Protein AF-0000000079069017 (afdb_homodimer)

Organism: Streptomyces microflavus (NCBI:txid1919)

pLDDT: mean 82.13, std 18.37, range [34.12, 98.69]

Secondary structure (DSSP, 8-state):
----TTTTTS-TTHHHHHGGGSPP----SSTT------HHHHHHHHHHHHHH---GGG--GGG-S-HHHHHHHHHHHHHTTHHHHHHHHHHHHHHHTT----SEEEEEEEEE-B--S-TTS---SSS-----EEEEEEE-TT--EEEEEEEETTS-GGGGHHHHHHHHHTT-BGGGTB----SEEEE-GGG--HHHHHHHHHTT-EEEEPPTTTS-GGGGTTHHHHHHHHHHHHHTSTTTTTB--SSHHHHHHHHHHHHHHHHHHHHHHHH-/----TTTTTS-TTHHHHHGGGSPP----SSTT------HHHHHHHHHHHHHH---GGG--GGG-S-HHHHHHHHHHHHHTTHHHHHHHHHHHHHHHTT----SEEEEEEEEE-B--S-TTS---SSS-----EEEEEEE-TT--EEEEEEEETTS-THHHHHHHHHHHHTT-BGGGTB----SEEEE-GGG--HHHHHHHHHTT-EEEEPPTTTS-GGGGGGGHHHHHHHHHHHHTSTTTTTB--SSHHHHHHHHHHHHHHHHHHHHHHHH-

Radius of gyration: 26.53 Å; Cα contacts (8 Å, |Δi|>4): 813; chains: 2; bounding box: 62×76×64 Å

InterPro domains:
  IPR002559 Transposase IS4-like domain [PF01609] (104-262)
  IPR025161 Insertion element IS402-like domain [PF13340] (11-87)

Structure (mmCIF, N/CA/C/O backbone):
data_AF-0000000079069017-model_v1
#
loop_
_entity.id
_entity.type
_entity.pdbx_description
1 polymer 'IS5 family transposase'
#
loop_
_atom_site.group_PDB
_atom_site.id
_atom_site.type_symbol
_atom_site.label_atom_id
_atom_site.label_alt_id
_atom_site.label_comp_id
_atom_site.label_asym_id
_atom_site.label_entity_id
_atom_site.label_seq_id
_atom_site.pdbx_PDB_ins_code
_atom_site.Cartn_x
_atom_site.Cartn_y
_atom_site.Cartn_z
_atom_site.occupancy
_atom_site.B_iso_or_equiv
_atom_site.auth_seq_id
_atom_site.auth_comp_id
_atom_site.auth_asym_id
_atom_site.auth_atom_id
_atom_site.pdbx_PDB_model_num
ATOM 1 N N . MET A 1 1 ? 25.156 -21.547 3.092 1 36.66 1 MET A N 1
ATOM 2 C CA . MET A 1 1 ? 24.953 -20.875 1.811 1 36.66 1 MET A CA 1
ATOM 3 C C . MET A 1 1 ? 24.891 -19.359 1.991 1 36.66 1 MET A C 1
ATOM 5 O O . MET A 1 1 ? 24.188 -18.859 2.871 1 36.66 1 MET A O 1
ATOM 9 N N . GLY A 1 2 ? 25.812 -18.656 1.694 1 45.75 2 GLY A N 1
ATOM 10 C CA . GLY A 1 2 ? 26.078 -17.281 2.068 1 45.75 2 GLY A CA 1
ATOM 11 C C . GLY A 1 2 ? 24.922 -16.344 1.788 1 45.75 2 GLY A C 1
ATOM 12 O O . GLY A 1 2 ? 24.125 -16.594 0.881 1 45.75 2 GLY A O 1
ATOM 13 N N . GLN A 1 3 ? 24.344 -15.68 2.775 1 63.31 3 GLN A N 1
ATOM 14 C CA . GLN A 1 3 ? 23.188 -14.781 2.627 1 63.31 3 GLN A CA 1
ATOM 15 C C . GLN A 1 3 ? 23.422 -13.773 1.503 1 63.31 3 GLN A C 1
ATOM 17 O O . GLN A 1 3 ? 24.422 -13.047 1.513 1 63.31 3 GLN A O 1
ATOM 22 N N . GLY A 1 4 ? 22.953 -14.172 0.27 1 74.69 4 GLY A N 1
ATOM 23 C CA . GLY A 1 4 ? 23.078 -13.305 -0.892 1 74.69 4 GLY A CA 1
ATOM 24 C C . GLY A 1 4 ? 22.75 -11.859 -0.595 1 74.69 4 GLY A C 1
ATOM 25 O O . GLY A 1 4 ? 22.156 -11.547 0.439 1 74.69 4 GLY A O 1
ATOM 26 N N . THR A 1 5 ? 23.375 -10.992 -1.271 1 85.94 5 THR A N 1
ATOM 27 C CA . THR A 1 5 ? 23.203 -9.547 -1.158 1 85.94 5 THR A CA 1
ATOM 28 C C . THR A 1 5 ? 21.734 -9.18 -1.012 1 85.94 5 THR A C 1
ATOM 30 O O . THR A 1 5 ? 21.391 -8.266 -0.254 1 85.94 5 THR A O 1
ATOM 33 N N . TRP A 1 6 ? 20.875 -10.016 -1.616 1 93.81 6 TRP A N 1
ATOM 34 C CA . TRP A 1 6 ? 19.469 -9.625 -1.67 1 93.81 6 TRP A CA 1
ATOM 35 C C . TRP A 1 6 ? 18.609 -10.578 -0.839 1 93.81 6 TRP A C 1
ATOM 37 O O . TRP A 1 6 ? 17.391 -10.609 -0.993 1 93.81 6 TRP A O 1
ATOM 47 N N . SER A 1 7 ? 19.219 -11.312 0.101 1 94.06 7 SER A N 1
ATOM 48 C CA . SER A 1 7 ? 18.516 -12.305 0.909 1 94.06 7 SER A CA 1
ATOM 49 C C . SER A 1 7 ? 17.469 -11.641 1.808 1 94.06 7 SER A C 1
ATOM 51 O O . SER A 1 7 ? 16.562 -12.312 2.318 1 94.06 7 SER A O 1
ATOM 53 N N . TRP A 1 8 ? 17.578 -10.266 1.954 1 92.38 8 TRP A N 1
ATOM 54 C CA . TRP A 1 8 ? 16.641 -9.555 2.82 1 92.38 8 TRP A CA 1
ATOM 55 C C . TRP A 1 8 ? 15.289 -9.383 2.135 1 92.38 8 TRP A C 1
ATOM 57 O O . TRP A 1 8 ? 14.281 -9.133 2.793 1 92.38 8 TRP A O 1
ATOM 67 N N . ILE A 1 9 ? 15.242 -9.57 0.784 1 95 9 ILE A N 1
ATOM 68 C CA . ILE A 1 9 ? 13.977 -9.328 0.095 1 95 9 ILE A CA 1
ATOM 69 C C . ILE A 1 9 ? 13.664 -10.492 -0.835 1 95 9 ILE A C 1
ATOM 71 O O . ILE A 1 9 ? 12.5 -10.789 -1.098 1 95 9 ILE A O 1
ATOM 75 N N . VAL A 1 10 ? 14.688 -11.188 -1.345 1 96.56 10 VAL A N 1
ATOM 76 C CA . VAL A 1 10 ? 14.508 -12.32 -2.244 1 96.56 10 VAL A CA 1
ATOM 77 C C . VAL A 1 10 ? 14.875 -13.617 -1.523 1 96.56 10 VAL A C 1
ATOM 79 O O . VAL A 1 10 ? 16 -13.766 -1.05 1 96.56 10 VAL A O 1
ATOM 82 N N . PRO A 1 11 ? 13.906 -14.531 -1.424 1 96.38 11 PRO A N 1
ATOM 83 C CA . PRO A 1 11 ? 14.266 -15.812 -0.823 1 96.38 11 PRO A CA 1
ATOM 84 C C . PRO A 1 11 ? 15.453 -16.469 -1.52 1 96.38 11 PRO A C 1
ATOM 86 O O . PRO A 1 11 ? 15.539 -16.469 -2.75 1 96.38 11 PRO A O 1
ATOM 89 N N . ASP A 1 12 ? 16.297 -17.078 -0.716 1 95.06 12 ASP A N 1
ATOM 90 C CA . ASP A 1 12 ? 17.5 -17.703 -1.252 1 95.06 12 ASP A CA 1
ATOM 91 C C . ASP A 1 12 ? 17.156 -18.812 -2.25 1 95.06 12 ASP A C 1
ATOM 93 O O . ASP A 1 12 ? 16.281 -19.641 -1.988 1 95.06 12 ASP A O 1
ATOM 97 N N . GLY A 1 13 ? 17.797 -18.781 -3.416 1 95.69 13 GLY A N 1
ATOM 98 C CA . GLY A 1 13 ? 17.609 -19.828 -4.41 1 95.69 13 GLY A CA 1
ATOM 99 C C . GLY A 1 13 ? 16.625 -19.438 -5.5 1 95.69 13 GLY A C 1
ATOM 100 O O . GLY A 1 13 ? 16.625 -20.047 -6.578 1 95.69 13 GLY A O 1
ATOM 101 N N . LEU A 1 14 ? 15.758 -18.453 -5.23 1 97.62 14 LEU A N 1
ATOM 102 C CA . LEU A 1 14 ? 14.734 -18.094 -6.203 1 97.62 14 LEU A CA 1
ATOM 103 C C . LEU A 1 14 ? 15.359 -17.484 -7.453 1 97.62 14 LEU A C 1
ATOM 105 O O . LEU A 1 14 ? 14.914 -17.75 -8.57 1 97.62 14 LEU A O 1
ATOM 109 N N . TRP A 1 15 ? 16.375 -16.703 -7.246 1 96.94 15 TRP A N 1
ATOM 110 C CA . TRP A 1 15 ? 17.016 -16.062 -8.383 1 96.94 15 TRP A CA 1
ATOM 111 C C . TRP A 1 15 ? 17.594 -17.109 -9.336 1 96.94 15 TRP A C 1
ATOM 113 O O . TRP A 1 15 ? 17.547 -16.938 -10.562 1 96.94 15 TRP A O 1
ATOM 123 N N . GLU A 1 16 ? 18.109 -18.172 -8.859 1 96.69 16 GLU A N 1
ATOM 124 C CA . GLU A 1 16 ? 18.688 -19.234 -9.688 1 96.69 16 GLU A CA 1
ATOM 125 C C . GLU A 1 16 ? 17.641 -19.859 -10.602 1 96.69 16 GLU A C 1
ATOM 127 O O . GLU A 1 16 ? 17.969 -20.328 -11.695 1 96.69 16 GLU A O 1
ATOM 132 N N . ILE A 1 17 ? 16.422 -19.812 -10.133 1 97.38 17 ILE A N 1
ATOM 133 C CA . ILE A 1 17 ? 15.344 -20.328 -10.953 1 97.38 17 ILE A CA 1
ATOM 134 C C . ILE A 1 17 ? 14.93 -19.281 -11.984 1 97.38 17 ILE A C 1
ATOM 136 O O . ILE A 1 17 ? 14.609 -19.625 -13.133 1 97.38 17 ILE A O 1
ATOM 140 N N . ALA A 1 18 ? 14.961 -18.031 -11.648 1 98.12 18 ALA A N 1
ATOM 141 C CA . ALA A 1 18 ? 14.516 -16.938 -12.5 1 98.12 18 ALA A CA 1
ATOM 142 C C . ALA A 1 18 ? 15.555 -16.625 -13.578 1 98.12 18 ALA A C 1
ATOM 144 O O . ALA A 1 18 ? 15.195 -16.266 -14.703 1 98.12 18 ALA A O 1
ATOM 145 N N . LYS A 1 19 ? 16.781 -16.797 -13.328 1 97 19 LYS A N 1
ATOM 146 C CA . LYS A 1 19 ? 17.906 -16.344 -14.141 1 97 19 LYS A CA 1
ATOM 147 C C . LYS A 1 19 ? 17.797 -16.859 -15.57 1 97 19 LYS A C 1
ATOM 149 O O . LYS A 1 19 ? 17.875 -16.094 -16.531 1 97 19 LYS A O 1
ATOM 154 N N . PRO A 1 20 ? 17.547 -18.125 -15.758 1 96.62 20 PRO A N 1
ATOM 155 C CA . PRO A 1 20 ? 17.5 -18.641 -17.125 1 96.62 20 PRO A CA 1
ATOM 156 C C . PRO A 1 20 ? 16.266 -18.141 -17.891 1 96.62 20 PRO A C 1
ATOM 158 O O . PRO A 1 20 ? 16.203 -18.281 -19.125 1 96.62 20 PRO A O 1
ATOM 161 N N . LEU A 1 21 ? 15.312 -17.688 -17.203 1 96.88 21 LEU A N 1
ATOM 162 C CA . LEU A 1 21 ? 14.07 -17.266 -17.828 1 96.88 21 LEU A CA 1
ATOM 163 C C . LEU A 1 21 ? 14.188 -15.828 -18.359 1 96.88 21 LEU A C 1
ATOM 165 O O . LEU A 1 21 ? 13.328 -15.367 -19.109 1 96.88 21 LEU A O 1
ATOM 169 N N . ILE A 1 22 ? 15.219 -15.102 -17.953 1 95.62 22 ILE A N 1
ATOM 170 C CA . ILE A 1 22 ? 15.398 -13.703 -18.312 1 95.62 22 ILE A CA 1
ATOM 171 C C . ILE A 1 22 ? 15.867 -13.594 -19.766 1 95.62 22 ILE A C 1
ATOM 173 O O . ILE A 1 22 ? 16.828 -14.25 -20.156 1 95.62 22 ILE A O 1
ATOM 177 N N . PRO A 1 23 ? 15.102 -12.797 -20.516 1 92.38 23 PRO A N 1
ATOM 178 C CA . PRO A 1 23 ? 15.523 -12.625 -21.906 1 92.38 23 PRO A CA 1
ATOM 179 C C . PRO A 1 23 ? 16.859 -11.906 -22.016 1 92.38 23 PRO A C 1
ATOM 181 O O . PRO A 1 23 ? 17.219 -11.094 -21.156 1 92.38 23 PRO A O 1
ATOM 184 N N . PRO A 1 24 ? 17.609 -12.273 -23.016 1 83.19 24 PRO A N 1
ATOM 185 C CA . PRO A 1 24 ? 18.906 -11.617 -23.203 1 83.19 24 PRO A CA 1
ATOM 186 C C . PRO A 1 24 ? 18.781 -10.117 -23.453 1 83.19 24 PRO A C 1
ATOM 188 O O . PRO A 1 24 ? 17.781 -9.672 -24.031 1 83.19 24 PRO A O 1
ATOM 191 N N . SER A 1 25 ? 19.547 -9.336 -22.734 1 72.5 25 SER A N 1
ATOM 192 C CA . SER A 1 25 ? 19.516 -7.887 -22.875 1 72.5 25 SER A CA 1
ATOM 193 C C . SER A 1 25 ? 19.844 -7.461 -24.297 1 72.5 25 SER A C 1
ATOM 195 O O . SER A 1 25 ? 20.719 -8.047 -24.953 1 72.5 25 SER A O 1
ATOM 197 N N . LYS A 1 26 ? 18.875 -7.016 -25.062 1 59.06 26 LYS A N 1
ATOM 198 C CA . LYS A 1 26 ? 19.234 -6.535 -26.391 1 59.06 26 LYS A CA 1
ATOM 199 C C . LYS A 1 26 ? 20.312 -5.457 -26.328 1 59.06 26 LYS A C 1
ATOM 201 O O . LYS A 1 26 ? 20.156 -4.465 -25.609 1 59.06 26 LYS A O 1
ATOM 206 N N . VAL A 1 27 ? 21.531 -5.863 -26.297 1 52.72 27 VAL A N 1
ATOM 207 C CA . VAL A 1 27 ? 22.609 -4.887 -26.406 1 52.72 27 VAL A CA 1
ATOM 208 C C . VAL A 1 27 ? 22.312 -3.918 -27.547 1 52.72 27 VAL A C 1
ATOM 210 O O . VAL A 1 27 ? 21.953 -4.34 -28.656 1 52.72 27 VAL A O 1
ATOM 213 N N . ARG A 1 28 ? 21.797 -2.811 -27.25 1 52.69 28 ARG A N 1
ATOM 214 C CA . ARG A 1 28 ? 21.812 -1.868 -28.359 1 52.69 28 ARG A CA 1
ATOM 215 C C . ARG A 1 28 ? 23.172 -1.847 -29.047 1 52.69 28 ARG A C 1
ATOM 217 O O . ARG A 1 28 ? 24.203 -1.947 -28.391 1 52.69 28 ARG A O 1
ATOM 224 N N . PRO A 1 29 ? 23.281 -1.974 -30.359 1 43.56 29 PRO A N 1
ATOM 225 C CA . PRO A 1 29 ? 24.531 -1.837 -31.094 1 43.56 29 PRO A CA 1
ATOM 226 C C . PRO A 1 29 ? 25.406 -0.689 -30.578 1 43.56 29 PRO A C 1
ATOM 228 O O . PRO A 1 29 ? 26.625 -0.732 -30.703 1 43.56 29 PRO A O 1
ATOM 231 N N . GLN A 1 30 ? 25 0.681 -30.531 1 45 30 GLN A N 1
ATOM 232 C CA . GLN A 1 30 ? 25.906 1.791 -30.25 1 45 30 GLN A CA 1
ATOM 233 C C . GLN A 1 30 ? 26.453 1.704 -28.844 1 45 30 GLN A C 1
ATOM 235 O O . GLN A 1 30 ? 25.75 1.305 -27.906 1 45 30 GLN A O 1
ATOM 240 N N . GLY A 1 31 ? 27.719 1.489 -28.438 1 44.69 31 GLY A N 1
ATOM 241 C CA . GLY A 1 31 ? 28.703 1.421 -27.375 1 44.69 31 GLY A CA 1
ATOM 242 C C . GLY A 1 31 ? 28.219 2.027 -26.078 1 44.69 31 GLY A C 1
ATOM 243 O O . GLY A 1 31 ? 28.953 2.057 -25.078 1 44.69 31 GLY A O 1
ATOM 244 N N . GLY A 1 32 ? 27.562 3.055 -26.125 1 42.78 32 GLY A N 1
ATOM 245 C CA . GLY A 1 32 ? 27.359 3.936 -24.984 1 42.78 32 GLY A CA 1
ATOM 246 C C . GLY A 1 32 ? 26.469 3.33 -23.906 1 42.78 32 GLY A C 1
ATOM 247 O O . GLY A 1 32 ? 25.953 4.047 -23.047 1 42.78 32 GLY A O 1
ATOM 248 N N . GLY A 1 33 ? 25.953 2.262 -24.062 1 43.69 33 GLY A N 1
ATOM 249 C CA . GLY A 1 33 ? 24.875 1.859 -23.188 1 43.69 33 GLY A CA 1
ATOM 250 C C . GLY A 1 33 ? 25.312 1.639 -21.75 1 43.69 33 GLY A C 1
ATOM 251 O O . GLY A 1 33 ? 26.484 1.359 -21.5 1 43.69 33 GLY A O 1
ATOM 252 N N . THR A 1 34 ? 24.953 2.555 -20.828 1 46.78 34 THR A N 1
ATOM 253 C CA . THR A 1 34 ? 25.109 2.539 -19.375 1 46.78 34 THR A CA 1
ATOM 254 C C . THR A 1 34 ? 25.266 1.11 -18.859 1 46.78 34 THR A C 1
ATOM 256 O O . THR A 1 34 ? 24.672 0.18 -19.406 1 46.78 34 THR A O 1
ATOM 259 N N . GLN A 1 35 ? 26.5 0.808 -18.422 1 52.16 35 GLN A N 1
ATOM 260 C CA . GLN A 1 35 ? 26.875 -0.379 -17.656 1 52.16 35 GLN A CA 1
ATOM 261 C C . GLN A 1 35 ? 25.656 -1.037 -17.016 1 52.16 35 GLN A C 1
ATOM 263 O O . GLN A 1 35 ? 24.891 -0.38 -16.312 1 52.16 35 GLN A O 1
ATOM 268 N N . ASP A 1 36 ? 25.094 -2.238 -17.562 1 65.38 36 ASP A N 1
ATOM 269 C CA . ASP A 1 36 ? 23.875 -3.045 -17.422 1 65.38 36 ASP A CA 1
ATOM 270 C C . ASP A 1 36 ? 23.688 -3.518 -15.992 1 65.38 36 ASP A C 1
ATOM 272 O O . ASP A 1 36 ? 24.609 -4.078 -15.383 1 65.38 36 ASP A O 1
ATOM 276 N N . THR A 1 37 ? 23.078 -2.773 -15.086 1 84.5 37 THR A N 1
ATOM 277 C CA . THR A 1 37 ? 22.672 -3.262 -13.773 1 84.5 37 THR A CA 1
ATOM 278 C C . THR A 1 37 ? 22.422 -4.766 -13.805 1 84.5 37 THR A C 1
ATOM 280 O O . THR A 1 37 ? 21.766 -5.27 -14.719 1 84.5 37 THR A O 1
ATOM 283 N N . PRO A 1 38 ? 23.297 -5.465 -12.93 1 91.56 38 PRO A N 1
ATOM 284 C CA . PRO A 1 38 ? 23.047 -6.906 -12.914 1 91.56 38 PRO A CA 1
ATOM 285 C C . PRO A 1 38 ? 21.562 -7.238 -12.844 1 91.56 38 PRO A C 1
ATOM 287 O O . PRO A 1 38 ? 20.812 -6.586 -12.117 1 91.56 38 PRO A O 1
ATOM 290 N N . ASP A 1 39 ? 21.188 -8.203 -13.625 1 94.5 39 ASP A N 1
ATOM 291 C CA . ASP A 1 39 ? 19.781 -8.625 -13.664 1 94.5 39 ASP A CA 1
ATOM 292 C C . ASP A 1 39 ? 19.297 -9.031 -12.281 1 94.5 39 ASP A C 1
ATOM 294 O O . ASP A 1 39 ? 18.125 -8.836 -11.945 1 94.5 39 ASP A O 1
ATOM 298 N N . GLU A 1 40 ? 20.219 -9.586 -11.508 1 95.88 40 GLU A N 1
ATOM 299 C CA . GLU A 1 40 ? 19.828 -10 -10.164 1 95.88 40 GLU A CA 1
ATOM 300 C C . GLU A 1 40 ? 19.359 -8.812 -9.336 1 95.88 40 GLU A C 1
ATOM 302 O O . GLU A 1 40 ? 18.406 -8.922 -8.562 1 95.88 40 GLU A O 1
ATOM 307 N N . THR A 1 41 ? 20.062 -7.691 -9.461 1 96.31 41 THR A N 1
ATOM 308 C CA . THR A 1 41 ? 19.688 -6.465 -8.773 1 96.31 41 THR A CA 1
ATOM 309 C C . THR A 1 41 ? 18.312 -5.992 -9.234 1 96.31 41 THR A C 1
ATOM 311 O O . THR A 1 41 ? 17.484 -5.613 -8.406 1 96.31 41 THR A O 1
ATOM 314 N N . LEU A 1 42 ? 18.125 -6.031 -10.523 1 96.5 42 LEU A N 1
ATOM 315 C CA . LEU A 1 42 ? 16.844 -5.617 -11.086 1 96.5 42 LEU A CA 1
ATOM 316 C C . LEU A 1 42 ? 15.727 -6.523 -10.594 1 96.5 42 LEU A C 1
ATOM 318 O O . LEU A 1 42 ? 14.641 -6.043 -10.25 1 96.5 42 LEU A O 1
ATOM 322 N N . PHE A 1 43 ? 16.016 -7.824 -10.57 1 97.75 43 PHE A N 1
ATOM 323 C CA . PHE A 1 43 ? 15.047 -8.797 -10.062 1 97.75 43 PHE A CA 1
ATOM 324 C C . PHE A 1 43 ? 14.68 -8.484 -8.617 1 97.75 43 PHE A C 1
ATOM 326 O O . PHE A 1 43 ? 13.5 -8.445 -8.266 1 97.75 43 PHE A O 1
ATOM 333 N N . ALA A 1 44 ? 15.695 -8.203 -7.824 1 98 44 ALA A N 1
ATOM 334 C CA . ALA A 1 44 ? 15.477 -7.898 -6.414 1 98 44 ALA A CA 1
ATOM 335 C C . ALA A 1 44 ? 14.664 -6.621 -6.242 1 98 44 ALA A C 1
ATOM 337 O O . ALA A 1 44 ? 13.781 -6.547 -5.387 1 98 44 ALA A O 1
ATOM 338 N N . ALA A 1 45 ? 14.969 -5.621 -7.016 1 98.19 45 ALA A N 1
ATOM 339 C CA . ALA A 1 45 ? 14.242 -4.359 -6.953 1 98.19 45 ALA A CA 1
ATOM 340 C C . ALA A 1 45 ? 12.766 -4.555 -7.297 1 98.19 45 ALA A C 1
ATOM 342 O O . ALA A 1 45 ? 11.891 -3.982 -6.648 1 98.19 45 ALA A O 1
ATOM 343 N N . ILE A 1 46 ? 12.484 -5.391 -8.281 1 98.5 46 ILE A N 1
ATOM 344 C CA . ILE A 1 46 ? 11.109 -5.645 -8.703 1 98.5 46 ILE A CA 1
ATOM 345 C C . ILE A 1 46 ? 10.367 -6.41 -7.609 1 98.5 46 ILE A C 1
ATOM 347 O O . ILE A 1 46 ? 9.211 -6.117 -7.312 1 98.5 46 ILE A O 1
ATOM 351 N N . VAL A 1 47 ? 11.039 -7.391 -7.004 1 98.56 47 VAL A N 1
ATOM 352 C CA . VAL A 1 47 ? 10.453 -8.117 -5.887 1 98.56 47 VAL A CA 1
ATOM 353 C C . VAL A 1 47 ? 10.133 -7.148 -4.75 1 98.56 47 VAL A C 1
ATOM 355 O O . VAL A 1 47 ? 9.07 -7.242 -4.129 1 98.56 47 VAL A O 1
ATOM 358 N N . TYR A 1 48 ? 11.023 -6.215 -4.523 1 98.31 48 TYR A N 1
ATOM 359 C CA . TYR A 1 48 ? 10.797 -5.238 -3.463 1 98.31 48 TYR A CA 1
ATOM 360 C C . TYR A 1 48 ? 9.555 -4.402 -3.75 1 98.31 48 TYR A C 1
ATOM 362 O O . TYR A 1 48 ? 8.766 -4.121 -2.844 1 98.31 48 TYR A O 1
ATOM 370 N N . VAL A 1 49 ? 9.383 -3.969 -4.977 1 98.25 49 VAL A N 1
ATOM 371 C CA . VAL A 1 49 ? 8.211 -3.182 -5.355 1 98.25 49 VAL A CA 1
ATOM 372 C C . VAL A 1 49 ? 6.941 -3.982 -5.086 1 98.25 49 VAL A C 1
ATOM 374 O O . VAL A 1 49 ? 5.969 -3.453 -4.543 1 98.25 49 VAL A O 1
ATOM 377 N N . LEU A 1 50 ? 6.988 -5.211 -5.41 1 98.06 50 LEU A N 1
ATOM 378 C CA . LEU A 1 50 ? 5.836 -6.074 -5.172 1 98.06 50 LEU A CA 1
ATOM 379 C C . LEU A 1 50 ? 5.527 -6.168 -3.682 1 98.06 50 LEU A C 1
ATOM 381 O O . LEU A 1 50 ? 4.383 -5.965 -3.268 1 98.06 50 LEU A O 1
ATOM 385 N N . VAL A 1 51 ? 6.562 -6.469 -2.885 1 97.38 51 VAL A N 1
ATOM 386 C CA . VAL A 1 51 ? 6.395 -6.77 -1.467 1 97.38 51 VAL A CA 1
ATOM 387 C C . VAL A 1 51 ? 6.016 -5.496 -0.712 1 97.38 51 VAL A C 1
ATOM 389 O O . VAL A 1 51 ? 5.086 -5.5 0.097 1 97.38 51 VAL A O 1
ATOM 392 N N . SER A 1 52 ? 6.703 -4.43 -0.97 1 96.38 52 SER A N 1
ATOM 393 C CA . SER A 1 52 ? 6.527 -3.195 -0.21 1 96.38 52 SER A CA 1
ATOM 394 C C . SER A 1 52 ? 5.312 -2.414 -0.696 1 96.38 52 SER A C 1
ATOM 396 O O . SER A 1 52 ? 4.719 -1.645 0.063 1 96.38 52 SER A O 1
ATOM 398 N N . GLY A 1 53 ? 5.027 -2.566 -1.99 1 95.62 53 GLY A N 1
ATOM 399 C CA . GLY A 1 53 ? 3.971 -1.762 -2.584 1 95.62 53 GLY A CA 1
ATOM 400 C C . GLY A 1 53 ? 4.406 -0.344 -2.898 1 95.62 53 GLY A C 1
ATOM 401 O O . GLY A 1 53 ? 3.592 0.487 -3.305 1 95.62 53 GLY A O 1
ATOM 402 N N . CYS A 1 54 ? 5.648 0.008 -2.762 1 96.19 54 CYS A N 1
ATOM 403 C CA . CYS A 1 54 ? 6.105 1.374 -2.99 1 96.19 54 CYS A CA 1
ATOM 404 C C . CYS A 1 54 ? 5.965 1.76 -4.457 1 96.19 54 CYS A C 1
ATOM 406 O O . CYS A 1 54 ? 5.922 0.891 -5.332 1 96.19 54 CYS A O 1
ATOM 408 N N . SER A 1 55 ? 5.805 3.049 -4.723 1 95.31 55 SER A N 1
ATOM 409 C CA . SER A 1 55 ? 5.859 3.539 -6.098 1 95.31 55 SER A CA 1
ATOM 410 C C . SER A 1 55 ? 7.25 3.359 -6.695 1 95.31 55 SER A C 1
ATOM 412 O O . SER A 1 55 ? 8.234 3.215 -5.961 1 95.31 55 SER A O 1
ATOM 414 N N . TRP A 1 56 ? 7.301 3.303 -8 1 95.06 56 TRP A N 1
ATOM 415 C CA . TRP A 1 56 ? 8.609 3.223 -8.648 1 95.06 56 TRP A CA 1
ATOM 416 C C . TRP A 1 56 ? 9.492 4.391 -8.227 1 95.06 56 TRP A C 1
ATOM 418 O O . TRP A 1 56 ? 10.703 4.223 -8.047 1 95.06 56 TRP A O 1
ATOM 428 N N . ARG A 1 57 ? 8.969 5.551 -7.953 1 92.88 57 ARG A N 1
ATOM 429 C CA . ARG A 1 57 ? 9.711 6.754 -7.578 1 92.88 57 ARG A CA 1
ATOM 430 C C . ARG A 1 57 ? 10.281 6.629 -6.172 1 92.88 57 ARG A C 1
ATOM 432 O O . ARG A 1 57 ? 11.273 7.281 -5.836 1 92.88 57 ARG A O 1
ATOM 439 N N . ALA A 1 58 ? 9.703 5.781 -5.375 1 94.94 58 ALA A N 1
ATOM 440 C CA . ALA A 1 58 ? 10.117 5.641 -3.98 1 94.94 58 ALA A CA 1
ATOM 441 C C . ALA A 1 58 ? 11.062 4.449 -3.809 1 94.94 58 ALA A C 1
ATOM 443 O O . ALA A 1 58 ? 11.312 4.012 -2.684 1 94.94 58 ALA A O 1
ATOM 444 N N . LEU A 1 59 ? 11.531 3.908 -4.938 1 96.25 59 LEU A N 1
ATOM 445 C CA . LEU A 1 59 ? 12.5 2.822 -4.844 1 96.25 59 LEU A CA 1
ATOM 446 C C . LEU A 1 59 ? 13.727 3.258 -4.051 1 96.25 59 LEU A C 1
ATOM 448 O O . LEU A 1 59 ? 14.328 4.293 -4.348 1 96.25 59 LEU A O 1
ATOM 452 N N . PRO A 1 60 ? 14.102 2.494 -3.055 1 95.5 60 PRO A N 1
ATOM 453 C CA . PRO A 1 60 ? 15.234 2.887 -2.217 1 95.5 60 PRO A CA 1
ATOM 454 C C . PRO A 1 60 ? 16.562 2.904 -2.982 1 95.5 60 PRO A C 1
ATOM 456 O O . PRO A 1 60 ? 16.766 2.086 -3.883 1 95.5 60 PRO A O 1
ATOM 459 N N . PRO A 1 61 ? 17.453 3.738 -2.596 1 94.31 61 PRO A N 1
ATOM 460 C CA . PRO A 1 61 ? 18.719 3.898 -3.309 1 94.31 61 PRO A CA 1
ATOM 461 C C . PRO A 1 61 ? 19.672 2.723 -3.096 1 94.31 61 PRO A C 1
ATOM 463 O O . PRO A 1 61 ? 20.688 2.607 -3.793 1 94.31 61 PRO A O 1
ATOM 466 N N . CYS A 1 62 ? 19.406 1.895 -2.182 1 92.94 62 CYS A N 1
ATOM 467 C CA . CYS A 1 62 ? 20.328 0.791 -1.905 1 92.94 62 CYS A CA 1
ATOM 468 C C . CYS A 1 62 ? 20.406 -0.161 -3.094 1 92.94 62 CYS A C 1
ATOM 470 O O . CYS A 1 62 ? 21.359 -0.94 -3.207 1 92.94 62 CYS A O 1
ATOM 472 N N . PHE A 1 63 ? 19.453 -0.134 -3.959 1 94.44 63 PHE A N 1
ATOM 473 C CA . PHE A 1 63 ? 19.516 -0.979 -5.145 1 94.44 63 PHE A CA 1
ATOM 474 C C . PHE A 1 63 ? 20.5 -0.42 -6.16 1 94.44 63 PHE A C 1
ATOM 476 O O . PHE A 1 63 ? 20.953 -1.136 -7.062 1 94.44 63 PHE A O 1
ATOM 483 N N . GLY A 1 64 ? 20.781 0.854 -6.082 1 92.56 64 GLY A N 1
ATOM 484 C CA . GLY A 1 64 ? 21.797 1.46 -6.93 1 92.56 64 GLY A CA 1
ATOM 485 C C . GLY A 1 64 ? 21.375 1.583 -8.375 1 92.56 64 GLY A C 1
ATOM 486 O O . GLY A 1 64 ? 22.203 1.546 -9.281 1 92.56 64 GLY A O 1
ATOM 487 N N . VAL A 1 65 ? 20.156 1.515 -8.656 1 92.69 65 VAL A N 1
ATOM 488 C CA . VAL A 1 65 ? 19.625 1.587 -10.008 1 92.69 65 VAL A CA 1
ATOM 489 C C . VAL A 1 65 ? 18.469 2.594 -10.047 1 92.69 65 VAL A C 1
ATOM 491 O O . VAL A 1 65 ? 17.797 2.822 -9.039 1 92.69 65 VAL A O 1
ATOM 494 N N . SER A 1 66 ? 18.328 3.201 -11.102 1 93.69 66 SER A N 1
ATOM 495 C CA . SER A 1 66 ? 17.281 4.203 -11.234 1 93.69 66 SER A CA 1
ATOM 496 C C . SER A 1 66 ? 15.898 3.545 -11.352 1 93.69 66 SER A C 1
ATOM 498 O O . SER A 1 66 ? 15.781 2.422 -11.844 1 93.69 66 SER A O 1
ATOM 500 N N . LYS A 1 67 ? 14.906 4.324 -10.93 1 94.19 67 LYS A N 1
ATOM 501 C CA . LYS A 1 67 ? 13.531 3.863 -11.039 1 94.19 67 LYS A CA 1
ATOM 502 C C . LYS A 1 67 ? 13.156 3.559 -12.492 1 94.19 67 LYS A C 1
ATOM 504 O O . LYS A 1 67 ? 12.461 2.584 -12.766 1 94.19 67 LYS A O 1
ATOM 509 N N . SER A 1 68 ? 13.609 4.414 -13.422 1 94.75 68 SER A N 1
ATOM 510 C CA . SER A 1 68 ? 13.281 4.258 -14.836 1 94.75 68 SER A CA 1
ATOM 511 C C . SER A 1 68 ? 13.859 2.965 -15.398 1 94.75 68 SER A C 1
ATOM 513 O O . SER A 1 68 ? 13.195 2.266 -16.172 1 94.75 68 SER A O 1
ATOM 515 N N . THR A 1 69 ? 15.062 2.643 -14.984 1 93.94 69 THR A N 1
ATOM 516 C CA . THR A 1 69 ? 15.703 1.417 -15.453 1 93.94 69 THR A CA 1
ATOM 517 C C . THR A 1 69 ? 14.961 0.189 -14.938 1 93.94 69 THR A C 1
ATOM 519 O O . THR A 1 69 ? 14.688 -0.742 -15.703 1 93.94 69 THR A O 1
ATOM 522 N N . VAL A 1 70 ? 14.617 0.182 -13.672 1 96.38 70 VAL A N 1
ATOM 523 C CA . VAL A 1 70 ? 13.914 -0.954 -13.086 1 96.38 70 VAL A CA 1
ATOM 524 C C . VAL A 1 70 ? 12.539 -1.104 -13.727 1 96.38 70 VAL A C 1
ATOM 526 O O . VAL A 1 70 ? 12.133 -2.211 -14.086 1 96.38 70 VAL A O 1
ATOM 529 N N . HIS A 1 71 ? 11.883 0.005 -13.922 1 96.62 71 HIS A N 1
ATOM 530 C CA . HIS A 1 71 ? 10.555 -0.023 -14.531 1 96.62 71 HIS A CA 1
ATOM 531 C C . HIS A 1 71 ? 10.617 -0.545 -15.961 1 96.62 71 HIS A C 1
ATOM 533 O O . HIS A 1 71 ? 9.781 -1.357 -16.359 1 96.62 71 HIS A O 1
ATOM 539 N N . ARG A 1 72 ? 11.555 -0.063 -16.656 1 95 72 ARG A N 1
ATOM 540 C CA . ARG A 1 72 ? 11.727 -0.519 -18.031 1 95 72 ARG A CA 1
ATOM 541 C C . ARG A 1 72 ? 11.969 -2.023 -18.094 1 95 72 ARG A C 1
ATOM 543 O O . ARG A 1 72 ? 11.391 -2.723 -18.922 1 95 72 ARG A O 1
ATOM 550 N N . ARG A 1 73 ? 12.812 -2.455 -17.25 1 95.06 73 ARG A N 1
ATOM 551 C CA . ARG A 1 73 ? 13.102 -3.885 -17.219 1 95.06 73 ARG A CA 1
ATOM 552 C C . ARG A 1 73 ? 11.875 -4.684 -16.797 1 95.06 73 ARG A C 1
ATOM 554 O O . ARG A 1 73 ? 11.617 -5.762 -17.328 1 95.06 73 ARG A O 1
ATOM 561 N N . PHE A 1 74 ? 11.156 -4.227 -15.883 1 97.44 74 PHE A N 1
ATOM 562 C CA . PHE A 1 74 ? 9.898 -4.863 -15.492 1 97.44 74 PHE A CA 1
ATOM 563 C C . PHE A 1 74 ? 8.977 -5.02 -16.703 1 97.44 74 PHE A C 1
ATOM 565 O O . PHE A 1 74 ? 8.406 -6.09 -16.906 1 97.44 74 PHE A O 1
ATOM 572 N N . MET A 1 75 ? 8.906 -3.973 -17.438 1 96.62 75 MET A N 1
ATOM 573 C CA . MET A 1 75 ? 8.039 -3.996 -18.609 1 96.62 75 MET A CA 1
ATOM 574 C C . MET A 1 75 ? 8.523 -5.027 -19.625 1 96.62 75 MET A C 1
ATOM 576 O O . MET A 1 75 ? 7.727 -5.805 -20.156 1 96.62 75 MET A O 1
ATOM 580 N N . ILE A 1 76 ? 9.75 -5.062 -19.844 1 95.25 76 ILE A N 1
ATOM 581 C CA . ILE A 1 76 ? 10.344 -5.988 -20.812 1 95.25 76 ILE A CA 1
ATOM 582 C C . ILE A 1 76 ? 10.125 -7.426 -20.328 1 95.25 76 ILE A C 1
ATOM 584 O O . ILE A 1 76 ? 9.68 -8.281 -21.109 1 95.25 76 ILE A O 1
ATOM 588 N N . TRP A 1 77 ? 10.422 -7.645 -19.094 1 97.25 77 TRP A N 1
ATOM 589 C CA . TRP A 1 77 ? 10.297 -8.992 -18.547 1 97.25 77 TRP A CA 1
ATOM 590 C C . TRP A 1 77 ? 8.836 -9.422 -18.5 1 97.25 77 TRP A C 1
ATOM 592 O O . TRP A 1 77 ? 8.516 -10.594 -18.703 1 97.25 77 TRP A O 1
ATOM 602 N N . SER A 1 78 ? 7.945 -8.484 -18.219 1 97.19 78 SER A N 1
ATOM 603 C CA . SER A 1 78 ? 6.516 -8.773 -18.203 1 97.19 78 SER A CA 1
ATOM 604 C C . SER A 1 78 ? 6.012 -9.164 -19.578 1 97.19 78 SER A C 1
ATOM 606 O O . SER A 1 78 ? 5.273 -10.141 -19.734 1 97.19 78 SER A O 1
ATOM 608 N N . ARG A 1 79 ? 6.441 -8.477 -20.547 1 95.25 79 ARG A N 1
ATOM 609 C CA . ARG A 1 79 ? 6.051 -8.766 -21.906 1 95.25 79 ARG A CA 1
ATOM 610 C C . ARG A 1 79 ? 6.594 -10.125 -22.359 1 95.25 79 ARG A C 1
ATOM 612 O O . ARG A 1 79 ? 5.938 -10.836 -23.125 1 95.25 79 ARG A O 1
ATOM 619 N N . ALA A 1 80 ? 7.742 -10.43 -21.875 1 96 80 ALA A N 1
ATOM 620 C CA . ALA A 1 80 ? 8.375 -11.695 -22.219 1 96 80 ALA A CA 1
ATOM 621 C C . ALA A 1 80 ? 7.758 -12.852 -21.438 1 96 80 ALA A C 1
ATOM 623 O O . ALA A 1 80 ? 8.109 -14.008 -21.641 1 96 80 ALA A O 1
ATOM 624 N N . GLY A 1 81 ? 6.922 -12.602 -20.438 1 95.81 81 GLY A N 1
ATOM 625 C CA . GLY A 1 81 ? 6.223 -13.633 -19.688 1 95.81 81 GLY A CA 1
ATOM 626 C C . GLY A 1 81 ? 7.074 -14.25 -18.594 1 95.81 81 GLY A C 1
ATOM 627 O O . GLY A 1 81 ? 6.852 -15.398 -18.203 1 95.81 81 GLY A O 1
ATOM 628 N N . VAL A 1 82 ? 8.047 -13.555 -18.125 1 97.5 82 VAL A N 1
ATOM 629 C CA . VAL A 1 82 ? 9.016 -14.078 -17.172 1 97.5 82 VAL A CA 1
ATOM 630 C C . VAL A 1 82 ? 8.305 -14.5 -15.891 1 97.5 82 VAL A C 1
ATOM 632 O O . VAL A 1 82 ? 8.602 -15.562 -15.336 1 97.5 82 VAL A O 1
ATOM 635 N N . TRP A 1 83 ? 7.391 -13.758 -15.43 1 98.06 83 TRP A N 1
ATOM 636 C CA . TRP A 1 83 ? 6.785 -13.961 -14.117 1 98.06 83 TRP A CA 1
ATOM 637 C C . TRP A 1 83 ? 5.898 -15.203 -14.117 1 98.06 83 TRP A C 1
ATOM 639 O O . TRP A 1 83 ? 5.949 -16 -13.188 1 98.06 83 TRP A O 1
ATOM 649 N N . GLY A 1 84 ? 5.07 -15.336 -15.188 1 95.5 84 GLY A N 1
ATOM 650 C CA . GLY A 1 84 ? 4.289 -16.547 -15.328 1 95.5 84 GLY A CA 1
ATOM 651 C C . GLY A 1 84 ? 5.145 -17.797 -15.453 1 95.5 84 GLY A C 1
ATOM 652 O O . GLY A 1 84 ? 4.844 -18.828 -14.852 1 95.5 84 GLY A O 1
ATOM 653 N N . ARG A 1 85 ? 6.211 -17.688 -16.172 1 96.62 85 ARG A N 1
ATOM 654 C CA . ARG A 1 85 ? 7.121 -18.812 -16.359 1 96.62 85 ARG A CA 1
ATOM 655 C C . ARG A 1 85 ? 7.836 -19.156 -15.062 1 96.62 85 ARG A C 1
ATOM 657 O O . ARG A 1 85 ? 8.102 -20.328 -14.781 1 96.62 85 ARG A O 1
ATOM 664 N N . LEU A 1 86 ? 8.227 -18.125 -14.336 1 98 86 LEU A N 1
ATOM 665 C CA . LEU A 1 86 ? 8.836 -18.375 -13.031 1 98 86 LEU A CA 1
ATOM 666 C C . LEU A 1 86 ? 7.875 -19.125 -12.117 1 98 86 LEU A C 1
ATOM 668 O O . LEU A 1 86 ? 8.266 -20.094 -11.461 1 98 86 LEU A O 1
ATOM 672 N N . HIS A 1 87 ? 6.652 -18.672 -12.094 1 97.5 87 HIS A N 1
ATOM 673 C CA . HIS A 1 87 ? 5.625 -19.344 -11.312 1 97.5 87 HIS A CA 1
ATOM 674 C C . HIS A 1 87 ? 5.492 -20.812 -11.719 1 97.5 87 HIS A C 1
ATOM 676 O O . HIS A 1 87 ? 5.504 -21.703 -10.859 1 97.5 87 HIS A O 1
ATOM 682 N N . GLU A 1 88 ? 5.445 -21.031 -12.969 1 94.44 88 GLU A N 1
ATOM 683 C CA . GLU A 1 88 ? 5.34 -22.375 -13.492 1 94.44 88 GLU A CA 1
ATOM 684 C C . GLU A 1 88 ? 6.543 -23.234 -13.086 1 94.44 88 GLU A C 1
ATOM 686 O O . GLU A 1 88 ? 6.383 -24.375 -12.672 1 94.44 88 GLU A O 1
ATOM 691 N N . ALA A 1 89 ? 7.699 -22.688 -13.203 1 95.5 89 ALA A N 1
ATOM 692 C CA . ALA A 1 89 ? 8.914 -23.406 -12.844 1 95.5 89 ALA A CA 1
ATOM 693 C C . ALA A 1 89 ? 8.898 -23.797 -11.367 1 95.5 89 ALA A C 1
ATOM 695 O O . ALA A 1 89 ? 9.312 -24.906 -11.016 1 95.5 89 ALA A O 1
ATOM 696 N N . VAL A 1 90 ? 8.461 -22.906 -10.523 1 96.56 90 VAL A N 1
ATOM 697 C CA . VAL A 1 90 ? 8.398 -23.203 -9.094 1 96.56 90 VAL A CA 1
ATOM 698 C C . VAL A 1 90 ? 7.355 -24.281 -8.828 1 96.56 90 VAL A C 1
ATOM 700 O O . VAL A 1 90 ? 7.59 -25.203 -8.039 1 96.56 90 VAL A O 1
ATOM 703 N N . VAL A 1 91 ? 6.211 -24.203 -9.516 1 93.75 91 VAL A N 1
ATOM 704 C CA . VAL A 1 91 ? 5.152 -25.188 -9.367 1 93.75 91 VAL A CA 1
ATOM 705 C C . VAL A 1 91 ? 5.668 -26.562 -9.797 1 93.75 91 VAL A C 1
ATOM 707 O O . VAL A 1 91 ? 5.379 -27.578 -9.156 1 93.75 91 VAL A O 1
ATOM 710 N N . HIS A 1 92 ? 6.457 -26.594 -10.852 1 91.88 92 HIS A N 1
ATOM 711 C CA . HIS A 1 92 ? 7.039 -27.859 -11.312 1 91.88 92 HIS A CA 1
ATOM 712 C C . HIS A 1 92 ? 7.957 -28.453 -10.25 1 91.88 92 HIS A C 1
ATOM 714 O O . HIS A 1 92 ? 7.949 -29.672 -10.031 1 91.88 92 HIS A O 1
ATOM 720 N N . ARG A 1 93 ? 8.68 -27.641 -9.625 1 92.31 93 ARG A N 1
ATOM 721 C CA . ARG A 1 93 ? 9.57 -28.141 -8.578 1 92.31 93 ARG A CA 1
ATOM 722 C C . ARG A 1 93 ? 8.781 -28.656 -7.391 1 92.31 93 ARG A C 1
ATOM 724 O O . ARG A 1 93 ? 9.164 -29.656 -6.773 1 92.31 93 ARG A O 1
ATOM 731 N N . LEU A 1 94 ? 7.742 -27.984 -7.074 1 93.19 94 LEU A N 1
ATOM 732 C CA . LEU A 1 94 ? 6.863 -28.469 -6.02 1 93.19 94 LEU A CA 1
ATOM 733 C C . LEU A 1 94 ? 6.281 -29.828 -6.379 1 93.19 94 LEU A C 1
ATOM 735 O O . LEU A 1 94 ? 6.215 -30.719 -5.531 1 93.19 94 LEU A O 1
ATOM 739 N N . ASP A 1 95 ? 5.879 -29.922 -7.594 1 89.56 95 ASP A N 1
ATOM 740 C CA . ASP A 1 95 ? 5.316 -31.188 -8.07 1 89.56 95 ASP A CA 1
ATOM 741 C C . ASP A 1 95 ? 6.355 -32.312 -8.031 1 89.56 95 ASP A C 1
ATOM 743 O O . ASP A 1 95 ? 6.062 -33.406 -7.586 1 89.56 95 ASP A O 1
ATOM 747 N N . ASP A 1 96 ? 7.547 -32 -8.523 1 88.25 96 ASP A N 1
ATOM 748 C CA . ASP A 1 96 ? 8.633 -32.969 -8.516 1 88.25 96 ASP A CA 1
ATOM 749 C C . ASP A 1 96 ? 8.922 -33.469 -7.098 1 88.25 96 ASP A C 1
ATOM 751 O O . ASP A 1 96 ? 9.312 -34.625 -6.898 1 88.25 96 ASP A O 1
ATOM 755 N N . ALA A 1 97 ? 8.688 -32.594 -6.164 1 91.25 97 ALA A N 1
ATOM 756 C CA . ALA A 1 97 ? 8.938 -32.938 -4.766 1 91.25 97 ALA A CA 1
ATOM 757 C C . ALA A 1 97 ? 7.715 -33.594 -4.129 1 91.25 97 ALA A C 1
ATOM 759 O O . ALA A 1 97 ? 7.719 -33.906 -2.936 1 91.25 97 ALA A O 1
ATOM 760 N N . GLY A 1 98 ? 6.609 -33.75 -4.906 1 89.12 98 GLY A N 1
ATOM 761 C CA . GLY A 1 98 ? 5.398 -34.375 -4.398 1 89.12 98 GLY A CA 1
ATOM 762 C C . GLY A 1 98 ? 4.633 -33.5 -3.424 1 89.12 98 GLY A C 1
ATOM 763 O O . GLY A 1 98 ? 3.969 -34 -2.518 1 89.12 98 GLY A O 1
ATOM 764 N N . LEU A 1 99 ? 4.738 -32.188 -3.615 1 92.31 99 LEU A N 1
ATOM 765 C CA . LEU A 1 99 ? 4.188 -31.266 -2.615 1 92.31 99 LEU A CA 1
ATOM 766 C C . LEU A 1 99 ? 2.891 -30.641 -3.109 1 92.31 99 LEU A C 1
ATOM 768 O O . LEU A 1 99 ? 2.297 -29.812 -2.416 1 92.31 99 LEU A O 1
ATOM 772 N N . ILE A 1 100 ? 2.404 -30.984 -4.273 1 91.75 100 ILE A N 1
ATOM 773 C CA . ILE A 1 100 ? 1.157 -30.453 -4.805 1 91.75 100 ILE A CA 1
ATOM 774 C C . ILE A 1 100 ? 0.038 -31.469 -4.633 1 91.75 100 ILE A C 1
ATOM 776 O O . ILE A 1 100 ? 0.213 -32.656 -4.949 1 91.75 100 ILE A O 1
ATOM 780 N N . ASP A 1 101 ? -1.04 -31.094 -4.059 1 91.44 101 ASP A N 1
ATOM 781 C CA . ASP A 1 101 ? -2.217 -31.953 -3.885 1 91.44 101 ASP A CA 1
ATOM 782 C C . ASP A 1 101 ? -3.361 -31.484 -4.785 1 91.44 101 ASP A C 1
ATOM 784 O O . ASP A 1 101 ? -4.082 -30.547 -4.445 1 91.44 101 ASP A O 1
ATOM 788 N N . VAL A 1 102 ? -3.543 -32.188 -5.891 1 89.88 102 VAL A N 1
ATOM 789 C CA . VAL A 1 102 ? -4.574 -31.797 -6.844 1 89.88 102 VAL A CA 1
ATOM 790 C C . VAL A 1 102 ? -5.793 -32.719 -6.691 1 89.88 102 VAL A C 1
ATOM 792 O O . VAL A 1 102 ? -6.629 -32.781 -7.594 1 89.88 102 VAL A O 1
ATOM 795 N N . SER A 1 103 ? -5.875 -33.469 -5.535 1 88.81 103 SER A N 1
ATOM 796 C CA . SER A 1 103 ? -7.086 -34.25 -5.285 1 88.81 103 SER A CA 1
ATOM 797 C C . SER A 1 103 ? -8.328 -33.344 -5.312 1 88.81 103 SER A C 1
ATOM 799 O O . SER A 1 103 ? -9.398 -33.781 -5.75 1 88.81 103 SER A O 1
ATOM 801 N N . ARG A 1 104 ? -7.996 -32.188 -4.84 1 88.19 104 ARG A N 1
ATOM 802 C CA . ARG A 1 104 ? -9.008 -31.125 -4.914 1 88.19 104 ARG A CA 1
ATOM 803 C C . ARG A 1 104 ? -8.375 -29.797 -5.273 1 88.19 104 ARG A C 1
ATOM 805 O O . ARG A 1 104 ? -7.328 -29.422 -4.734 1 88.19 104 ARG A O 1
ATOM 812 N N . VAL A 1 105 ? -8.977 -29.203 -6.223 1 90.56 105 VAL A N 1
ATOM 813 C CA . VAL A 1 105 ? -8.57 -27.844 -6.551 1 90.56 105 VAL A CA 1
ATOM 814 C C . VAL A 1 105 ? -9.734 -26.891 -6.32 1 90.56 105 VAL A C 1
ATOM 816 O O . VAL A 1 105 ? -10.898 -27.281 -6.391 1 90.56 105 VAL A O 1
ATOM 819 N N . VAL A 1 106 ? -9.414 -25.719 -5.973 1 90.62 106 VAL A N 1
ATOM 820 C CA . VAL A 1 106 ? -10.438 -24.719 -5.66 1 90.62 106 VAL A CA 1
ATOM 821 C C . VAL A 1 106 ? -10.281 -23.5 -6.578 1 90.62 106 VAL A C 1
ATOM 823 O O . VAL A 1 106 ? -9.172 -23 -6.75 1 90.62 106 VAL A O 1
ATOM 826 N N . LEU A 1 107 ? -11.352 -23.141 -7.227 1 90.81 107 LEU A N 1
ATOM 827 C CA . LEU A 1 107 ? -11.375 -21.953 -8.078 1 90.81 107 LEU A CA 1
ATOM 828 C C . LEU A 1 107 ? -12.25 -20.859 -7.465 1 90.81 107 LEU A C 1
ATOM 830 O O . LEU A 1 107 ? -13.383 -21.125 -7.059 1 90.81 107 LEU A O 1
ATOM 834 N N . ASP A 1 108 ? -11.695 -19.719 -7.305 1 89.25 108 ASP A N 1
ATOM 835 C CA . ASP A 1 108 ? -12.43 -18.562 -6.805 1 89.25 108 ASP A CA 1
ATOM 836 C C . ASP A 1 108 ? -11.898 -17.266 -7.422 1 89.25 108 ASP A C 1
ATOM 838 O O . ASP A 1 108 ? -10.859 -17.281 -8.094 1 89.25 108 ASP A O 1
ATOM 842 N N . SER A 1 109 ? -12.68 -16.219 -7.301 1 89.88 109 SER A N 1
ATOM 843 C CA . SER A 1 109 ? -12.289 -14.922 -7.832 1 89.88 109 SER A CA 1
ATOM 844 C C . SER A 1 109 ? -12.484 -13.82 -6.797 1 89.88 109 SER A C 1
ATOM 846 O O . SER A 1 109 ? -13.18 -14.016 -5.797 1 89.88 109 SER A O 1
ATOM 848 N N . ALA A 1 110 ? -11.758 -12.828 -6.973 1 86.44 110 ALA A N 1
ATOM 849 C CA . ALA A 1 110 ? -11.891 -11.672 -6.098 1 86.44 110 ALA A CA 1
ATOM 850 C C . ALA A 1 110 ? -11.828 -10.367 -6.895 1 86.44 110 ALA A C 1
ATOM 852 O O . ALA A 1 110 ? -11.023 -10.242 -7.828 1 86.44 110 ALA A O 1
ATOM 853 N N . HIS A 1 111 ? -12.672 -9.422 -6.543 1 85.44 111 HIS A N 1
ATOM 854 C CA . HIS A 1 111 ? -12.609 -8.086 -7.125 1 85.44 111 HIS A CA 1
ATOM 855 C C . HIS A 1 111 ? -11.398 -7.309 -6.609 1 85.44 111 HIS A C 1
ATOM 857 O O . HIS A 1 111 ? -11.078 -7.375 -5.422 1 85.44 111 HIS A O 1
ATOM 863 N N . VAL A 1 112 ? -10.727 -6.754 -7.516 1 83.12 112 VAL A N 1
ATOM 864 C CA . VAL A 1 112 ? -9.602 -5.91 -7.145 1 83.12 112 VAL A CA 1
ATOM 865 C C . VAL A 1 112 ? -9.953 -4.441 -7.383 1 83.12 112 VAL A C 1
ATOM 867 O O . VAL A 1 112 ? -10.281 -4.051 -8.508 1 83.12 112 VAL A O 1
ATOM 870 N N . ARG A 1 113 ? -9.969 -3.707 -6.312 1 73.81 113 ARG A N 1
ATOM 871 C CA . ARG A 1 113 ? -10.359 -2.305 -6.402 1 73.81 113 ARG A CA 1
ATOM 872 C C . ARG A 1 113 ? -9.172 -1.427 -6.77 1 73.81 113 ARG A C 1
ATOM 874 O O . ARG A 1 113 ? -8.062 -1.622 -6.258 1 73.81 113 ARG A O 1
ATOM 881 N N . GLY A 1 114 ? -9.438 -0.653 -7.805 1 74.81 114 GLY A N 1
ATOM 882 C CA . GLY A 1 114 ? -8.406 0.3 -8.18 1 74.81 114 GLY A CA 1
ATOM 883 C C . GLY A 1 114 ? -8.211 1.397 -7.148 1 74.81 114 GLY A C 1
ATOM 884 O O . GLY A 1 114 ? -9.125 1.71 -6.383 1 74.81 114 GLY A O 1
ATOM 885 N N . LYS A 1 115 ? -6.973 1.663 -6.891 1 62.78 115 LYS A N 1
ATOM 886 C CA . LYS A 1 115 ? -6.754 2.846 -6.062 1 62.78 115 LYS A CA 1
ATOM 887 C C . LYS A 1 115 ? -7.496 4.055 -6.625 1 62.78 115 LYS A C 1
ATOM 889 O O . LYS A 1 115 ? -7.328 4.402 -7.797 1 62.78 115 LYS A O 1
ATOM 894 N N . LYS A 1 116 ? -8.781 4.234 -6.051 1 51.69 116 LYS A N 1
ATOM 895 C CA . LYS A 1 116 ? -9.57 5.363 -6.52 1 51.69 116 LYS A CA 1
ATOM 896 C C . LYS A 1 116 ? -8.75 6.652 -6.516 1 51.69 116 LYS A C 1
ATOM 898 O O . LYS A 1 116 ? -8 6.914 -5.574 1 51.69 116 LYS A O 1
ATOM 903 N N . GLY A 1 117 ? -8.438 7.133 -7.695 1 43.41 117 GLY A N 1
ATOM 904 C CA . GLY A 1 117 ? -8.164 8.539 -7.473 1 43.41 117 GLY A CA 1
ATOM 905 C C . GLY A 1 117 ? -9.062 9.172 -6.43 1 43.41 117 GLY A C 1
ATOM 906 O O . GLY A 1 117 ? -9.938 8.5 -5.867 1 43.41 117 GLY A O 1
ATOM 907 N N . GLY A 1 118 ? -9.266 10.438 -6.121 1 39.44 118 GLY A N 1
ATOM 908 C CA . GLY A 1 118 ? -10.125 11.125 -5.168 1 39.44 118 GLY A CA 1
ATOM 909 C C . GLY A 1 118 ? -11.539 10.586 -5.148 1 39.44 118 GLY A C 1
ATOM 910 O O . GLY A 1 118 ? -12.242 10.633 -6.16 1 39.44 118 GLY A O 1
ATOM 911 N N . GLU A 1 119 ? -11.758 9.617 -4.465 1 39.66 119 GLU A N 1
ATOM 912 C CA . GLU A 1 119 ? -13.102 9.078 -4.277 1 39.66 119 GLU A CA 1
ATOM 913 C C . GLU A 1 119 ? -14.148 10.18 -4.301 1 39.66 119 GLU A C 1
ATOM 915 O O . GLU A 1 119 ? -15.344 9.906 -4.43 1 39.66 119 GLU A O 1
ATOM 920 N N . HIS A 1 120 ? -13.789 11.336 -3.873 1 37.56 120 HIS A N 1
ATOM 921 C CA . HIS A 1 120 ? -14.789 12.383 -3.68 1 37.56 120 HIS A CA 1
ATOM 922 C C . HIS A 1 120 ? -15.18 13.031 -5.008 1 37.56 120 HIS A C 1
ATOM 924 O O . HIS A 1 120 ? -15.883 14.039 -5.027 1 37.56 120 HIS A O 1
ATOM 930 N N . THR A 1 121 ? -14.492 12.781 -6.094 1 34.59 121 THR A N 1
ATOM 931 C CA . THR A 1 121 ? -15.086 13.273 -7.336 1 34.59 121 THR A CA 1
ATOM 932 C C . THR A 1 121 ? -16.234 12.367 -7.785 1 34.59 121 THR A C 1
ATOM 934 O O . THR A 1 121 ? -16.078 11.141 -7.828 1 34.59 121 THR A O 1
ATOM 937 N N . GLY A 1 122 ? -17.312 12.711 -7.461 1 34.91 122 GLY A N 1
ATOM 938 C CA . GLY A 1 122 ? -18.422 12.008 -8.086 1 34.91 122 GLY A CA 1
ATOM 939 C C . GLY A 1 122 ? -18.062 11.367 -9.406 1 34.91 122 GLY A C 1
ATOM 940 O O . GLY A 1 122 ? -16.984 11.633 -9.953 1 34.91 122 GLY A O 1
ATOM 941 N N . PRO A 1 123 ? -18.656 10.328 -9.766 1 37.16 123 PRO A N 1
ATOM 942 C CA . PRO A 1 123 ? -18.406 9.734 -11.086 1 37.16 123 PRO A CA 1
ATOM 943 C C . PRO A 1 123 ? -18.281 10.789 -12.188 1 37.16 123 PRO A C 1
ATOM 945 O O . PRO A 1 123 ? -19.141 11.664 -12.305 1 37.16 123 PRO A O 1
ATOM 948 N N . SER A 1 124 ? -17.281 11.484 -12.469 1 35.66 124 SER A N 1
ATOM 949 C CA . SER A 1 124 ? -17.328 12.203 -13.734 1 35.66 124 SER A CA 1
ATOM 950 C C . SER A 1 124 ? -17.953 11.336 -14.836 1 35.66 124 SER A C 1
ATOM 952 O O . SER A 1 124 ? -17.812 10.117 -14.828 1 35.66 124 SER A O 1
ATOM 954 N N . PRO A 1 125 ? -18.922 11.898 -15.578 1 34.31 125 PRO A N 1
ATOM 955 C CA . PRO A 1 125 ? -19.484 11.164 -16.719 1 34.31 125 PRO A CA 1
ATOM 956 C C . PRO A 1 125 ? -18.438 10.383 -17.5 1 34.31 125 PRO A C 1
ATOM 958 O O . PRO A 1 125 ? -18.75 9.391 -18.156 1 34.31 125 PRO A O 1
ATOM 961 N N . VAL A 1 126 ? -17.297 11.062 -17.688 1 35.06 126 VAL A N 1
ATOM 962 C CA . VAL A 1 126 ? -16.266 10.359 -18.438 1 35.06 126 VAL A CA 1
ATOM 963 C C . VAL A 1 126 ? -15.617 9.289 -17.562 1 35.06 126 VAL A C 1
ATOM 965 O O . VAL A 1 126 ? -14.844 8.461 -18.047 1 35.06 126 VAL A O 1
ATOM 968 N N . ASP A 1 127 ? -15.359 9.672 -16.422 1 37.12 127 ASP A N 1
ATOM 969 C CA . ASP A 1 127 ? -14.836 8.617 -15.547 1 37.12 127 ASP A CA 1
ATOM 970 C C . ASP A 1 127 ? -15.789 7.43 -15.492 1 37.12 127 ASP A C 1
ATOM 972 O O . ASP A 1 127 ? -16.422 7.176 -14.453 1 37.12 127 ASP A O 1
ATOM 976 N N . ARG A 1 128 ? -16.672 7.344 -16.469 1 34.75 128 ARG A N 1
ATOM 977 C CA . ARG A 1 128 ? -17.156 5.977 -16.641 1 34.75 128 ARG A CA 1
ATOM 978 C C . ARG A 1 128 ? -16.156 4.973 -16.078 1 34.75 128 ARG A C 1
ATOM 980 O O . ARG A 1 128 ? -14.969 5.031 -16.406 1 34.75 128 ARG A O 1
ATOM 987 N N . GLY A 1 129 ? -16.469 4.406 -14.922 1 41.34 129 GLY A N 1
ATOM 988 C CA . GLY A 1 129 ? -15.906 3.414 -14.023 1 41.34 129 GLY A CA 1
ATOM 989 C C . GLY A 1 129 ? -14.984 2.434 -14.727 1 41.34 129 GLY A C 1
ATOM 990 O O . GLY A 1 129 ? -15.438 1.608 -15.523 1 41.34 129 GLY A O 1
ATOM 991 N N . LYS A 1 130 ? -14.078 2.893 -15.438 1 48.5 130 LYS A N 1
ATOM 992 C CA . LYS A 1 130 ? -13.328 1.727 -15.898 1 48.5 130 LYS A CA 1
ATOM 993 C C . LYS A 1 130 ? -13.453 0.566 -14.914 1 48.5 130 LYS A C 1
ATOM 995 O O . LYS A 1 130 ? -13.219 0.734 -13.719 1 48.5 130 LYS A O 1
ATOM 1000 N N . PRO A 1 131 ? -14.211 -0.392 -15.258 1 56.06 131 PRO A N 1
ATOM 1001 C CA . PRO A 1 131 ? -14.562 -1.55 -14.438 1 56.06 131 PRO A CA 1
ATOM 1002 C C . PRO A 1 131 ? -13.367 -2.135 -13.695 1 56.06 131 PRO A C 1
ATOM 1004 O O . PRO A 1 131 ? -12.227 -2.014 -14.164 1 56.06 131 PRO A O 1
ATOM 1007 N N . GLY A 1 132 ? -13.383 -2.066 -12.375 1 74.56 132 GLY A N 1
ATOM 1008 C CA . GLY A 1 132 ? -12.469 -2.838 -11.539 1 74.56 132 GLY A CA 1
ATOM 1009 C C . GLY A 1 132 ? -12.023 -4.133 -12.188 1 74.56 132 GLY A C 1
ATOM 1010 O O . GLY A 1 132 ? -12.164 -4.309 -13.398 1 74.56 132 GLY A O 1
ATOM 1011 N N . SER A 1 133 ? -11.117 -4.742 -11.836 1 87.62 133 SER A N 1
ATOM 1012 C CA . SER A 1 133 ? -10.641 -6.043 -12.297 1 87.62 133 SER A CA 1
ATOM 1013 C C . SER A 1 133 ? -10.992 -7.141 -11.305 1 87.62 133 SER A C 1
ATOM 1015 O O . SER A 1 133 ? -11.336 -6.859 -10.148 1 87.62 133 SER A O 1
ATOM 1017 N N . LYS A 1 134 ? -11.062 -8.328 -11.891 1 89.94 134 LYS A N 1
ATOM 1018 C CA . LYS A 1 134 ? -11.219 -9.523 -11.07 1 89.94 134 LYS A CA 1
ATOM 1019 C C . LYS A 1 134 ? -10 -10.43 -11.188 1 89.94 134 LYS A C 1
ATOM 1021 O O . LYS A 1 134 ? -9.523 -10.695 -12.289 1 89.94 134 LYS A O 1
ATOM 1026 N N . MET A 1 135 ? -9.477 -10.781 -10.07 1 92.88 135 MET A N 1
ATOM 1027 C CA . MET A 1 135 ? -8.438 -11.805 -10.117 1 92.88 135 MET A CA 1
ATOM 1028 C C . MET A 1 135 ? -9.031 -13.195 -9.922 1 92.88 135 MET A C 1
ATOM 1030 O O . MET A 1 135 ? -9.961 -13.375 -9.133 1 92.88 135 MET A O 1
ATOM 1034 N N . HIS A 1 136 ? -8.555 -14.18 -10.648 1 93.5 136 HIS A N 1
ATOM 1035 C CA . HIS A 1 136 ? -8.938 -15.586 -10.562 1 93.5 136 HIS A CA 1
ATOM 1036 C C . HIS A 1 136 ? -7.785 -16.438 -10.055 1 93.5 136 HIS A C 1
ATOM 1038 O O . HIS A 1 136 ? -6.648 -16.281 -10.5 1 93.5 136 HIS A O 1
ATOM 1044 N N . ILE A 1 137 ? -8.141 -17.281 -9.109 1 94.56 137 ILE A N 1
ATOM 1045 C CA . ILE A 1 137 ? -7.098 -18.125 -8.523 1 94.56 137 ILE A CA 1
ATOM 1046 C C . ILE A 1 137 ? -7.559 -19.578 -8.5 1 94.56 137 ILE A C 1
ATOM 1048 O O . ILE A 1 137 ? -8.68 -19.875 -8.07 1 94.56 137 ILE A O 1
ATOM 1052 N N . LEU A 1 138 ? -6.809 -20.422 -9.047 1 93.75 138 LEU A N 1
ATOM 1053 C CA . LEU A 1 138 ? -6.941 -21.875 -8.891 1 93.75 138 LEU A CA 1
ATOM 1054 C C . LEU A 1 138 ? -5.902 -22.422 -7.918 1 93.75 138 LEU A C 1
ATOM 1056 O O . LEU A 1 138 ? -4.699 -22.297 -8.156 1 93.75 138 LEU A O 1
ATOM 1060 N N . SER A 1 139 ? -6.328 -22.953 -6.863 1 94.25 139 SER A N 1
ATOM 1061 C CA . SER A 1 139 ? -5.398 -23.453 -5.852 1 94.25 139 SER A CA 1
ATOM 1062 C C . SER A 1 139 ? -5.492 -24.969 -5.711 1 94.25 139 SER A C 1
ATOM 1064 O O . SER A 1 139 ? -6.5 -25.562 -6.082 1 94.25 139 SER A O 1
ATOM 1066 N N . ASP A 1 140 ? -4.465 -25.516 -5.25 1 92.44 140 ASP A N 1
ATOM 1067 C CA . ASP A 1 140 ? -4.535 -26.938 -4.879 1 92.44 140 ASP A CA 1
ATOM 1068 C C . ASP A 1 140 ? -5.242 -27.109 -3.539 1 92.44 140 ASP A C 1
ATOM 1070 O O . ASP A 1 140 ? -5.84 -26.172 -3.016 1 92.44 140 ASP A O 1
ATOM 1074 N N . ALA A 1 141 ? -5.234 -28.266 -3.027 1 89.62 141 ALA A N 1
ATOM 1075 C CA . ALA A 1 141 ? -5.98 -28.578 -1.815 1 89.62 141 ALA A CA 1
ATOM 1076 C C . ALA A 1 141 ? -5.402 -27.859 -0.603 1 89.62 141 ALA A C 1
ATOM 1078 O O . ALA A 1 141 ? -6.105 -27.625 0.383 1 89.62 141 ALA A O 1
ATOM 1079 N N . ASN A 1 142 ? -4.121 -27.469 -0.707 1 90.12 142 ASN A N 1
ATOM 1080 C CA . ASN A 1 142 ? -3.453 -26.828 0.424 1 90.12 142 ASN A CA 1
ATOM 1081 C C . ASN A 1 142 ? -3.395 -25.312 0.26 1 90.12 142 ASN A C 1
ATOM 1083 O O . ASN A 1 142 ? -2.809 -24.625 1.091 1 90.12 142 ASN A O 1
ATOM 1087 N N . GLY A 1 143 ? -3.91 -24.859 -0.812 1 92.25 143 GLY A N 1
ATOM 1088 C CA . GLY A 1 143 ? -4 -23.406 -0.983 1 92.25 143 GLY A CA 1
ATOM 1089 C C . GLY A 1 143 ? -2.877 -22.844 -1.827 1 92.25 143 GLY A C 1
ATOM 1090 O O . GLY A 1 143 ? -2.719 -21.625 -1.917 1 92.25 143 GLY A O 1
ATOM 1091 N N . LEU A 1 144 ? -2.078 -23.688 -2.4 1 94.81 144 LEU A N 1
ATOM 1092 C CA . LEU A 1 144 ? -1.034 -23.203 -3.291 1 94.81 144 LEU A CA 1
ATOM 1093 C C . LEU A 1 144 ? -1.631 -22.703 -4.605 1 94.81 144 LEU A C 1
ATOM 1095 O O . LEU A 1 144 ? -2.385 -23.422 -5.262 1 94.81 144 LEU A O 1
ATOM 1099 N N . PRO A 1 145 ? -1.328 -21.484 -4.902 1 96.44 145 PRO A N 1
ATOM 1100 C CA . PRO A 1 145 ? -1.856 -21 -6.184 1 96.44 145 PRO A CA 1
ATOM 1101 C C . PRO A 1 145 ? -1.198 -21.688 -7.383 1 96.44 145 PRO A C 1
ATOM 1103 O O . PRO A 1 145 ? -0.016 -21.453 -7.656 1 96.44 145 PRO A O 1
ATOM 1106 N N . LEU A 1 146 ? -1.979 -22.406 -8.102 1 94.44 146 LEU A N 1
ATOM 1107 C CA . LEU A 1 146 ? -1.468 -23.141 -9.25 1 94.44 146 LEU A CA 1
ATOM 1108 C C . LEU A 1 146 ? -1.552 -22.297 -10.516 1 94.44 146 LEU A C 1
ATOM 1110 O O . LEU A 1 146 ? -0.663 -22.359 -11.375 1 94.44 146 LEU A O 1
ATOM 1114 N N . VAL A 1 147 ? -2.609 -21.625 -10.609 1 94.94 147 VAL A N 1
ATOM 1115 C CA . VAL A 1 147 ? -2.865 -20.734 -11.742 1 94.94 147 VAL A CA 1
ATOM 1116 C C . VAL A 1 147 ? -3.508 -19.438 -11.258 1 94.94 147 VAL A C 1
ATOM 1118 O O . VAL A 1 147 ? -4.355 -19.453 -10.359 1 94.94 147 VAL A O 1
ATOM 1121 N N . VAL A 1 148 ? -3.023 -18.375 -11.828 1 96.12 148 VAL A N 1
ATOM 1122 C CA . VAL A 1 148 ? -3.635 -17.078 -11.539 1 96.12 148 VAL A CA 1
ATOM 1123 C C . VAL A 1 148 ? -4.02 -16.375 -12.836 1 96.12 148 VAL A C 1
ATOM 1125 O O . VAL A 1 148 ? -3.365 -16.562 -13.867 1 96.12 148 VAL A O 1
ATOM 1128 N N . GLY A 1 149 ? -5.062 -15.594 -12.758 1 94.94 149 GLY A N 1
ATOM 1129 C CA . GLY A 1 149 ? -5.566 -14.867 -13.906 1 94.94 149 GLY A CA 1
ATOM 1130 C C . GLY A 1 149 ? -6.246 -13.562 -13.539 1 94.94 149 GLY A C 1
ATOM 1131 O O . GLY A 1 149 ? -6.426 -13.258 -12.359 1 94.94 149 GLY A O 1
ATOM 1132 N N . LEU A 1 150 ? -6.52 -12.812 -14.555 1 93.88 150 LEU A N 1
ATOM 1133 C CA . LEU A 1 150 ? -7.156 -11.508 -14.391 1 93.88 150 LEU A CA 1
ATOM 1134 C C . LEU A 1 150 ? -8.195 -11.266 -15.484 1 93.88 150 LEU A C 1
ATOM 1136 O O . LEU A 1 150 ? -7.965 -11.602 -16.641 1 93.88 150 LEU A O 1
ATOM 1140 N N . SER A 1 151 ? -9.328 -10.758 -15.117 1 92.69 151 SER A N 1
ATOM 1141 C CA . SER A 1 151 ? -10.352 -10.344 -16.078 1 92.69 151 SER A CA 1
ATOM 1142 C C . SER A 1 151 ? -10.938 -8.984 -15.695 1 92.69 151 SER A C 1
ATOM 1144 O O . SER A 1 151 ? -10.648 -8.453 -14.625 1 92.69 151 SER A O 1
ATOM 1146 N N . ALA A 1 152 ? -11.664 -8.453 -16.625 1 89.69 152 ALA A N 1
ATOM 1147 C CA . ALA A 1 152 ? -12.422 -7.242 -16.297 1 89.69 152 ALA A CA 1
ATOM 1148 C C . ALA A 1 152 ? -13.477 -7.527 -15.234 1 89.69 152 ALA A C 1
ATOM 1150 O O . ALA A 1 152 ? -13.953 -8.656 -15.117 1 89.69 152 ALA A O 1
ATOM 1151 N N . ALA A 1 153 ? -13.789 -6.5 -14.523 1 85.06 153 ALA A N 1
ATOM 1152 C CA . ALA A 1 153 ? -14.727 -6.66 -13.414 1 85.06 153 ALA A CA 1
ATOM 1153 C C . ALA A 1 153 ? -16.094 -7.102 -13.914 1 85.06 153 ALA A C 1
ATOM 1155 O O . ALA A 1 153 ? -16.828 -7.781 -13.203 1 85.06 153 ALA A O 1
ATOM 1156 N N . ASN A 1 154 ? -16.422 -6.812 -15.078 1 85 154 ASN A N 1
ATOM 1157 C CA . ASN A 1 154 ? -17.766 -7.082 -15.586 1 85 154 ASN A CA 1
ATOM 1158 C C . ASN A 1 154 ? -17.859 -8.469 -16.219 1 85 154 ASN A C 1
ATOM 1160 O O . ASN A 1 154 ? -18.938 -8.906 -16.625 1 85 154 ASN A O 1
ATOM 1164 N N . VAL A 1 155 ? -16.797 -9.133 -16.297 1 87.62 155 VAL A N 1
ATOM 1165 C CA . VAL A 1 155 ? -16.781 -10.477 -16.875 1 87.62 155 VAL A CA 1
ATOM 1166 C C . VAL A 1 155 ? -17.328 -11.477 -15.859 1 87.62 155 VAL A C 1
ATOM 1168 O O . VAL A 1 155 ? -16.938 -11.461 -14.688 1 87.62 155 VAL A O 1
ATOM 1171 N N . HIS A 1 156 ? -18.219 -12.234 -16.312 1 89.69 156 HIS A N 1
ATOM 1172 C CA . HIS A 1 156 ? -18.797 -13.258 -15.445 1 89.69 156 HIS A CA 1
ATOM 1173 C C . HIS A 1 156 ? -17.75 -14.281 -15.023 1 89.69 156 HIS A C 1
ATOM 1175 O O . HIS A 1 156 ? -16.953 -14.75 -15.852 1 89.69 156 HIS A O 1
ATOM 1181 N N . ASP A 1 157 ? -17.797 -14.711 -13.781 1 86.25 157 ASP A N 1
ATOM 1182 C CA . ASP A 1 157 ? -16.797 -15.602 -13.203 1 86.25 157 ASP A CA 1
ATOM 1183 C C . ASP A 1 157 ? -16.734 -16.922 -13.969 1 86.25 157 ASP A C 1
ATOM 1185 O O . ASP A 1 157 ? -15.656 -17.516 -14.102 1 86.25 157 ASP A O 1
ATOM 1189 N N . SER A 1 158 ? -17.859 -17.344 -14.461 1 87.69 158 SER A N 1
ATOM 1190 C CA . SER A 1 158 ? -17.922 -18.641 -15.125 1 87.69 158 SER A CA 1
ATOM 1191 C C . SER A 1 158 ? -17.016 -18.688 -16.344 1 87.69 158 SER A C 1
ATOM 1193 O O . SER A 1 158 ? -16.531 -19.75 -16.734 1 87.69 158 SER A O 1
ATOM 1195 N N . LEU A 1 159 ? -16.75 -17.578 -16.922 1 88.94 159 LEU A N 1
ATOM 1196 C CA . LEU A 1 159 ? -15.953 -17.516 -18.141 1 88.94 159 LEU A CA 1
ATOM 1197 C C . LEU A 1 159 ? -14.484 -17.797 -17.844 1 88.94 159 LEU A C 1
ATOM 1199 O O . LEU A 1 159 ? -13.711 -18.125 -18.75 1 88.94 159 LEU A O 1
ATOM 1203 N N . ALA A 1 160 ? -14.141 -17.688 -16.625 1 90.69 160 ALA A N 1
ATOM 1204 C CA . ALA A 1 160 ? -12.742 -17.891 -16.25 1 90.69 160 ALA A CA 1
ATOM 1205 C C . ALA A 1 160 ? -12.445 -19.359 -15.992 1 90.69 160 ALA A C 1
ATOM 1207 O O . ALA A 1 160 ? -11.281 -19.766 -15.953 1 90.69 160 ALA A O 1
ATOM 1208 N N . LEU A 1 161 ? -13.445 -20.172 -15.836 1 89.62 161 LEU A N 1
ATOM 1209 C CA . LEU A 1 161 ? -13.25 -21.562 -15.43 1 89.62 161 LEU A CA 1
ATOM 1210 C C . LEU A 1 161 ? -12.391 -22.297 -16.438 1 89.62 161 LEU A C 1
ATOM 1212 O O . LEU A 1 161 ? -11.359 -22.875 -16.078 1 89.62 161 LEU A O 1
ATOM 1216 N N . LYS A 1 162 ? -12.734 -22.266 -17.75 1 89.56 162 LYS A N 1
ATOM 1217 C CA . LYS A 1 162 ? -12.039 -23.047 -18.766 1 89.56 162 LYS A CA 1
ATOM 1218 C C . LYS A 1 162 ? -10.586 -22.594 -18.922 1 89.56 162 LYS A C 1
ATOM 1220 O O . LYS A 1 162 ? -9.672 -23.406 -18.844 1 89.56 162 LYS A O 1
ATOM 1225 N N . PRO A 1 163 ? -10.398 -21.297 -19.062 1 89.69 163 PRO A N 1
ATOM 1226 C CA . PRO A 1 163 ? -9.008 -20.859 -19.188 1 89.69 163 PRO A CA 1
ATOM 1227 C C . PRO A 1 163 ? -8.172 -21.203 -17.969 1 89.69 163 PRO A C 1
ATOM 1229 O O . PRO A 1 163 ? -6.988 -21.531 -18.094 1 89.69 163 PRO A O 1
ATOM 1232 N N . MET A 1 164 ? -8.711 -21.156 -16.844 1 91.62 164 MET A N 1
ATOM 1233 C CA . MET A 1 164 ? -7.98 -21.438 -15.617 1 91.62 164 MET A CA 1
ATOM 1234 C C . MET A 1 164 ? -7.609 -22.922 -15.531 1 91.62 164 MET A C 1
ATOM 1236 O O . MET A 1 164 ? -6.48 -23.266 -15.172 1 91.62 164 MET A O 1
ATOM 1240 N N . ILE A 1 165 ? -8.531 -23.734 -15.852 1 87.31 165 ILE A N 1
ATOM 1241 C CA . ILE A 1 165 ? -8.297 -25.188 -15.789 1 87.31 165 ILE A CA 1
ATOM 1242 C C . ILE A 1 165 ? -7.363 -25.609 -16.922 1 87.31 165 ILE A C 1
ATOM 1244 O O . ILE A 1 165 ? -6.445 -26.406 -16.703 1 87.31 165 ILE A O 1
ATOM 1248 N N . ALA A 1 166 ? -7.578 -25.031 -18.094 1 82.69 166 ALA A N 1
ATOM 1249 C CA . ALA A 1 166 ? -6.723 -25.359 -19.234 1 82.69 166 ALA A CA 1
ATOM 1250 C C . ALA A 1 166 ? -5.285 -24.906 -18.984 1 82.69 166 ALA A C 1
ATOM 1252 O O . ALA A 1 166 ? -4.336 -25.594 -19.375 1 82.69 166 ALA A O 1
ATOM 1253 N N . GLY A 1 167 ? -5.148 -23.797 -18.391 1 77.44 167 GLY A N 1
ATOM 1254 C CA . GLY A 1 167 ? -3.828 -23.312 -18.031 1 77.44 167 GLY A CA 1
ATOM 1255 C C . GLY A 1 167 ? -3.086 -24.234 -17.078 1 77.44 167 GLY A C 1
ATOM 1256 O O . GLY A 1 167 ? -1.868 -24.391 -17.188 1 77.44 167 GLY A O 1
ATOM 1257 N N . HIS A 1 168 ? -3.805 -24.812 -16.234 1 75.56 168 HIS A N 1
ATOM 1258 C CA . HIS A 1 168 ? -3.221 -25.766 -15.305 1 75.56 168 HIS A CA 1
ATOM 1259 C C . HIS A 1 168 ? -2.799 -27.047 -16.016 1 75.56 168 HIS A C 1
ATOM 1261 O O . HIS A 1 168 ? -1.738 -27.609 -15.719 1 75.56 168 HIS A O 1
ATOM 1267 N N . GLN A 1 169 ? -3.623 -27.422 -16.922 1 62.84 169 GLN A N 1
ATOM 1268 C CA . GLN A 1 169 ? -3.393 -28.688 -17.609 1 62.84 169 GLN A CA 1
ATOM 1269 C C . GLN A 1 169 ? -2.191 -28.594 -18.547 1 62.84 169 GLN A C 1
ATOM 1271 O O . GLN A 1 169 ? -1.48 -29.578 -18.766 1 62.84 169 GLN A O 1
ATOM 1276 N N . THR A 1 170 ? -2.096 -27.438 -19.141 1 54.44 170 THR A N 1
ATOM 1277 C CA . THR A 1 170 ? -0.976 -27.281 -20.062 1 54.44 170 THR A CA 1
ATOM 1278 C C . THR A 1 170 ? 0.353 -27.453 -19.344 1 54.44 170 THR A C 1
ATOM 1280 O O . THR A 1 170 ? 1.391 -27.672 -19.969 1 54.44 170 THR A O 1
ATOM 1283 N N . ARG A 1 171 ? 0.208 -27.547 -18.156 1 58.34 171 ARG A N 1
ATOM 1284 C CA . ARG A 1 171 ? 1.416 -27.688 -17.344 1 58.34 171 ARG A CA 1
ATOM 1285 C C . ARG A 1 171 ? 1.695 -29.156 -17.031 1 58.34 171 ARG A C 1
ATOM 1287 O O . ARG A 1 171 ? 2.697 -29.469 -16.391 1 58.34 171 ARG A O 1
ATOM 1294 N N . HIS A 1 172 ? 0.677 -29.984 -17.609 1 56.31 172 HIS A N 1
ATOM 1295 C CA . HIS A 1 172 ? 0.737 -31.422 -17.469 1 56.31 172 HIS A CA 1
ATOM 1296 C C . HIS A 1 172 ? 1.801 -32.031 -18.375 1 56.31 172 HIS A C 1
ATOM 1298 O O . HIS A 1 172 ? 1.868 -31.703 -19.562 1 56.31 172 HIS A O 1
ATOM 1304 N N . ASP A 1 173 ? 2.893 -32.406 -17.906 1 56.97 173 ASP A N 1
ATOM 1305 C CA . ASP A 1 173 ? 3.904 -33.125 -18.656 1 56.97 173 ASP A CA 1
ATOM 1306 C C . ASP A 1 173 ? 4.016 -34.562 -18.172 1 56.97 173 ASP A C 1
ATOM 1308 O O . ASP A 1 173 ? 4.836 -34.875 -17.297 1 56.97 173 ASP A O 1
ATOM 1312 N N . PRO A 1 174 ? 3.119 -35.438 -18.781 1 54.66 174 PRO A N 1
ATOM 1313 C CA . PRO A 1 174 ? 3.18 -36.812 -18.328 1 54.66 174 PRO A CA 1
ATOM 1314 C C . PRO A 1 174 ? 4.566 -37.438 -18.5 1 54.66 174 PRO A C 1
ATOM 1316 O O . PRO A 1 174 ? 4.93 -38.375 -17.766 1 54.66 174 PRO A O 1
ATOM 1319 N N . HIS A 1 175 ? 5.152 -37 -19.562 1 53.16 175 HIS A N 1
ATOM 1320 C CA . HIS A 1 175 ? 6.461 -37.594 -19.812 1 53.16 175 HIS A CA 1
ATOM 1321 C C . HIS A 1 175 ? 7.426 -37.281 -18.656 1 53.16 175 HIS A C 1
ATOM 1323 O O . HIS A 1 175 ? 8.367 -38.062 -18.438 1 53.16 175 HIS A O 1
ATOM 1329 N N . ARG A 1 176 ? 7.137 -36.312 -18.094 1 55.59 176 ARG A N 1
ATOM 1330 C CA . ARG A 1 176 ? 7.977 -36.031 -16.938 1 55.59 176 ARG A CA 1
ATOM 1331 C C . ARG A 1 176 ? 7.258 -36.375 -15.641 1 55.59 176 ARG A C 1
ATOM 1333 O O . ARG A 1 176 ? 7.637 -35.906 -14.562 1 55.59 176 ARG A O 1
ATOM 1340 N N . GLY A 1 177 ? 6.152 -37.125 -15.867 1 53.53 177 GLY A N 1
ATOM 1341 C CA . GLY A 1 177 ? 5.434 -37.625 -14.711 1 53.53 177 GLY A CA 1
ATOM 1342 C C . GLY A 1 177 ? 4.609 -36.562 -14.008 1 53.53 177 GLY A C 1
ATOM 1343 O O . GLY A 1 177 ? 4.219 -36.719 -12.852 1 53.53 177 GLY A O 1
ATOM 1344 N N . ARG A 1 178 ? 4.578 -35.5 -14.633 1 57.38 178 ARG A N 1
ATOM 1345 C CA . ARG A 1 178 ? 3.842 -34.406 -13.977 1 57.38 178 ARG A CA 1
ATOM 1346 C C . ARG A 1 178 ? 2.354 -34.5 -14.305 1 57.38 178 ARG A C 1
ATOM 1348 O O . ARG A 1 178 ? 1.958 -34.375 -15.461 1 57.38 178 ARG A O 1
ATOM 1355 N N . TYR A 1 179 ? 1.577 -35.156 -13.344 1 58.25 179 TYR A N 1
ATOM 1356 C CA . TYR A 1 179 ? 0.139 -35.312 -13.516 1 58.25 179 TYR A CA 1
ATOM 1357 C C . TYR A 1 179 ? -0.634 -34.25 -12.758 1 58.25 179 TYR A C 1
ATOM 1359 O O . TYR A 1 179 ? -0.816 -34.344 -11.539 1 58.25 179 TYR A O 1
ATOM 1367 N N . PHE A 1 180 ? -0.844 -33.094 -13.367 1 64.19 180 PHE A N 1
ATOM 1368 C CA . PHE A 1 180 ? -1.565 -32 -12.727 1 64.19 180 PHE A CA 1
ATOM 1369 C C . PHE A 1 180 ? -3.066 -32.125 -12.945 1 64.19 180 PHE A C 1
ATOM 1371 O O . PHE A 1 180 ? -3.809 -31.156 -12.828 1 64.19 180 PHE A O 1
ATOM 1378 N N . LYS A 1 181 ? -3.531 -33.344 -13.195 1 74.88 181 LYS A N 1
ATOM 1379 C CA . LYS A 1 181 ? -4.965 -33.406 -13.469 1 74.88 181 LYS A CA 1
ATOM 1380 C C . LYS A 1 181 ? -5.773 -33.344 -12.18 1 74.88 181 LYS A C 1
ATOM 1382 O O . LYS A 1 181 ? -5.668 -34.219 -11.328 1 74.88 181 LYS A O 1
ATOM 1387 N N . PRO A 1 182 ? -6.496 -32.281 -12.055 1 85.19 182 PRO A N 1
ATOM 1388 C CA . PRO A 1 182 ? -7.355 -32.188 -10.867 1 85.19 182 PRO A CA 1
ATOM 1389 C C . PRO A 1 182 ? -8.406 -33.312 -10.828 1 85.19 182 PRO A C 1
ATOM 1391 O O . PRO A 1 182 ? -8.953 -33.688 -11.867 1 85.19 182 PRO A O 1
ATOM 1394 N N . GLN A 1 183 ? -8.633 -33.875 -9.68 1 84.12 183 GLN A N 1
ATOM 1395 C CA . GLN A 1 183 ? -9.672 -34.906 -9.531 1 84.12 183 GLN A CA 1
ATOM 1396 C C . GLN A 1 183 ? -11.039 -34.281 -9.289 1 84.12 183 GLN A C 1
ATOM 1398 O O . GLN A 1 183 ? -12.039 -34.688 -9.867 1 84.12 183 GLN A O 1
ATOM 1403 N N . ARG A 1 184 ? -11.008 -33.25 -8.477 1 88.75 184 ARG A N 1
ATOM 1404 C CA . ARG A 1 184 ? -12.258 -32.594 -8.141 1 88.75 184 ARG A CA 1
ATOM 1405 C C . ARG A 1 184 ? -12.062 -31.062 -8.117 1 88.75 184 ARG A C 1
ATOM 1407 O O . ARG A 1 184 ? -11.047 -30.578 -7.621 1 88.75 184 ARG A O 1
ATOM 1414 N N . LEU A 1 185 ? -13.023 -30.422 -8.648 1 89.5 185 LEU A N 1
ATOM 1415 C CA . LEU A 1 185 ? -13.016 -28.953 -8.656 1 89.5 185 LEU A CA 1
ATOM 1416 C C . LEU A 1 185 ? -14.078 -28.406 -7.711 1 89.5 185 LEU A C 1
ATOM 1418 O O . LEU A 1 185 ? -15.242 -28.781 -7.793 1 89.5 185 LEU A O 1
ATOM 1422 N N . HIS A 1 186 ? -13.625 -27.609 -6.789 1 88.5 186 HIS A N 1
ATOM 1423 C CA . HIS A 1 186 ? -14.523 -26.844 -5.926 1 88.5 186 HIS A CA 1
ATOM 1424 C C . HIS A 1 186 ? -14.633 -25.391 -6.383 1 88.5 186 HIS A C 1
ATOM 1426 O O . HIS A 1 186 ? -13.617 -24.734 -6.602 1 88.5 186 HIS A O 1
ATOM 1432 N N . ALA A 1 187 ? -15.844 -24.953 -6.605 1 86.69 187 ALA A N 1
ATOM 1433 C CA . ALA A 1 187 ? -16.094 -23.562 -7.012 1 86.69 187 ALA A CA 1
ATOM 1434 C C . ALA A 1 187 ? -17.438 -23.062 -6.488 1 86.69 187 ALA A C 1
ATOM 1436 O O . ALA A 1 187 ? -18.25 -23.859 -6.008 1 86.69 187 ALA A O 1
ATOM 1437 N N . ASP A 1 188 ? -17.562 -21.797 -6.449 1 80.12 188 ASP A N 1
ATOM 1438 C CA . ASP A 1 188 ? -18.812 -21.234 -5.957 1 80.12 188 ASP A CA 1
ATOM 1439 C C . ASP A 1 188 ? -19.938 -21.406 -6.973 1 80.12 188 ASP A C 1
ATOM 1441 O O . ASP A 1 188 ? -19.719 -21.906 -8.078 1 80.12 188 ASP A O 1
ATOM 1445 N N . LYS A 1 189 ? -21.109 -20.953 -6.625 1 76.81 189 LYS A N 1
ATOM 1446 C CA . LYS A 1 189 ? -22.328 -21.156 -7.41 1 76.81 189 LYS A CA 1
ATOM 1447 C C . LYS A 1 189 ? -22.25 -20.422 -8.75 1 76.81 189 LYS A C 1
ATOM 1449 O O . LYS A 1 189 ? -22.906 -20.812 -9.711 1 76.81 189 LYS A O 1
ATOM 1454 N N . ALA A 1 190 ? -21.453 -19.453 -8.766 1 77.12 190 ALA A N 1
ATOM 1455 C CA . ALA A 1 190 ? -21.328 -18.656 -9.977 1 77.12 190 ALA A CA 1
ATOM 1456 C C . ALA A 1 190 ? -20.766 -19.484 -11.125 1 77.12 190 ALA A C 1
ATOM 1458 O O . ALA A 1 190 ? -20.953 -19.141 -12.297 1 77.12 190 ALA A O 1
ATOM 1459 N N . TYR A 1 191 ? -20.266 -20.609 -10.812 1 83.88 191 TYR A N 1
ATOM 1460 C CA . TYR A 1 191 ? -19.625 -21.453 -11.812 1 83.88 191 TYR A CA 1
ATOM 1461 C C . TYR A 1 191 ? -20.531 -22.625 -12.195 1 83.88 191 TYR A C 1
ATOM 1463 O O . TYR A 1 191 ? -20.141 -23.484 -12.984 1 83.88 191 TYR A O 1
ATOM 1471 N N . ASP A 1 192 ? -21.672 -22.547 -11.586 1 81.88 192 ASP A N 1
ATOM 1472 C CA . ASP A 1 192 ? -22.594 -23.656 -11.828 1 81.88 192 ASP A CA 1
ATOM 1473 C C . ASP A 1 192 ? -23.375 -23.438 -13.125 1 81.88 192 ASP A C 1
ATOM 1475 O O . ASP A 1 192 ? -24.547 -23.078 -13.094 1 81.88 192 ASP A O 1
ATOM 1479 N N . VAL A 1 193 ? -22.75 -23.688 -14.219 1 85.44 193 VAL A N 1
ATOM 1480 C CA . VAL A 1 193 ? -23.328 -23.578 -15.555 1 85.44 193 VAL A CA 1
ATOM 1481 C C . VAL A 1 193 ? -23.297 -24.938 -16.25 1 85.44 193 VAL A C 1
ATOM 1483 O O . VAL A 1 193 ? -22.266 -25.609 -16.25 1 85.44 193 VAL A O 1
ATOM 1486 N N . PRO A 1 194 ? -24.391 -25.297 -16.828 1 87.19 194 PRO A N 1
ATOM 1487 C CA . PRO A 1 194 ? -24.516 -26.641 -17.406 1 87.19 194 PRO A CA 1
ATOM 1488 C C . PRO A 1 194 ? -23.422 -26.953 -18.406 1 87.19 194 PRO A C 1
ATOM 1490 O O . PRO A 1 194 ? -22.844 -28.047 -18.375 1 87.19 194 PRO A O 1
ATOM 1493 N N . HIS A 1 195 ? -23.125 -26.062 -19.297 1 89.25 195 HIS A N 1
ATOM 1494 C CA . HIS A 1 195 ? -22.125 -26.375 -20.312 1 89.25 195 HIS A CA 1
ATOM 1495 C C . HIS A 1 195 ? -20.75 -26.531 -19.688 1 89.25 195 HIS A C 1
ATOM 1497 O O . HIS A 1 195 ? -19.906 -27.266 -20.203 1 89.25 195 HIS A O 1
ATOM 1503 N N . LEU A 1 196 ? -20.5 -25.891 -18.625 1 88 196 LEU A N 1
ATOM 1504 C CA . LEU A 1 196 ? -19.219 -26.016 -17.938 1 88 196 LEU A CA 1
ATOM 1505 C C . LEU A 1 196 ? -19.125 -27.359 -17.219 1 88 196 LEU A C 1
ATOM 1507 O O . LEU A 1 196 ? -18.062 -27.984 -17.219 1 88 196 LEU A O 1
ATOM 1511 N N . ARG A 1 197 ? -20.234 -27.781 -16.656 1 86.44 197 ARG A N 1
ATOM 1512 C CA . ARG A 1 197 ? -20.25 -29.094 -16.031 1 86.44 197 ARG A CA 1
ATOM 1513 C C . ARG A 1 197 ? -19.969 -30.203 -17.047 1 86.44 197 ARG A C 1
ATOM 1515 O O . ARG A 1 197 ? -19.203 -31.125 -16.766 1 86.44 197 ARG A O 1
ATOM 1522 N N . LYS A 1 198 ? -20.594 -30.078 -18.125 1 89.88 198 LYS A N 1
ATOM 1523 C CA . LYS A 1 198 ? -20.375 -31.062 -19.188 1 89.88 198 LYS A CA 1
ATOM 1524 C C . LYS A 1 198 ? -18.906 -31.062 -19.625 1 89.88 198 LYS A C 1
ATOM 1526 O O . LYS A 1 198 ? -18.328 -32.125 -19.844 1 89.88 198 LYS A O 1
ATOM 1531 N N . TRP A 1 199 ? -18.453 -29.906 -19.75 1 89.25 199 TRP A N 1
ATOM 1532 C CA . TRP A 1 199 ? -17.062 -29.766 -20.156 1 89.25 199 TRP A CA 1
ATOM 1533 C C . TRP A 1 199 ? -16.125 -30.406 -19.141 1 89.25 199 TRP A C 1
ATOM 1535 O O . TRP A 1 199 ? -15.203 -31.141 -19.516 1 89.25 199 TRP A O 1
ATOM 1545 N N . LEU A 1 200 ? -16.312 -30.203 -17.922 1 88.12 200 LEU A N 1
ATOM 1546 C CA . LEU A 1 200 ? -15.5 -30.766 -16.844 1 88.12 200 LEU A CA 1
ATOM 1547 C C . LEU A 1 200 ? -15.633 -32.281 -16.812 1 88.12 200 LEU A C 1
ATOM 1549 O O . LEU A 1 200 ? -14.648 -33 -16.578 1 88.12 200 LEU A O 1
ATOM 1553 N N . TRP A 1 201 ? -16.859 -32.719 -17.016 1 86.25 201 TRP A N 1
ATOM 1554 C CA . TRP A 1 201 ? -17.094 -34.156 -17.078 1 86.25 201 TRP A CA 1
ATOM 1555 C C . TRP A 1 201 ? -16.297 -34.781 -18.219 1 86.25 201 TRP A C 1
ATOM 1557 O O . TRP A 1 201 ? -15.719 -35.875 -18.062 1 86.25 201 TRP A O 1
ATOM 1567 N N . GLY A 1 202 ? -16.297 -34.125 -19.266 1 86.25 202 GLY A N 1
ATOM 1568 C CA . GLY A 1 202 ? -15.5 -34.594 -20.391 1 86.25 202 GLY A CA 1
ATOM 1569 C C . GLY A 1 202 ? -14.023 -34.688 -20.078 1 86.25 202 GLY A C 1
ATOM 1570 O O . GLY A 1 202 ? -13.312 -35.531 -20.641 1 86.25 202 GLY A O 1
ATOM 1571 N N . LYS A 1 203 ? -13.578 -33.906 -19.188 1 85.5 203 LYS A N 1
ATOM 1572 C CA . LYS A 1 203 ? -12.18 -33.906 -18.781 1 85.5 203 LYS A CA 1
ATOM 1573 C C . LYS A 1 203 ? -11.953 -34.844 -17.594 1 85.5 203 LYS A C 1
ATOM 1575 O O . LYS A 1 203 ? -10.836 -34.906 -17.062 1 85.5 203 LYS A O 1
ATOM 1580 N N . HIS A 1 204 ? -13.008 -35.469 -17.125 1 85.44 204 HIS A N 1
ATOM 1581 C CA . HIS A 1 204 ? -12.977 -36.406 -16 1 85.44 204 HIS A CA 1
ATOM 1582 C C . HIS A 1 204 ? -12.594 -35.688 -14.711 1 85.44 204 HIS A C 1
ATOM 1584 O O . HIS A 1 204 ? -11.766 -36.188 -13.938 1 85.44 204 HIS A O 1
ATOM 1590 N N . ILE A 1 205 ? -13.078 -34.469 -14.594 1 86.31 205 ILE A N 1
ATOM 1591 C CA . ILE A 1 205 ? -12.906 -33.688 -13.367 1 86.31 205 ILE A CA 1
ATOM 1592 C C . ILE A 1 205 ? -14.234 -33.625 -12.617 1 86.31 205 ILE A C 1
ATOM 1594 O O . ILE A 1 205 ? -15.25 -33.188 -13.18 1 86.31 205 ILE A O 1
ATOM 1598 N N . GLY A 1 206 ? -14.219 -34.156 -11.375 1 81.81 206 GLY A N 1
ATOM 1599 C CA . GLY A 1 206 ? -15.414 -34.031 -10.555 1 81.81 206 GLY A CA 1
ATOM 1600 C C . GLY A 1 206 ? -15.727 -32.594 -10.148 1 81.81 206 GLY A C 1
ATOM 1601 O O . GLY A 1 206 ? -14.828 -31.766 -10.062 1 81.81 206 GLY A O 1
ATOM 1602 N N . VAL A 1 207 ? -17.031 -32.375 -9.984 1 80.56 207 VAL A N 1
ATOM 1603 C CA . VAL A 1 207 ? -17.406 -30.984 -9.68 1 80.56 207 VAL A CA 1
ATOM 1604 C C . VAL A 1 207 ? -18.188 -30.938 -8.367 1 80.56 207 VAL A C 1
ATOM 1606 O O . VAL A 1 207 ? -19.109 -31.734 -8.172 1 80.56 207 VAL A O 1
ATOM 1609 N N . ARG A 1 208 ? -17.672 -30.203 -7.484 1 76.44 208 ARG A N 1
ATOM 1610 C CA . ARG A 1 208 ? -18.438 -29.859 -6.293 1 76.44 208 ARG A CA 1
ATOM 1611 C C . ARG A 1 208 ? -18.734 -28.359 -6.246 1 76.44 208 ARG A C 1
ATOM 1613 O O . ARG A 1 208 ? -17.938 -27.578 -5.719 1 76.44 208 ARG A O 1
ATOM 1620 N N . ILE A 1 209 ? -19.719 -28.016 -6.926 1 65.38 209 ILE A N 1
ATOM 1621 C CA . ILE A 1 209 ? -20.172 -26.625 -7.004 1 65.38 209 ILE A CA 1
ATOM 1622 C C . ILE A 1 209 ? -21.406 -26.438 -6.125 1 65.38 209 ILE A C 1
ATOM 1624 O O . ILE A 1 209 ? -22.328 -27.25 -6.152 1 65.38 209 ILE A O 1
ATOM 1628 N N . ALA A 1 210 ? -21.281 -25.469 -5.125 1 60.44 210 ALA A N 1
ATOM 1629 C CA . ALA A 1 210 ? -22.484 -25.188 -4.328 1 60.44 210 ALA A CA 1
ATOM 1630 C C . ALA A 1 210 ? -23.688 -24.922 -5.219 1 60.44 210 ALA A C 1
ATOM 1632 O O . ALA A 1 210 ? -23.578 -24.234 -6.234 1 60.44 210 ALA A O 1
ATOM 1633 N N . ARG A 1 211 ? -24.734 -25.797 -5.043 1 54.22 211 ARG A N 1
ATOM 1634 C CA . ARG A 1 211 ? -25.953 -25.688 -5.836 1 54.22 211 ARG A CA 1
ATOM 1635 C C . ARG A 1 211 ? -26.734 -24.438 -5.449 1 54.22 211 ARG A C 1
ATOM 1637 O O . ARG A 1 211 ? -26.922 -24.141 -4.262 1 54.22 211 ARG A O 1
ATOM 1644 N N . LYS A 1 212 ? -26.969 -23.578 -6.516 1 52.78 212 LYS A N 1
ATOM 1645 C CA . LYS A 1 212 ? -27.828 -22.406 -6.309 1 52.78 212 LYS A CA 1
ATOM 1646 C C . LYS A 1 212 ? -29.172 -22.828 -5.73 1 52.78 212 LYS A C 1
ATOM 1648 O O . LYS A 1 212 ? -29.812 -23.75 -6.234 1 52.78 212 LYS A O 1
ATOM 1653 N N . GLY A 1 213 ? -29.688 -22.109 -4.578 1 48.41 213 GLY A N 1
ATOM 1654 C CA . GLY A 1 213 ? -31 -22.312 -3.99 1 48.41 213 GLY A CA 1
ATOM 1655 C C . GLY A 1 213 ? -31.031 -23.469 -3.008 1 48.41 213 GLY A C 1
ATOM 1656 O O . GLY A 1 213 ? -31.984 -23.594 -2.23 1 48.41 213 GLY A O 1
ATOM 1657 N N . ILE A 1 214 ? -30.266 -24.359 -3.107 1 49.66 214 ILE A N 1
ATOM 1658 C CA . ILE A 1 214 ? -30.359 -25.5 -2.215 1 49.66 214 ILE A CA 1
ATOM 1659 C C . ILE A 1 214 ? -29.266 -25.422 -1.145 1 49.66 214 ILE A C 1
ATOM 1661 O O . ILE A 1 214 ? -29.547 -25.562 0.048 1 49.66 214 ILE A O 1
ATOM 1665 N N . ASP A 1 215 ? -27.984 -25.234 -1.561 1 49.62 215 ASP A N 1
ATOM 1666 C CA . ASP A 1 215 ? -26.891 -25.25 -0.595 1 49.62 215 ASP A CA 1
ATOM 1667 C C . ASP A 1 215 ? -26.625 -23.844 -0.051 1 49.62 215 ASP A C 1
ATOM 1669 O O . ASP A 1 215 ? -26.797 -22.844 -0.761 1 49.62 215 ASP A O 1
ATOM 1673 N N . SER A 1 216 ? -26.766 -23.641 1.235 1 48.03 216 SER A N 1
ATOM 1674 C CA . SER A 1 216 ? -26.453 -22.359 1.865 1 48.03 216 SER A CA 1
ATOM 1675 C C . SER A 1 216 ? -25.109 -21.812 1.385 1 48.03 216 SER A C 1
ATOM 1677 O O . SER A 1 216 ? -24.219 -22.578 1.046 1 48.03 216 SER A O 1
ATOM 1679 N N . SER A 1 217 ? -25.109 -20.719 0.75 1 47.91 217 SER A N 1
ATOM 1680 C CA . SER A 1 217 ? -23.891 -20.016 0.362 1 47.91 217 SER A CA 1
ATOM 1681 C C . SER A 1 217 ? -22.75 -20.297 1.327 1 47.91 217 SER A C 1
ATOM 1683 O O . SER A 1 217 ? -21.594 -19.969 1.043 1 47.91 217 SER A O 1
ATOM 1685 N N . GLU A 1 218 ? -23.094 -20.75 2.475 1 45.84 218 GLU A N 1
ATOM 1686 C CA . GLU A 1 218 ? -22.172 -21.047 3.561 1 45.84 218 GLU A CA 1
ATOM 1687 C C . GLU A 1 218 ? -21.328 -22.281 3.236 1 45.84 218 GLU A C 1
ATOM 1689 O O . GLU A 1 218 ? -20.312 -22.547 3.898 1 45.84 218 GLU A O 1
ATOM 1694 N N . ARG A 1 219 ? -21.734 -23 2.354 1 43.84 219 ARG A N 1
ATOM 1695 C CA . ARG A 1 219 ? -21.203 -24.359 2.338 1 43.84 219 ARG A CA 1
ATOM 1696 C C . ARG A 1 219 ? -19.828 -24.422 1.65 1 43.84 219 ARG A C 1
ATOM 1698 O O . ARG A 1 219 ? -19.344 -25.484 1.301 1 43.84 219 ARG A O 1
ATOM 1705 N N . LEU A 1 220 ? -19.406 -23.5 0.872 1 51.97 220 LEU A N 1
ATOM 1706 C CA . LEU A 1 220 ? -18.016 -23.828 0.579 1 51.97 220 LEU A CA 1
ATOM 1707 C C . LEU A 1 220 ? -17.297 -24.359 1.821 1 51.97 220 LEU A C 1
ATOM 1709 O O . LEU A 1 220 ? -16.328 -25.109 1.713 1 51.97 220 LEU A O 1
ATOM 1713 N N . GLY A 1 221 ? -18.219 -24.391 2.951 1 49.12 221 GLY A N 1
ATOM 1714 C CA . GLY A 1 221 ? -17.812 -24.953 4.234 1 49.12 221 GLY A CA 1
ATOM 1715 C C . GLY A 1 221 ? -16.344 -24.703 4.555 1 49.12 221 GLY A C 1
ATOM 1716 O O . GLY A 1 221 ? -15.867 -23.578 4.469 1 49.12 221 GLY A O 1
ATOM 1717 N N . ARG A 1 222 ? -15.633 -25.844 4.859 1 54.72 222 ARG A N 1
ATOM 1718 C CA . ARG A 1 222 ? -14.242 -25.891 5.297 1 54.72 222 ARG A CA 1
ATOM 1719 C C . ARG A 1 222 ? -13.297 -25.516 4.16 1 54.72 222 ARG A C 1
ATOM 1721 O O . ARG A 1 222 ? -12.148 -25.125 4.402 1 54.72 222 ARG A O 1
ATOM 1728 N N . ARG A 1 223 ? -13.797 -25.594 2.902 1 64.69 223 ARG A N 1
ATOM 1729 C CA . ARG A 1 223 ? -12.844 -25.406 1.813 1 64.69 223 ARG A CA 1
ATOM 1730 C C . ARG A 1 223 ? -12.805 -23.953 1.363 1 64.69 223 ARG A C 1
ATOM 173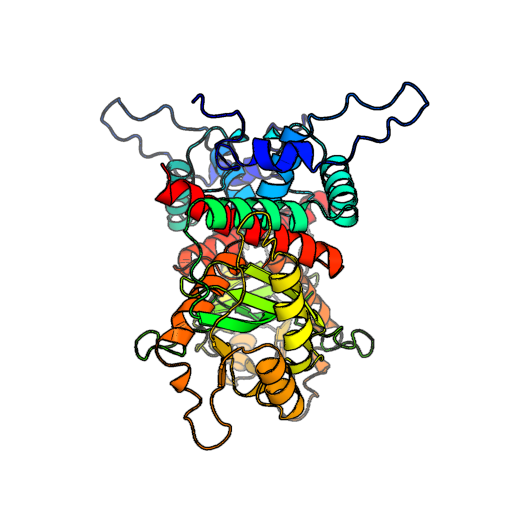2 O O . ARG A 1 223 ? -11.883 -23.547 0.656 1 64.69 223 ARG A O 1
ATOM 1739 N N . ARG A 1 224 ? -13.719 -23.266 1.881 1 68.56 224 ARG A N 1
ATOM 1740 C CA . ARG A 1 224 ? -13.727 -21.828 1.646 1 68.56 224 ARG A CA 1
ATOM 1741 C C . ARG A 1 224 ? -12.539 -21.156 2.314 1 68.56 224 ARG A C 1
ATOM 1743 O O . ARG A 1 224 ? -11.961 -20.219 1.767 1 68.56 224 ARG A O 1
ATOM 1750 N N . TRP A 1 225 ? -12.117 -21.844 3.295 1 74.75 225 TRP A N 1
ATOM 1751 C CA . TRP A 1 225 ? -11.047 -21.219 4.07 1 74.75 225 TRP A CA 1
ATOM 1752 C C . TRP A 1 225 ? -9.719 -21.297 3.32 1 74.75 225 TRP A C 1
ATOM 1754 O O . TRP A 1 225 ? -8.922 -20.375 3.367 1 74.75 225 TRP A O 1
ATOM 1764 N N . VAL A 1 226 ? -9.539 -22.375 2.561 1 81.5 226 VAL A N 1
ATOM 1765 C CA . VAL A 1 226 ? -8.266 -22.594 1.869 1 81.5 226 VAL A CA 1
ATOM 1766 C C . VAL A 1 226 ? -8.062 -21.484 0.829 1 81.5 226 VAL A C 1
ATOM 1768 O O . VAL A 1 226 ? -6.992 -20.875 0.771 1 81.5 226 VAL A O 1
ATOM 1771 N N . ILE A 1 227 ? -9.102 -21.266 0.093 1 85.25 227 ILE A N 1
ATOM 1772 C CA . ILE A 1 227 ? -8.977 -20.281 -0.982 1 85.25 227 ILE A CA 1
ATOM 1773 C C . ILE A 1 227 ? -8.914 -18.875 -0.395 1 85.25 227 ILE A C 1
ATOM 1775 O O . ILE A 1 227 ? -8.227 -18 -0.929 1 85.25 227 ILE A O 1
ATOM 1779 N N . GLU A 1 228 ? -9.617 -18.688 0.687 1 80.88 228 GLU A N 1
ATOM 1780 C CA . GLU A 1 228 ? -9.547 -17.391 1.369 1 80.88 228 GLU A CA 1
ATOM 1781 C C . GLU A 1 228 ? -8.141 -17.125 1.895 1 80.88 228 GLU A C 1
ATOM 1783 O O . GLU A 1 228 ? -7.66 -15.992 1.841 1 80.88 228 GLU A O 1
ATOM 1788 N N . ARG A 1 229 ? -7.516 -18.109 2.354 1 84.81 229 ARG A N 1
ATOM 1789 C CA . ARG A 1 229 ? -6.141 -17.969 2.816 1 84.81 229 ARG A CA 1
ATOM 1790 C C . ARG A 1 229 ? -5.199 -17.656 1.657 1 84.81 229 ARG A C 1
ATOM 1792 O O . ARG A 1 229 ? -4.316 -16.797 1.782 1 84.81 229 ARG A O 1
ATOM 1799 N N . THR A 1 230 ? -5.414 -18.375 0.556 1 91 230 THR A N 1
ATOM 1800 C CA . THR A 1 230 ? -4.605 -18.125 -0.631 1 91 230 THR A CA 1
ATOM 1801 C C . THR A 1 230 ? -4.742 -16.672 -1.077 1 91 230 THR A C 1
ATOM 1803 O O . THR A 1 230 ? -3.744 -16 -1.352 1 91 230 THR A O 1
ATOM 1806 N N . MET A 1 231 ? -5.949 -16.234 -1.086 1 88.31 231 MET A N 1
ATOM 1807 C CA . MET A 1 231 ? -6.219 -14.859 -1.472 1 88.31 231 MET A CA 1
ATOM 1808 C C . MET A 1 231 ? -5.539 -13.883 -0.517 1 88.31 231 MET A C 1
ATOM 1810 O O . MET A 1 231 ? -5.012 -12.852 -0.945 1 88.31 231 MET A O 1
ATOM 1814 N N . SER A 1 232 ? -5.539 -14.25 0.722 1 87.19 232 SER A N 1
ATOM 1815 C CA . SER A 1 232 ? -4.898 -13.406 1.726 1 87.19 232 SER A CA 1
ATOM 1816 C C . SER A 1 232 ? -3.387 -13.344 1.519 1 87.19 232 SER A C 1
ATOM 1818 O O . SER A 1 232 ? -2.768 -12.297 1.698 1 87.19 232 SER A O 1
ATOM 1820 N N . TRP A 1 233 ? -2.812 -14.477 1.117 1 91.25 233 TRP A N 1
ATOM 1821 C CA . TRP A 1 233 ? -1.382 -14.5 0.833 1 91.25 233 TRP A CA 1
ATOM 1822 C C . TRP A 1 233 ? -1.036 -13.555 -0.313 1 91.25 233 TRP A C 1
ATOM 1824 O O . TRP A 1 233 ? -0.109 -12.75 -0.203 1 91.25 233 TRP A O 1
ATOM 1834 N N . LEU A 1 234 ? -1.822 -13.688 -1.314 1 93.75 234 LEU A N 1
ATOM 1835 C CA . LEU A 1 234 ? -1.536 -12.906 -2.512 1 93.75 234 LEU A CA 1
ATOM 1836 C C . LEU A 1 234 ? -1.791 -11.422 -2.268 1 93.75 234 LEU A C 1
ATOM 1838 O O . LEU A 1 234 ? -0.982 -10.578 -2.656 1 93.75 234 LEU A O 1
ATOM 1842 N N . SER A 1 235 ? -2.832 -11.094 -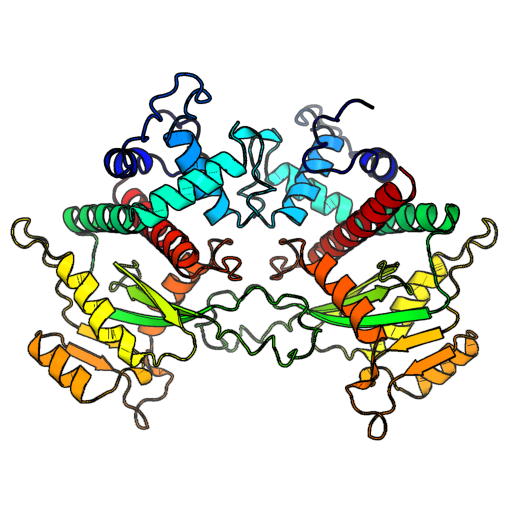1.572 1 87.19 235 SER A N 1
ATOM 1843 C CA . SER A 1 235 ? -3.154 -9.695 -1.312 1 87.19 235 SER A CA 1
ATOM 1844 C C . SER A 1 235 ? -2.225 -9.102 -0.26 1 87.19 235 SER A C 1
ATOM 1846 O O . SER A 1 235 ? -2.201 -7.887 -0.063 1 87.19 235 SER A O 1
ATOM 1848 N N . GLY A 1 236 ? -1.505 -9.992 0.421 1 89.81 236 GLY A N 1
ATOM 1849 C CA . GLY A 1 236 ? -0.513 -9.523 1.376 1 89.81 236 GLY A CA 1
ATOM 1850 C C . GLY A 1 236 ? 0.648 -8.805 0.723 1 89.81 236 GLY A C 1
ATOM 1851 O O . GLY A 1 236 ? 1.364 -8.047 1.381 1 89.81 236 GLY A O 1
ATOM 1852 N N . TYR A 1 237 ? 0.878 -9.109 -0.494 1 95.25 237 TYR A N 1
ATOM 1853 C CA . TYR A 1 237 ? 1.821 -8.312 -1.27 1 95.25 237 TYR A CA 1
ATOM 1854 C C . TYR A 1 237 ? 1.233 -6.949 -1.608 1 95.25 237 TYR A C 1
ATOM 1856 O O . TYR A 1 237 ? 0.29 -6.852 -2.396 1 95.25 237 TYR A O 1
ATOM 1864 N N . ARG A 1 238 ? 1.767 -5.914 -1.115 1 93.12 238 ARG A N 1
ATOM 1865 C CA . ARG A 1 238 ? 1.107 -4.617 -0.982 1 93.12 238 ARG A CA 1
ATOM 1866 C C . ARG A 1 238 ? 0.949 -3.941 -2.34 1 93.12 238 ARG A C 1
ATOM 1868 O O . ARG A 1 238 ? 0.157 -3.008 -2.486 1 93.12 238 ARG A O 1
ATOM 1875 N N . ARG A 1 239 ? 1.708 -4.395 -3.34 1 94.06 239 ARG A N 1
ATOM 1876 C CA . ARG A 1 239 ? 1.556 -3.828 -4.676 1 94.06 239 ARG A CA 1
ATOM 1877 C C . ARG A 1 239 ? 0.245 -4.277 -5.316 1 94.06 239 ARG A C 1
ATOM 1879 O O . ARG A 1 239 ? -0.229 -3.656 -6.27 1 94.06 239 ARG A O 1
ATOM 1886 N N . LEU A 1 240 ? -0.337 -5.344 -4.801 1 93.19 240 LEU A N 1
ATOM 1887 C CA . LEU A 1 240 ? -1.502 -5.949 -5.434 1 93.19 240 LEU A CA 1
ATOM 1888 C C . LEU A 1 240 ? -2.793 -5.387 -4.852 1 93.19 240 LEU A C 1
ATOM 1890 O O . LEU A 1 240 ? -3.855 -5.488 -5.469 1 93.19 240 LEU A O 1
ATOM 1894 N N . SER A 1 241 ? -2.713 -4.91 -3.607 1 85.31 241 SER A N 1
ATOM 1895 C CA . SER A 1 241 ? -3.908 -4.395 -2.945 1 85.31 241 SER A CA 1
ATOM 1896 C C . SER A 1 241 ? -3.596 -3.137 -2.141 1 85.31 241 SER A C 1
ATOM 1898 O O . SER A 1 241 ? -2.867 -3.193 -1.147 1 85.31 241 SER A O 1
ATOM 1900 N N . PRO A 1 242 ? -4.141 -1.946 -2.57 1 84.12 242 PRO A N 1
ATOM 1901 C CA . PRO A 1 242 ? -5.031 -1.761 -3.717 1 84.12 242 PRO A CA 1
ATOM 1902 C C . PRO A 1 242 ? -4.309 -1.876 -5.055 1 84.12 242 PRO A C 1
ATOM 1904 O O . PRO A 1 242 ? -3.086 -2.043 -5.086 1 84.12 242 PRO A O 1
ATOM 1907 N N . ARG A 1 243 ? -5.148 -1.985 -6.168 1 83.56 243 ARG A N 1
ATOM 1908 C CA . ARG A 1 243 ? -4.574 -2.033 -7.512 1 83.56 243 ARG A CA 1
ATOM 1909 C C . ARG A 1 243 ? -4.016 -0.674 -7.914 1 83.56 243 ARG A C 1
ATOM 1911 O O . ARG A 1 243 ? -4.773 0.254 -8.203 1 83.56 243 ARG A O 1
ATOM 1918 N N . TYR A 1 244 ? -2.736 -0.581 -8.031 1 84.94 244 TYR A N 1
ATOM 1919 C CA . TYR A 1 244 ? -2.062 0.649 -8.438 1 84.94 244 TYR A CA 1
ATOM 1920 C C . TYR A 1 244 ? -1.823 0.674 -9.938 1 84.94 244 TYR A C 1
ATOM 1922 O O . TYR A 1 244 ? -1.638 1.742 -10.531 1 84.94 244 TYR A O 1
ATOM 1930 N N . GLU A 1 245 ? -1.821 -0.604 -10.461 1 88.06 245 GLU A N 1
ATOM 1931 C CA . GLU A 1 245 ? -1.469 -0.728 -11.875 1 88.06 245 GLU A CA 1
ATOM 1932 C C . GLU A 1 245 ? -2.637 -0.33 -12.773 1 88.06 245 GLU A C 1
ATOM 1934 O O . GLU A 1 245 ? -3.75 -0.834 -12.609 1 88.06 245 GLU A O 1
ATOM 1939 N N . ARG A 1 246 ? -2.361 0.504 -13.648 1 84.31 246 ARG A N 1
ATOM 1940 C CA . ARG A 1 246 ? -3.373 0.911 -14.617 1 84.31 246 ARG A CA 1
ATOM 1941 C C . ARG A 1 246 ? -3.541 -0.144 -15.711 1 84.31 246 ARG A C 1
ATOM 1943 O O . ARG A 1 246 ? -4.664 -0.457 -16.109 1 84.31 246 ARG A O 1
ATOM 1950 N N . GLN A 1 247 ? -2.436 -0.663 -16.125 1 90.5 247 GLN A N 1
ATOM 1951 C CA . GLN A 1 247 ? -2.469 -1.692 -17.156 1 90.5 247 GLN A CA 1
ATOM 1952 C C . GLN A 1 247 ? -2.693 -3.074 -16.547 1 90.5 247 GLN A C 1
ATOM 1954 O O . GLN A 1 247 ? -1.924 -3.516 -15.695 1 90.5 247 GLN A O 1
ATOM 1959 N N . PRO A 1 248 ? -3.68 -3.777 -17.016 1 91 248 PRO A N 1
ATOM 1960 C CA . PRO A 1 248 ? -3.967 -5.113 -16.5 1 91 248 PRO A CA 1
ATOM 1961 C C . PRO A 1 248 ? -2.781 -6.066 -16.625 1 91 248 PRO A C 1
ATOM 1963 O O . PRO A 1 248 ? -2.572 -6.922 -15.758 1 91 248 PRO A O 1
ATOM 1966 N N . SER A 1 249 ? -2.053 -5.922 -17.703 1 93.38 249 SER A N 1
ATOM 1967 C CA . SER A 1 249 ? -0.915 -6.809 -17.922 1 93.38 249 SER A CA 1
ATOM 1968 C C . SER A 1 249 ? 0.13 -6.66 -16.828 1 93.38 249 SER A C 1
ATOM 1970 O O . SER A 1 249 ? 0.75 -7.641 -16.406 1 93.38 249 SER A O 1
ATOM 1972 N N . ASN A 1 250 ? 0.327 -5.426 -16.375 1 95.06 250 ASN A N 1
ATOM 1973 C CA . ASN A 1 250 ? 1.276 -5.191 -15.297 1 95.06 250 ASN A CA 1
ATOM 1974 C C . ASN A 1 250 ? 0.785 -5.789 -13.984 1 95.06 250 ASN A C 1
ATOM 1976 O O . ASN A 1 250 ? 1.577 -6.332 -13.211 1 95.06 250 ASN A O 1
ATOM 1980 N N . TYR A 1 251 ? -0.513 -5.633 -13.766 1 94.88 251 TYR A N 1
ATOM 1981 C CA . TYR A 1 251 ? -1.07 -6.25 -12.562 1 94.88 251 TYR A CA 1
ATOM 1982 C C . TYR A 1 251 ? -0.885 -7.762 -12.594 1 94.88 251 TYR A C 1
ATOM 1984 O O . TYR A 1 251 ? -0.482 -8.367 -11.594 1 94.88 251 TYR A O 1
ATOM 1992 N N . LEU A 1 252 ? -1.183 -8.328 -13.734 1 96 252 LEU A N 1
ATOM 1993 C CA . LEU A 1 252 ? -1.039 -9.773 -13.883 1 96 252 LEU A CA 1
ATOM 1994 C C . LEU A 1 252 ? 0.41 -10.203 -13.672 1 96 252 LEU A C 1
ATOM 1996 O O . LEU A 1 252 ? 0.672 -11.266 -13.102 1 96 252 LEU A O 1
ATOM 2000 N N . ALA A 1 253 ? 1.33 -9.398 -14.141 1 97.81 253 ALA A N 1
ATOM 2001 C CA . ALA A 1 253 ? 2.752 -9.672 -13.938 1 97.81 253 ALA A CA 1
ATOM 2002 C C . ALA A 1 253 ? 3.088 -9.742 -12.453 1 97.81 253 ALA A C 1
ATOM 2004 O O . ALA A 1 253 ? 3.697 -10.711 -11.992 1 97.81 253 ALA A O 1
ATOM 2005 N N . PHE A 1 254 ? 2.646 -8.758 -11.695 1 98.19 254 PHE A N 1
ATOM 2006 C CA . PHE A 1 254 ? 2.895 -8.758 -10.258 1 98.19 254 PHE A CA 1
ATOM 2007 C C . PHE A 1 254 ? 2.17 -9.914 -9.578 1 98.19 254 PHE A C 1
ATOM 2009 O O . PHE A 1 254 ? 2.695 -10.523 -8.648 1 98.19 254 PHE A O 1
ATOM 2016 N N . LEU A 1 255 ? 0.984 -10.203 -10.07 1 97.62 255 LEU A N 1
ATOM 2017 C CA . LEU A 1 255 ? 0.226 -11.328 -9.523 1 97.62 255 LEU A CA 1
ATOM 2018 C C . LEU A 1 255 ? 0.965 -12.641 -9.742 1 97.62 255 LEU A C 1
ATOM 2020 O O . LEU A 1 255 ? 1.047 -13.469 -8.836 1 97.62 255 LEU A O 1
ATOM 2024 N N . GLY A 1 256 ? 1.457 -12.82 -10.945 1 97.88 256 GLY A N 1
ATOM 2025 C CA . GLY A 1 256 ? 2.266 -14 -11.234 1 97.88 256 GLY A CA 1
ATOM 2026 C C . GLY A 1 256 ? 3.498 -14.102 -10.352 1 97.88 256 GLY A C 1
ATOM 2027 O O . GLY A 1 256 ? 3.822 -15.18 -9.859 1 97.88 256 GLY A O 1
ATOM 2028 N N . LEU A 1 257 ? 4.203 -12.992 -10.195 1 98.69 257 LEU A N 1
ATOM 2029 C CA . LEU A 1 257 ? 5.375 -12.969 -9.328 1 98.69 257 LEU A CA 1
ATOM 2030 C C . LEU A 1 257 ? 4.992 -13.297 -7.887 1 98.69 257 LEU A C 1
ATOM 2032 O O . LEU A 1 257 ? 5.699 -14.047 -7.207 1 98.69 257 LEU A O 1
ATOM 2036 N N . ALA A 1 258 ? 3.906 -12.766 -7.395 1 98.44 258 ALA A N 1
ATOM 2037 C CA . ALA A 1 258 ? 3.422 -13.055 -6.051 1 98.44 258 ALA A CA 1
ATOM 2038 C C . ALA A 1 258 ? 3.129 -14.547 -5.883 1 98.44 258 ALA A C 1
ATOM 2040 O O . ALA A 1 258 ? 3.486 -15.148 -4.867 1 98.44 258 ALA A O 1
ATOM 2041 N N . ALA A 1 259 ? 2.436 -15.102 -6.891 1 98.19 259 ALA A N 1
ATOM 2042 C CA . ALA A 1 259 ? 2.137 -16.531 -6.852 1 98.19 259 ALA A CA 1
ATOM 2043 C C . ALA A 1 259 ? 3.418 -17.359 -6.797 1 98.19 259 ALA A C 1
ATOM 2045 O O . ALA A 1 259 ? 3.506 -18.328 -6.047 1 98.19 259 ALA A O 1
ATOM 2046 N N . ALA A 1 260 ? 4.402 -16.938 -7.586 1 98.38 260 ALA A N 1
ATOM 2047 C CA . ALA A 1 260 ? 5.691 -17.625 -7.586 1 98.38 260 ALA A CA 1
ATOM 2048 C C . ALA A 1 260 ? 6.336 -17.578 -6.203 1 98.38 260 ALA A C 1
ATOM 2050 O O . ALA A 1 260 ? 6.844 -18.594 -5.715 1 98.38 260 ALA A O 1
ATOM 2051 N N . LEU A 1 261 ? 6.312 -16.438 -5.59 1 98.38 261 LEU A N 1
ATOM 2052 C CA . LEU A 1 261 ? 6.914 -16.25 -4.27 1 98.38 261 LEU A CA 1
ATOM 2053 C C . LEU A 1 261 ? 6.191 -17.094 -3.225 1 98.38 261 LEU A C 1
ATOM 2055 O O . LEU A 1 261 ? 6.828 -17.734 -2.381 1 98.38 261 LEU A O 1
ATOM 2059 N N . CYS A 1 262 ? 4.887 -17.125 -3.295 1 97.19 262 CYS A N 1
ATOM 2060 C CA . CYS A 1 262 ? 4.102 -17.922 -2.369 1 97.19 262 CYS A CA 1
ATOM 2061 C C . CYS A 1 262 ? 4.473 -19.406 -2.479 1 97.19 262 CYS A C 1
ATOM 2063 O O . CYS A 1 262 ? 4.73 -20.062 -1.467 1 97.19 262 CYS A O 1
ATOM 2065 N N . CYS A 1 263 ? 4.453 -19.875 -3.695 1 97.31 263 CYS A N 1
ATOM 2066 C CA . CYS A 1 263 ? 4.785 -21.266 -3.941 1 97.31 263 CYS A CA 1
ATOM 2067 C C . CYS A 1 263 ? 6.223 -21.562 -3.529 1 97.31 263 CYS A C 1
ATOM 2069 O O . CYS A 1 263 ? 6.496 -22.609 -2.934 1 97.31 263 CYS A O 1
ATOM 2071 N N . TYR A 1 264 ? 7.133 -20.688 -3.838 1 98.06 264 TYR A N 1
ATOM 2072 C CA . TYR A 1 264 ? 8.539 -20.922 -3.543 1 98.06 264 TYR A CA 1
ATOM 2073 C C . TYR A 1 264 ? 8.781 -20.969 -2.039 1 98.06 264 TYR A C 1
ATOM 2075 O O . TYR A 1 264 ? 9.57 -21.781 -1.556 1 98.06 264 TYR A O 1
ATOM 2083 N N . LYS A 1 265 ? 8.195 -20.047 -1.324 1 96.12 265 LYS A N 1
ATOM 2084 C CA . LYS A 1 265 ? 8.336 -20.047 0.129 1 96.12 265 LYS A CA 1
ATOM 2085 C C . LYS A 1 265 ? 7.871 -21.375 0.725 1 96.12 265 LYS A C 1
ATOM 2087 O O . LYS A 1 265 ? 8.484 -21.891 1.664 1 96.12 265 LYS A O 1
ATOM 2092 N N . ARG A 1 266 ? 6.805 -21.906 0.152 1 93.5 266 ARG A N 1
ATOM 2093 C CA . ARG A 1 266 ? 6.336 -23.219 0.59 1 93.5 266 ARG A CA 1
ATOM 2094 C C . ARG A 1 266 ? 7.348 -24.312 0.249 1 93.5 266 ARG A C 1
ATOM 2096 O O . ARG A 1 266 ? 7.602 -25.203 1.058 1 93.5 266 ARG A O 1
ATOM 2103 N N . LEU A 1 267 ? 7.844 -24.25 -0.936 1 95.5 267 LEU A N 1
ATOM 2104 C CA . LEU A 1 267 ? 8.844 -25.203 -1.381 1 95.5 267 LEU A CA 1
ATOM 2105 C C . LEU A 1 267 ? 10.031 -25.234 -0.425 1 95.5 267 LEU A C 1
ATOM 2107 O O . LEU A 1 267 ? 10.438 -26.312 0.034 1 95.5 267 LEU A O 1
ATOM 2111 N N . VAL A 1 268 ? 10.562 -24.047 -0.069 1 94.69 268 VAL A N 1
ATOM 2112 C CA . VAL A 1 268 ? 11.742 -23.938 0.789 1 94.69 268 VAL A CA 1
ATOM 2113 C C . VAL A 1 268 ? 11.391 -24.406 2.203 1 94.69 268 VAL A C 1
ATOM 2115 O O . VAL A 1 268 ? 12.18 -25.109 2.846 1 94.69 268 VAL A O 1
ATOM 2118 N N . ARG A 1 269 ? 10.234 -24.047 2.66 1 91.5 269 ARG A N 1
ATOM 2119 C CA . ARG A 1 269 ? 9.812 -24.406 4.012 1 91.5 269 ARG A CA 1
ATOM 2120 C C . ARG A 1 269 ? 9.719 -25.922 4.172 1 91.5 269 ARG A C 1
ATOM 2122 O O . ARG A 1 269 ? 10.062 -26.453 5.227 1 91.5 269 ARG A O 1
ATOM 2129 N N . LEU A 1 270 ? 9.297 -26.609 3.164 1 89.88 270 LEU A N 1
ATOM 2130 C CA . LEU A 1 270 ? 9.023 -28.031 3.283 1 89.88 270 LEU A CA 1
ATOM 2131 C C . LEU A 1 270 ? 10.219 -28.859 2.84 1 89.88 270 LEU A C 1
ATOM 2133 O O . LEU A 1 270 ? 10.281 -30.062 3.105 1 89.88 270 LEU A O 1
ATOM 2137 N N . THR A 1 271 ? 11.125 -28.25 2.176 1 88.81 271 THR A N 1
ATOM 2138 C CA . THR A 1 271 ? 12.258 -29.031 1.684 1 88.81 271 THR A CA 1
ATOM 2139 C C . THR A 1 271 ? 13.531 -28.672 2.445 1 88.81 271 THR A C 1
ATOM 2141 O O . THR A 1 271 ? 14.555 -29.344 2.291 1 88.81 271 THR A O 1
ATOM 2144 N N . THR A 1 272 ? 13.633 -27.547 3.203 1 80.69 272 THR A N 1
ATOM 2145 C CA . THR A 1 272 ? 14.797 -27.188 3.998 1 80.69 272 THR A CA 1
ATOM 2146 C C . THR A 1 272 ? 14.477 -27.25 5.488 1 80.69 272 THR A C 1
ATOM 2148 O O . THR A 1 272 ? 13.367 -26.922 5.906 1 80.69 272 THR A O 1
ATOM 2151 N N . MET B 1 1 ? 22.5 24.406 -1.314 1 37.03 1 MET B N 1
ATOM 2152 C CA . MET B 1 1 ? 22.281 23.703 -0.049 1 37.03 1 MET B CA 1
ATOM 2153 C C . MET B 1 1 ? 22.422 22.203 -0.222 1 37.03 1 MET B C 1
ATOM 2155 O O . MET B 1 1 ? 21.875 21.625 -1.158 1 37.03 1 MET B O 1
ATOM 2159 N N . GLY B 1 2 ? 23.391 21.609 0.177 1 46.34 2 GLY B N 1
ATOM 2160 C CA . GLY B 1 2 ? 23.859 20.281 -0.167 1 46.34 2 GLY B CA 1
ATOM 2161 C C . GLY B 1 2 ? 22.812 19.203 0.017 1 46.34 2 GLY B C 1
ATOM 2162 O O . GLY B 1 2 ? 21.906 19.344 0.845 1 46.34 2 GLY B O 1
ATOM 2163 N N . GLN B 1 3 ? 22.422 18.469 -1.012 1 63.84 3 GLN B N 1
ATOM 2164 C CA . GLN B 1 3 ? 21.391 17.438 -0.965 1 63.84 3 GLN B CA 1
ATOM 2165 C C . GLN B 1 3 ? 21.656 16.453 0.174 1 63.84 3 GLN B C 1
ATOM 2167 O O . GLN B 1 3 ? 22.734 15.852 0.247 1 63.84 3 GLN B O 1
ATOM 2172 N N . GLY B 1 4 ? 21.031 16.766 1.363 1 74.94 4 GLY B N 1
ATOM 2173 C CA . GLY B 1 4 ? 21.172 15.906 2.533 1 74.94 4 GLY B CA 1
ATOM 2174 C C . GLY B 1 4 ? 21.047 14.43 2.213 1 74.94 4 GLY B C 1
ATOM 2175 O O . GLY B 1 4 ? 20.578 14.062 1.134 1 74.94 4 GLY B O 1
ATOM 2176 N N . THR B 1 5 ? 21.703 13.656 2.943 1 86.12 5 THR B N 1
ATOM 2177 C CA . THR B 1 5 ? 21.719 12.203 2.822 1 86.12 5 THR B CA 1
ATOM 2178 C C . THR B 1 5 ? 20.312 11.664 2.551 1 86.12 5 THR B C 1
ATOM 2180 O O . THR B 1 5 ? 20.156 10.727 1.769 1 86.12 5 THR B O 1
ATOM 2183 N N . TRP B 1 6 ? 19.328 12.391 3.08 1 93.88 6 TRP B N 1
ATOM 2184 C CA . TRP B 1 6 ? 17.969 11.836 3.014 1 93.88 6 TRP B CA 1
ATOM 2185 C C . TRP B 1 6 ? 17.078 12.68 2.109 1 93.88 6 TRP B C 1
ATOM 2187 O O . TRP B 1 6 ? 15.859 12.578 2.16 1 93.88 6 TRP B O 1
ATOM 2197 N N . SER B 1 7 ? 17.672 13.492 1.226 1 94.06 7 SER B N 1
ATOM 2198 C CA . SER B 1 7 ? 16.922 14.398 0.359 1 94.06 7 SER B CA 1
ATOM 2199 C C . SER B 1 7 ? 16.047 13.625 -0.622 1 94.06 7 SER B C 1
ATOM 2201 O O . SER B 1 7 ? 15.125 14.188 -1.208 1 94.06 7 SER B O 1
ATOM 2203 N N . TRP B 1 8 ? 16.328 12.266 -0.757 1 92.38 8 TRP B N 1
ATOM 2204 C CA . TRP B 1 8 ? 15.555 11.461 -1.696 1 92.38 8 TRP B CA 1
ATOM 2205 C C . TRP B 1 8 ? 14.188 11.125 -1.122 1 92.38 8 TRP B C 1
ATOM 2207 O O . TRP B 1 8 ? 13.273 10.758 -1.862 1 92.38 8 TRP B O 1
ATOM 2217 N N . ILE B 1 9 ? 14 11.289 0.224 1 95 9 ILE B N 1
ATOM 2218 C CA . ILE B 1 9 ? 12.727 10.891 0.808 1 95 9 ILE B CA 1
ATOM 2219 C C . ILE B 1 9 ? 12.195 12.008 1.702 1 95 9 ILE B C 1
ATOM 2221 O O . ILE B 1 9 ? 10.984 12.164 1.861 1 95 9 ILE B O 1
ATOM 2225 N N . VAL B 1 10 ? 13.094 12.812 2.289 1 96.56 10 VAL B N 1
ATOM 2226 C CA . VAL B 1 10 ? 12.703 13.914 3.166 1 96.56 10 VAL B CA 1
ATOM 2227 C C . VAL B 1 10 ? 12.969 15.25 2.475 1 96.56 10 VAL B C 1
ATOM 2229 O O . VAL B 1 10 ? 14.109 15.539 2.1 1 96.56 10 VAL B O 1
ATOM 2232 N N . PRO B 1 11 ? 11.906 16.031 2.293 1 96.38 11 PRO B N 1
ATOM 2233 C CA . PRO B 1 11 ? 12.164 17.359 1.72 1 96.38 11 PRO B CA 1
ATOM 2234 C C . PRO B 1 11 ? 13.203 18.156 2.512 1 96.38 11 PRO B C 1
ATOM 2236 O O . PRO B 1 11 ? 13.18 18.141 3.746 1 96.38 11 PRO B O 1
ATOM 2239 N N . ASP B 1 12 ? 14.016 18.859 1.782 1 95.06 12 ASP B N 1
ATOM 2240 C CA . ASP B 1 12 ? 15.094 19.625 2.418 1 95.06 12 ASP B CA 1
ATOM 2241 C C . ASP B 1 12 ? 14.531 20.672 3.375 1 95.06 12 ASP B C 1
ATOM 2243 O O . ASP B 1 12 ? 13.586 21.391 3.037 1 95.06 12 ASP B O 1
ATOM 2247 N N . GLY B 1 13 ? 15.07 20.734 4.574 1 95.69 13 GLY B N 1
ATOM 2248 C CA . GLY B 1 13 ? 14.672 21.734 5.543 1 95.69 13 GLY B CA 1
ATOM 2249 C C . GLY B 1 13 ? 13.656 21.234 6.551 1 95.69 13 GLY B C 1
ATOM 2250 O O . GLY B 1 13 ? 13.484 21.828 7.621 1 95.69 13 GLY B O 1
ATOM 2251 N N . LEU B 1 14 ? 12.938 20.156 6.211 1 97.62 14 LEU B N 1
ATOM 2252 C CA . LEU B 1 14 ? 11.891 19.656 7.098 1 97.62 14 LEU B CA 1
ATOM 2253 C C . LEU B 1 14 ? 12.477 19.125 8.398 1 97.62 14 LEU B C 1
ATOM 2255 O O . LEU B 1 14 ? 11.914 19.344 9.477 1 97.62 14 LEU B O 1
ATOM 2259 N N . TRP B 1 15 ? 13.586 18.453 8.281 1 97 15 TRP B N 1
ATOM 2260 C CA . TRP B 1 15 ? 14.211 17.906 9.469 1 97 15 TRP B CA 1
ATOM 2261 C C . TRP B 1 15 ? 14.57 19 10.469 1 97 15 TRP B C 1
ATOM 2263 O O . TRP B 1 15 ? 14.438 18.812 11.68 1 97 15 TRP B O 1
ATOM 2273 N N . GLU B 1 16 ? 14.992 20.125 10.031 1 96.69 16 GLU B N 1
ATOM 2274 C CA . GLU B 1 16 ? 15.375 21.234 10.898 1 96.69 16 GLU B CA 1
ATOM 2275 C C . GLU B 1 16 ? 14.188 21.734 11.719 1 96.69 16 GLU B C 1
ATOM 2277 O O . GLU B 1 16 ? 14.359 22.219 12.836 1 96.69 16 GLU B O 1
ATOM 2282 N N . ILE B 1 17 ? 13.031 21.547 11.156 1 97.38 17 ILE B N 1
ATOM 2283 C CA . ILE B 1 17 ? 11.82 21.922 11.883 1 97.38 17 ILE B CA 1
ATOM 2284 C C . ILE B 1 17 ? 11.461 20.828 12.883 1 97.38 17 ILE B C 1
ATOM 2286 O O . ILE B 1 17 ? 11 21.109 13.992 1 97.38 17 ILE B O 1
ATOM 2290 N N . ALA B 1 18 ? 11.672 19.578 12.547 1 98.12 18 ALA B N 1
ATOM 2291 C CA . ALA B 1 18 ? 11.289 18.438 13.359 1 98.12 18 ALA B CA 1
ATOM 2292 C C . ALA B 1 18 ? 12.258 18.25 14.523 1 98.12 18 ALA B C 1
ATOM 2294 O O . ALA B 1 18 ? 11.859 17.844 15.617 1 98.12 18 ALA B O 1
ATOM 2295 N N . LYS B 1 19 ? 13.477 18.578 14.391 1 97 19 LYS B N 1
ATOM 2296 C CA . LYS B 1 19 ? 14.57 18.25 15.297 1 97 19 LYS B CA 1
ATOM 2297 C C . LYS B 1 19 ? 14.281 18.75 16.703 1 97 19 LYS B C 1
ATOM 2299 O O . LYS B 1 19 ? 14.367 18 17.672 1 97 19 LYS B O 1
ATOM 2304 N N . PRO B 1 20 ? 13.867 19.969 16.859 1 96.62 20 PRO B N 1
ATOM 2305 C CA . PRO B 1 20 ? 13.641 20.469 18.219 1 96.62 20 PRO B CA 1
ATOM 2306 C C . PRO B 1 20 ? 12.422 19.828 18.875 1 96.62 20 PRO B C 1
ATOM 2308 O O . PRO B 1 20 ? 12.242 19.953 20.094 1 96.62 20 PRO B O 1
ATOM 2311 N N . LEU B 1 21 ? 11.586 19.25 18.109 1 96.81 21 LEU B N 1
ATOM 2312 C CA . LEU B 1 21 ? 10.352 18.688 18.641 1 96.81 21 LEU B CA 1
ATOM 2313 C C . LEU B 1 21 ? 10.594 17.266 19.172 1 96.81 21 LEU B C 1
ATOM 2315 O O . LEU B 1 21 ? 9.734 16.703 19.844 1 96.81 21 LEU B O 1
ATOM 2319 N N . ILE B 1 22 ? 11.734 16.672 18.859 1 95.69 22 ILE B N 1
ATOM 2320 C CA . ILE B 1 22 ? 12.047 15.305 19.25 1 95.69 22 ILE B CA 1
ATOM 2321 C C . ILE B 1 22 ? 12.398 15.25 20.734 1 95.69 22 ILE B C 1
ATOM 2323 O O . ILE B 1 22 ? 13.25 16.016 21.203 1 95.69 22 ILE B O 1
ATOM 2327 N N . PRO B 1 23 ? 11.68 14.367 21.406 1 92.38 23 PRO B N 1
ATOM 2328 C CA . PRO B 1 23 ? 12.008 14.242 22.828 1 92.38 23 PRO B CA 1
ATOM 2329 C C . PRO B 1 23 ? 13.406 13.68 23.062 1 92.38 23 PRO B C 1
ATOM 2331 O O . PRO B 1 23 ? 13.922 12.93 22.234 1 92.38 23 PRO B O 1
ATOM 2334 N N . PRO B 1 24 ? 14.016 14.125 24.125 1 83.25 24 PRO B N 1
ATOM 2335 C CA . PRO B 1 24 ? 15.359 13.625 24.422 1 83.25 24 PRO B CA 1
ATOM 2336 C C . PRO B 1 24 ? 15.391 12.117 24.688 1 83.25 24 PRO B C 1
ATOM 2338 O O . PRO B 1 24 ? 14.406 11.555 25.172 1 83.25 24 PRO B O 1
ATOM 2341 N N . SER B 1 25 ? 16.312 11.438 24.047 1 72.25 25 SER B N 1
ATOM 2342 C CA . SER B 1 25 ? 16.438 9.992 24.188 1 72.25 25 SER B CA 1
ATOM 2343 C C . SER B 1 25 ? 16.672 9.594 25.641 1 72.25 25 SER B C 1
ATOM 2345 O O . SER B 1 25 ? 17.391 10.281 26.359 1 72.25 25 SER B O 1
ATOM 2347 N N . LYS B 1 26 ? 15.688 9.047 26.297 1 58.91 26 LYS B N 1
ATOM 2348 C CA . LYS B 1 26 ? 15.961 8.602 27.656 1 58.91 26 LYS B CA 1
ATOM 2349 C C . LYS B 1 26 ? 17.156 7.648 27.703 1 58.91 26 LYS B C 1
ATOM 2351 O O . LYS B 1 26 ? 17.172 6.645 26.984 1 58.91 26 LYS B O 1
ATOM 2356 N N . VAL B 1 27 ? 18.312 8.195 27.766 1 52.69 27 VAL B N 1
ATOM 2357 C CA . VAL B 1 27 ? 19.484 7.344 27.984 1 52.69 27 VAL B CA 1
ATOM 2358 C C . VAL B 1 27 ? 19.203 6.355 29.109 1 52.69 27 VAL B C 1
ATOM 2360 O O . VAL B 1 27 ? 18.719 6.742 30.172 1 52.69 27 VAL B O 1
ATOM 2363 N N . ARG B 1 28 ? 18.828 5.195 28.766 1 52.56 28 ARG B N 1
ATOM 2364 C CA . ARG B 1 28 ? 18.859 4.27 29.906 1 52.56 28 ARG B CA 1
ATOM 2365 C C . ARG B 1 28 ? 20.156 4.402 30.688 1 52.56 28 ARG B C 1
ATOM 2367 O O . ARG B 1 28 ? 21.219 4.609 30.094 1 52.56 28 ARG B O 1
ATOM 2374 N N . PRO B 1 29 ? 20.141 4.555 32 1 43.62 29 PRO B N 1
ATOM 2375 C CA . PRO B 1 29 ? 21.344 4.559 32.844 1 43.62 29 PRO B CA 1
ATOM 2376 C C . PRO B 1 29 ? 22.359 3.51 32.406 1 43.62 29 PRO B C 1
ATOM 2378 O O . PRO B 1 29 ? 23.562 3.686 32.625 1 43.62 29 PRO B O 1
ATOM 2381 N N . GLN B 1 30 ? 22.094 2.111 32.312 1 44.53 30 GLN B N 1
ATOM 2382 C CA . GLN B 1 30 ? 23.141 1.101 32.125 1 44.53 30 GLN B CA 1
ATOM 2383 C C . GLN B 1 30 ? 23.797 1.24 30.75 1 44.53 30 GLN B C 1
ATOM 2385 O O . GLN B 1 30 ? 23.141 1.555 29.766 1 44.53 30 GLN B O 1
ATOM 2390 N N . GLY B 1 31 ? 25.078 1.583 30.469 1 45.03 31 GLY B N 1
ATOM 2391 C CA . GLY B 1 31 ? 26.141 1.767 29.5 1 45.03 31 GLY B CA 1
ATOM 2392 C C . GLY B 1 31 ? 25.828 1.114 28.156 1 45.03 31 GLY B C 1
ATOM 2393 O O . GLY B 1 31 ? 26.641 1.188 27.234 1 45.03 31 GLY B O 1
ATOM 2394 N N . GLY B 1 32 ? 25.266 0.018 28.141 1 43.09 32 GLY B N 1
ATOM 2395 C CA . GLY B 1 32 ? 25.297 -0.886 27 1 43.09 32 GLY B CA 1
ATOM 2396 C C . GLY B 1 32 ? 24.453 -0.405 25.844 1 43.09 32 GLY B C 1
ATOM 2397 O O . GLY B 1 32 ? 24.141 -1.181 24.938 1 43.09 32 GLY B O 1
ATOM 2398 N N . GLY B 1 33 ? 23.75 0.569 25.938 1 43.94 33 GLY B N 1
ATOM 2399 C CA . GLY B 1 33 ? 22.734 0.799 24.938 1 43.94 33 GLY B CA 1
ATOM 2400 C C . GLY B 1 33 ? 23.312 1.137 23.578 1 43.94 33 GLY B C 1
ATOM 2401 O O . GLY B 1 33 ? 24.453 1.601 23.469 1 43.94 33 GLY B O 1
ATOM 2402 N N . THR B 1 34 ? 23.188 0.206 22.594 1 46.75 34 THR B N 1
ATOM 2403 C CA . THR B 1 34 ? 23.516 0.284 21.172 1 46.75 34 THR B CA 1
ATOM 2404 C C . THR B 1 34 ? 23.531 1.734 20.703 1 46.75 34 THR B C 1
ATOM 2406 O O . THR B 1 34 ? 22.75 2.559 21.172 1 46.75 34 THR B O 1
ATOM 2409 N N . GLN B 1 35 ? 24.75 2.211 20.344 1 52.19 35 GLN B N 1
ATOM 2410 C CA . GLN B 1 35 ? 25.031 3.455 19.641 1 52.19 35 GLN B CA 1
ATOM 2411 C C . GLN B 1 35 ? 23.812 3.967 18.891 1 52.19 35 GLN B C 1
ATOM 2413 O O . GLN B 1 35 ? 23.188 3.229 18.125 1 52.19 35 GLN B O 1
ATOM 2418 N N . ASP B 1 36 ? 23.062 5.105 19.359 1 65.44 36 ASP B N 1
ATOM 2419 C CA . ASP B 1 36 ? 21.797 5.777 19.125 1 65.44 36 ASP B CA 1
ATOM 2420 C C . ASP B 1 36 ? 21.656 6.223 17.672 1 65.44 36 ASP B C 1
ATOM 2422 O O . ASP B 1 36 ? 22.547 6.898 17.141 1 65.44 36 ASP B O 1
ATOM 2426 N N . THR B 1 37 ? 21.234 5.395 16.719 1 84.44 37 THR B N 1
ATOM 2427 C CA . THR B 1 37 ? 20.875 5.836 15.383 1 84.44 37 THR B CA 1
ATOM 2428 C C . THR B 1 37 ? 20.453 7.301 15.383 1 84.44 37 THR B C 1
ATOM 2430 O O . THR B 1 37 ? 19.656 7.719 16.234 1 84.44 37 THR B O 1
ATOM 2433 N N . PRO B 1 38 ? 21.312 8.102 14.586 1 91.56 38 PRO B N 1
ATOM 2434 C CA . PRO B 1 38 ? 20.891 9.5 14.539 1 91.56 38 PRO B CA 1
ATOM 2435 C C . PRO B 1 38 ? 19.375 9.656 14.344 1 91.56 38 PRO B C 1
ATOM 2437 O O . PRO B 1 38 ? 18.781 8.93 13.555 1 91.56 38 PRO B O 1
ATOM 2440 N N . ASP B 1 39 ? 18.828 10.562 15.078 1 94.5 39 ASP B N 1
ATOM 2441 C CA . ASP B 1 39 ? 17.391 10.82 15 1 94.5 39 ASP B CA 1
ATOM 2442 C C . ASP B 1 39 ? 16.969 11.172 13.578 1 94.5 39 ASP B C 1
ATOM 2444 O O . ASP B 1 39 ? 15.867 10.844 13.148 1 94.5 39 ASP B O 1
ATOM 2448 N N . GLU B 1 40 ? 17.891 11.836 12.891 1 95.81 40 GLU B N 1
ATOM 2449 C CA . GLU B 1 40 ? 17.562 12.211 11.516 1 95.81 40 GLU B CA 1
ATOM 2450 C C . GLU B 1 40 ? 17.312 10.977 10.656 1 95.81 40 GLU B C 1
ATOM 2452 O O . GLU B 1 40 ? 16.422 10.977 9.805 1 95.81 40 GLU B O 1
ATOM 2457 N N . THR B 1 41 ? 18.141 9.953 10.844 1 96.31 41 THR B N 1
ATOM 2458 C CA . THR B 1 41 ? 17.969 8.695 10.133 1 96.31 41 THR B CA 1
ATOM 2459 C C . THR B 1 41 ? 16.625 8.055 10.469 1 96.31 41 THR B C 1
ATOM 2461 O O . THR B 1 41 ? 15.914 7.582 9.586 1 96.31 41 THR B O 1
ATOM 2464 N N . LEU B 1 42 ? 16.328 8.062 11.734 1 96.5 42 LEU B N 1
ATOM 2465 C CA . LEU B 1 42 ? 15.07 7.492 12.188 1 96.5 42 LEU B CA 1
ATOM 2466 C C . LEU B 1 42 ? 13.883 8.258 11.609 1 96.5 42 LEU B C 1
ATOM 2468 O O . LEU B 1 42 ? 12.906 7.656 11.172 1 96.5 42 LEU B O 1
ATOM 2472 N N . PHE B 1 43 ? 14.016 9.594 11.609 1 97.75 43 PHE B N 1
ATOM 2473 C CA . PHE B 1 43 ? 12.984 10.438 11.016 1 97.75 43 PHE B CA 1
ATOM 2474 C C . PHE B 1 43 ? 12.789 10.094 9.547 1 97.75 43 PHE B C 1
ATOM 2476 O O . PHE B 1 43 ? 11.656 9.914 9.094 1 97.75 43 PHE B O 1
ATOM 2483 N N . ALA B 1 44 ? 13.891 9.945 8.844 1 98 44 ALA B N 1
ATOM 2484 C CA . ALA B 1 44 ? 13.836 9.625 7.418 1 98 44 ALA B CA 1
ATOM 2485 C C . ALA B 1 44 ? 13.195 8.258 7.188 1 98 44 ALA B C 1
ATOM 2487 O O . ALA B 1 44 ? 12.406 8.086 6.258 1 98 44 ALA B O 1
ATOM 2488 N N . ALA B 1 45 ? 13.547 7.301 7.988 1 98.19 45 ALA B N 1
ATOM 2489 C CA . ALA B 1 45 ? 12.984 5.957 7.871 1 98.19 45 ALA B CA 1
ATOM 2490 C C . ALA B 1 45 ? 11.477 5.973 8.086 1 98.19 45 ALA B C 1
ATOM 2492 O O . ALA B 1 45 ? 10.734 5.301 7.371 1 98.19 45 ALA B O 1
ATOM 2493 N N . ILE B 1 46 ? 11.008 6.762 9.031 1 98.5 46 ILE B N 1
ATOM 2494 C CA . ILE B 1 46 ? 9.586 6.844 9.336 1 98.5 46 ILE B CA 1
ATOM 2495 C C . ILE B 1 46 ? 8.852 7.527 8.18 1 98.5 46 ILE B C 1
ATOM 2497 O O . ILE B 1 46 ? 7.762 7.098 7.789 1 98.5 46 ILE B O 1
ATOM 2501 N N . VAL B 1 47 ? 9.453 8.586 7.637 1 98.56 47 VAL B N 1
ATOM 2502 C CA . VAL B 1 47 ? 8.875 9.242 6.469 1 98.56 47 VAL B CA 1
ATOM 2503 C C . VAL B 1 47 ? 8.766 8.25 5.316 1 98.56 47 VAL B C 1
ATOM 2505 O O . VAL B 1 47 ? 7.758 8.219 4.605 1 98.56 47 VAL B O 1
ATOM 2508 N N . TYR B 1 48 ? 9.781 7.426 5.172 1 98.31 48 TYR B N 1
ATOM 2509 C CA . TYR B 1 48 ? 9.758 6.438 4.098 1 98.31 48 TYR B CA 1
ATOM 2510 C C . TYR B 1 48 ? 8.609 5.457 4.281 1 98.31 48 TYR B C 1
ATOM 2512 O O . TYR B 1 48 ? 7.938 5.09 3.314 1 98.31 48 TYR B O 1
ATOM 2520 N N . VAL B 1 49 ? 8.391 4.996 5.492 1 98.25 49 VAL B N 1
ATOM 2521 C CA . VAL B 1 49 ? 7.297 4.07 5.77 1 98.25 49 VAL B CA 1
ATOM 2522 C C . VAL B 1 49 ? 5.965 4.715 5.395 1 98.25 49 VAL B C 1
ATOM 2524 O O . VAL B 1 49 ? 5.109 4.074 4.777 1 98.25 49 VAL B O 1
ATOM 2527 N N . LEU B 1 50 ? 5.84 5.941 5.715 1 98.12 50 LEU B N 1
ATOM 2528 C CA . LEU B 1 50 ? 4.617 6.664 5.379 1 98.12 50 LEU B CA 1
ATOM 2529 C C . LEU B 1 50 ? 4.422 6.727 3.865 1 98.12 50 LEU B C 1
ATOM 2531 O O . LEU B 1 50 ? 3.352 6.395 3.357 1 98.12 50 LEU B O 1
ATOM 2535 N N . VAL B 1 51 ? 5.48 7.145 3.156 1 97.44 51 VAL B N 1
ATOM 2536 C CA . VAL B 1 51 ? 5.398 7.426 1.728 1 97.44 51 VAL B CA 1
ATOM 2537 C C . VAL B 1 51 ? 5.242 6.121 0.953 1 97.44 51 VAL B C 1
ATOM 2539 O O . VAL B 1 51 ? 4.387 6.016 0.068 1 97.44 51 VAL B O 1
ATOM 2542 N N . SER B 1 52 ? 6.023 5.148 1.274 1 96.44 52 SER B N 1
ATOM 2543 C CA . SER B 1 52 ? 6.062 3.902 0.512 1 96.44 52 SER B CA 1
ATOM 2544 C C . SER B 1 52 ? 4.914 2.98 0.901 1 96.44 52 SER B C 1
ATOM 2546 O O . SER B 1 52 ? 4.477 2.15 0.1 1 96.44 52 SER B O 1
ATOM 2548 N N . GLY B 1 53 ? 4.5 3.088 2.166 1 95.62 53 GLY B N 1
ATOM 2549 C CA . GLY B 1 53 ? 3.504 2.162 2.678 1 95.62 53 GLY B CA 1
ATOM 2550 C C . GLY B 1 53 ? 4.078 0.804 3.035 1 95.62 53 GLY B C 1
ATOM 2551 O O . GLY B 1 53 ? 3.334 -0.12 3.371 1 95.62 53 GLY B O 1
ATOM 2552 N N . CYS B 1 54 ? 5.352 0.604 2.996 1 96.25 54 CYS B N 1
ATOM 2553 C CA . CYS B 1 54 ? 5.949 -0.7 3.266 1 96.25 54 CYS B CA 1
ATOM 2554 C C . CYS B 1 54 ? 5.734 -1.108 4.719 1 96.25 54 CYS B C 1
ATOM 2556 O O . CYS B 1 54 ? 5.52 -0.256 5.582 1 96.25 54 CYS B O 1
ATOM 2558 N N . SER B 1 55 ? 5.715 -2.406 4.977 1 95.31 55 SER B N 1
ATOM 2559 C CA . SER B 1 55 ? 5.715 -2.895 6.352 1 95.31 55 SER B CA 1
ATOM 2560 C C . SER B 1 55 ? 7.02 -2.551 7.062 1 95.31 55 SER B C 1
ATOM 2562 O O . SER B 1 55 ? 8.031 -2.283 6.414 1 95.31 55 SER B O 1
ATOM 2564 N N . TRP B 1 56 ? 6.949 -2.502 8.375 1 95 56 TRP B N 1
ATOM 2565 C CA . TRP B 1 56 ? 8.18 -2.268 9.125 1 95 56 TRP B CA 1
ATOM 2566 C C . TRP B 1 56 ? 9.234 -3.312 8.781 1 95 56 TRP B C 1
ATOM 2568 O O . TRP B 1 56 ? 10.422 -3.002 8.711 1 95 56 TRP B O 1
ATOM 2578 N N . ARG B 1 57 ? 8.875 -4.523 8.469 1 92.88 57 ARG B N 1
ATOM 2579 C CA . ARG B 1 57 ? 9.781 -5.625 8.164 1 92.88 57 ARG B CA 1
ATOM 2580 C C . ARG B 1 57 ? 10.453 -5.426 6.809 1 92.88 57 ARG B C 1
ATOM 2582 O O . ARG B 1 57 ? 11.539 -5.949 6.566 1 92.88 57 ARG B O 1
ATOM 2589 N N . ALA B 1 58 ? 9.859 -4.656 5.957 1 94.94 58 ALA B N 1
ATOM 2590 C CA . ALA B 1 58 ? 10.367 -4.453 4.605 1 94.94 58 ALA B CA 1
ATOM 2591 C C . ALA B 1 58 ? 11.172 -3.158 4.508 1 94.94 58 ALA B C 1
ATOM 2593 O O . ALA B 1 58 ? 11.461 -2.686 3.406 1 94.94 58 ALA B O 1
ATOM 2594 N N . LEU B 1 59 ? 11.477 -2.562 5.672 1 96.25 59 LEU B N 1
ATOM 2595 C CA . LEU B 1 59 ? 12.312 -1.366 5.656 1 96.25 59 LEU B CA 1
ATOM 2596 C C . LEU B 1 59 ? 13.641 -1.644 4.973 1 96.25 59 LEU B C 1
ATOM 2598 O O . LEU B 1 59 ? 14.336 -2.6 5.324 1 96.25 59 LEU B O 1
ATOM 2602 N N . PRO B 1 60 ? 14.008 -0.84 3.998 1 95.5 60 PRO B N 1
ATOM 2603 C CA . PRO B 1 60 ? 15.25 -1.086 3.26 1 95.5 60 PRO B CA 1
ATOM 2604 C C . PRO B 1 60 ? 16.5 -0.951 4.137 1 95.5 60 PRO B C 1
ATOM 2606 O O . PRO B 1 60 ? 16.531 -0.116 5.043 1 95.5 60 PRO B O 1
ATOM 2609 N N . PRO B 1 61 ? 17.516 -1.668 3.83 1 94.31 61 PRO B N 1
ATOM 2610 C CA . PRO B 1 61 ? 18.719 -1.679 4.648 1 94.31 61 PRO B CA 1
ATOM 2611 C C . PRO B 1 61 ? 19.547 -0.395 4.508 1 94.31 61 PRO B C 1
ATOM 2613 O O . PRO B 1 61 ? 20.469 -0.161 5.289 1 94.31 61 PRO B O 1
ATOM 2616 N N . CYS B 1 62 ? 19.266 0.396 3.566 1 92.94 62 CYS B N 1
ATOM 2617 C CA . CYS B 1 62 ? 20.047 1.605 3.361 1 92.94 62 CYS B CA 1
ATOM 2618 C C . CYS B 1 62 ? 19.922 2.553 4.547 1 92.94 62 CYS B C 1
ATOM 2620 O O . CYS B 1 62 ? 20.75 3.438 4.738 1 92.94 62 CYS B O 1
ATOM 2622 N N . PHE B 1 63 ? 18.906 2.404 5.332 1 94.44 63 PHE B N 1
ATOM 2623 C CA . PHE B 1 63 ? 18.766 3.242 6.52 1 94.44 63 PHE B CA 1
ATOM 2624 C C . PHE B 1 63 ? 19.734 2.799 7.613 1 94.44 63 PHE B C 1
ATOM 2626 O O . PHE B 1 63 ? 20.016 3.557 8.547 1 94.44 63 PHE B O 1
ATOM 2633 N N . GLY B 1 64 ? 20.156 1.565 7.562 1 92.5 64 GLY B N 1
ATOM 2634 C CA . GLY B 1 64 ? 21.156 1.082 8.492 1 92.5 64 GLY B CA 1
ATOM 2635 C C . GLY B 1 64 ? 20.625 0.9 9.906 1 92.5 64 GLY B C 1
ATOM 2636 O O . GLY B 1 64 ? 21.375 1.033 10.875 1 92.5 64 GLY B O 1
ATOM 2637 N N . VAL B 1 65 ? 19.391 0.822 10.078 1 92.69 65 VAL B N 1
ATOM 2638 C CA . VAL B 1 65 ? 18.75 0.68 11.383 1 92.69 65 VAL B CA 1
ATOM 2639 C C . VAL B 1 65 ? 17.734 -0.461 11.336 1 92.69 65 VAL B C 1
ATOM 2641 O O . VAL B 1 65 ? 17.188 -0.762 10.273 1 92.69 65 VAL B O 1
ATOM 2644 N N . SER B 1 66 ? 17.594 -1.085 12.383 1 93.69 66 SER B N 1
ATOM 2645 C CA . SER B 1 66 ? 16.656 -2.207 12.438 1 93.69 66 SER B CA 1
ATOM 2646 C C . SER B 1 66 ? 15.211 -1.722 12.438 1 93.69 66 SER B C 1
ATOM 2648 O O . SER B 1 66 ? 14.914 -0.624 12.914 1 93.69 66 SER B O 1
ATOM 2650 N N . LYS B 1 67 ? 14.359 -2.619 11.938 1 94.06 67 LYS B N 1
ATOM 2651 C CA . LYS B 1 67 ? 12.93 -2.326 11.922 1 94.06 67 LYS B CA 1
ATOM 2652 C C . LYS B 1 67 ? 12.406 -2.078 13.336 1 94.06 67 LYS B C 1
ATOM 2654 O O . LYS B 1 67 ? 11.57 -1.197 13.547 1 94.06 67 LYS B O 1
ATOM 2659 N N . SER B 1 68 ? 12.875 -2.875 14.305 1 94.69 68 SER B N 1
ATOM 2660 C CA . SER B 1 68 ? 12.406 -2.77 15.68 1 94.69 68 SER B CA 1
ATOM 2661 C C . SER B 1 68 ? 12.773 -1.419 16.281 1 94.69 68 SER B C 1
ATOM 2663 O O . SER B 1 68 ? 11.969 -0.808 16.984 1 94.69 68 SER B O 1
ATOM 2665 N N . THR B 1 69 ? 13.961 -0.943 15.977 1 93.81 69 THR B N 1
ATOM 2666 C CA . THR B 1 69 ? 14.406 0.347 16.484 1 93.81 69 THR B CA 1
ATOM 2667 C C . THR B 1 69 ? 13.562 1.479 15.914 1 93.81 69 THR B C 1
ATOM 2669 O O . THR B 1 69 ? 13.125 2.367 16.641 1 93.81 69 THR B O 1
ATOM 2672 N N . VAL B 1 70 ? 13.336 1.445 14.617 1 96.31 70 VAL B N 1
ATOM 2673 C CA . VAL B 1 70 ? 12.555 2.492 13.969 1 96.31 70 VAL B CA 1
ATOM 2674 C C . VAL B 1 70 ? 11.125 2.471 14.492 1 96.31 70 VAL B C 1
ATOM 2676 O O . VAL B 1 70 ? 10.555 3.52 14.812 1 96.31 70 VAL B O 1
ATOM 2679 N N . HIS B 1 71 ? 10.586 1.291 14.633 1 96.62 71 HIS B N 1
ATOM 2680 C CA . HIS B 1 71 ? 9.219 1.157 15.125 1 96.62 71 HIS B CA 1
ATOM 2681 C C . HIS B 1 71 ? 9.094 1.674 16.547 1 96.62 71 HIS B C 1
ATOM 2683 O O . HIS B 1 71 ? 8.141 2.377 16.875 1 96.62 71 HIS B O 1
ATOM 2689 N N . ARG B 1 72 ? 10.023 1.31 17.328 1 95 72 ARG B N 1
ATOM 2690 C CA . ARG B 1 72 ? 10.023 1.773 18.719 1 95 72 ARG B CA 1
ATOM 2691 C C . ARG B 1 72 ? 10.078 3.297 18.781 1 95 72 ARG B C 1
ATOM 2693 O O . ARG B 1 72 ? 9.352 3.916 19.562 1 95 72 ARG B O 1
ATOM 2700 N N . ARG B 1 73 ? 10.938 3.838 18.016 1 95.06 73 ARG B N 1
ATOM 2701 C CA . ARG B 1 73 ? 11.055 5.293 18 1 95.06 73 ARG B CA 1
ATOM 2702 C C . ARG B 1 73 ? 9.773 5.941 17.469 1 95.06 73 ARG B C 1
ATOM 2704 O O . ARG B 1 73 ? 9.344 6.973 17.984 1 95.06 73 ARG B O 1
ATOM 2711 N N . PHE B 1 74 ? 9.195 5.395 16.5 1 97.38 74 PHE B N 1
ATOM 2712 C CA . PHE B 1 74 ? 7.91 5.879 16.016 1 97.38 74 PHE B CA 1
ATOM 2713 C C . PHE B 1 74 ? 6.879 5.918 17.125 1 97.38 74 PHE B C 1
ATOM 2715 O O . PHE B 1 74 ? 6.164 6.91 17.281 1 97.38 74 PHE B O 1
ATOM 2722 N N . MET B 1 75 ? 6.867 4.859 17.859 1 96.62 75 MET B N 1
ATOM 2723 C CA . MET B 1 75 ? 5.91 4.773 18.953 1 96.62 75 ME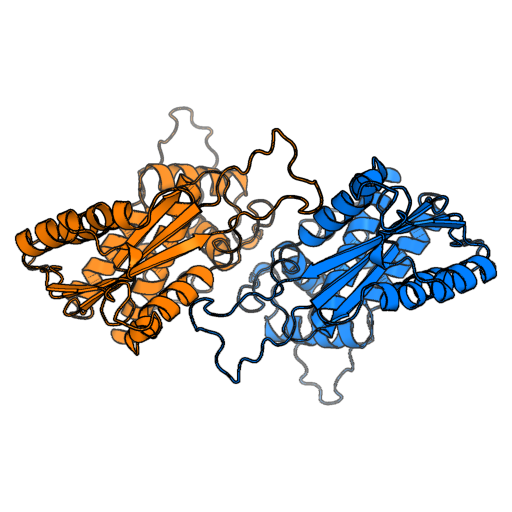T B CA 1
ATOM 2724 C C . MET B 1 75 ? 6.184 5.852 20 1 96.62 75 MET B C 1
ATOM 2726 O O . MET B 1 75 ? 5.258 6.52 20.469 1 96.62 75 MET B O 1
ATOM 2730 N N . ILE B 1 76 ? 7.367 6.039 20.328 1 95.19 76 ILE B N 1
ATOM 2731 C CA . ILE B 1 76 ? 7.758 7.023 21.328 1 95.19 76 ILE B CA 1
ATOM 2732 C C . ILE B 1 76 ? 7.41 8.43 20.828 1 95.19 76 ILE B C 1
ATOM 2734 O O . ILE B 1 76 ? 6.805 9.219 21.562 1 95.19 76 ILE B O 1
ATOM 2738 N N . TRP B 1 77 ? 7.785 8.688 19.625 1 97.19 77 TRP B N 1
ATOM 2739 C CA . TRP B 1 77 ? 7.543 10.016 19.062 1 97.19 77 TRP B CA 1
ATOM 2740 C C . TRP B 1 77 ? 6.047 10.266 18.891 1 97.19 77 TRP B C 1
ATOM 2742 O O . TRP B 1 77 ? 5.574 11.391 19.062 1 97.19 77 TRP B O 1
ATOM 2752 N N . SER B 1 78 ? 5.305 9.219 18.531 1 97.19 78 SER B N 1
ATOM 2753 C CA . SER B 1 78 ? 3.855 9.336 18.391 1 97.19 78 SER B CA 1
ATOM 2754 C C . SER B 1 78 ? 3.197 9.656 19.734 1 97.19 78 SER B C 1
ATOM 2756 O O . SER B 1 78 ? 2.338 10.539 19.812 1 97.19 78 SER B O 1
ATOM 2758 N N . ARG B 1 79 ? 3.619 9.023 20.734 1 95.19 79 ARG B N 1
ATOM 2759 C CA . ARG B 1 79 ? 3.078 9.258 22.062 1 95.19 79 ARG B CA 1
ATOM 2760 C C . ARG B 1 79 ? 3.416 10.664 22.547 1 95.19 79 ARG B C 1
ATOM 2762 O O . ARG B 1 79 ? 2.619 11.297 23.25 1 95.19 79 ARG B O 1
ATOM 2769 N N . ALA B 1 80 ? 4.555 11.109 22.156 1 96 80 ALA B N 1
ATOM 2770 C CA . ALA B 1 80 ? 5.004 12.438 22.547 1 96 80 ALA B CA 1
ATOM 2771 C C . ALA B 1 80 ? 4.316 13.516 21.719 1 96 80 ALA B C 1
ATOM 2773 O O . ALA B 1 80 ? 4.512 14.711 21.953 1 96 80 ALA B O 1
ATOM 2774 N N . GLY B 1 81 ? 3.621 13.18 20.656 1 95.81 81 GLY B N 1
ATOM 2775 C CA . GLY B 1 81 ? 2.873 14.125 19.844 1 95.81 81 GLY B CA 1
ATOM 2776 C C . GLY B 1 81 ? 3.734 14.844 18.828 1 95.81 81 GLY B C 1
ATOM 2777 O O . GLY B 1 81 ? 3.416 15.961 18.406 1 95.81 81 GLY B O 1
ATOM 2778 N N . VAL B 1 82 ? 4.809 14.273 18.438 1 97.44 82 VAL B N 1
ATOM 2779 C CA . VAL B 1 82 ? 5.789 14.914 17.562 1 97.44 82 VAL B CA 1
ATOM 2780 C C . VAL B 1 82 ? 5.145 15.258 16.234 1 97.44 82 VAL B C 1
ATOM 2782 O O . VAL B 1 82 ? 5.355 16.359 15.695 1 97.44 82 VAL B O 1
ATOM 2785 N N . TRP B 1 83 ? 4.363 14.406 15.695 1 98.06 83 TRP B N 1
ATOM 2786 C CA . TRP B 1 83 ? 3.852 14.547 14.336 1 98.06 83 TRP B CA 1
ATOM 2787 C C . TRP B 1 83 ? 2.828 15.672 14.25 1 98.06 83 TRP B C 1
ATOM 2789 O O . TRP B 1 83 ? 2.861 16.484 13.32 1 98.06 83 TRP B O 1
ATOM 2799 N N . GLY B 1 84 ? 1.907 15.703 15.25 1 95.56 84 GLY B N 1
ATOM 2800 C CA . GLY B 1 84 ? 0.978 16.828 15.312 1 95.56 84 GLY B CA 1
ATOM 2801 C C . GLY B 1 84 ? 1.666 18.156 15.508 1 95.56 84 GLY B C 1
ATOM 2802 O O . GLY B 1 84 ? 1.297 19.156 14.875 1 95.56 84 GLY B O 1
ATOM 2803 N N . ARG B 1 85 ? 2.674 18.172 16.312 1 96.62 85 ARG B N 1
ATOM 2804 C CA . ARG B 1 85 ? 3.424 19.406 16.578 1 96.62 85 ARG B CA 1
ATOM 2805 C C . ARG B 1 85 ? 4.203 19.844 15.336 1 96.62 85 ARG B C 1
ATOM 2807 O O . ARG B 1 85 ? 4.348 21.031 15.078 1 96.62 85 ARG B O 1
ATOM 2814 N N . LEU B 1 86 ? 4.762 18.859 14.656 1 98 86 LEU B N 1
ATOM 2815 C CA . LEU B 1 86 ? 5.445 19.172 13.406 1 98 86 LEU B CA 1
ATOM 2816 C C . LEU B 1 86 ? 4.484 19.812 12.406 1 98 86 LEU B C 1
ATOM 2818 O O . LEU B 1 86 ? 4.812 20.828 11.781 1 98 86 LEU B O 1
ATOM 2822 N N . HIS B 1 87 ? 3.324 19.219 12.297 1 97.5 87 HIS B N 1
ATOM 2823 C CA . HIS B 1 87 ? 2.293 19.766 11.422 1 97.5 87 HIS B CA 1
ATOM 2824 C C . HIS B 1 87 ? 1.952 21.203 11.812 1 97.5 87 HIS B C 1
ATOM 2826 O O . HIS B 1 87 ? 1.931 22.094 10.953 1 97.5 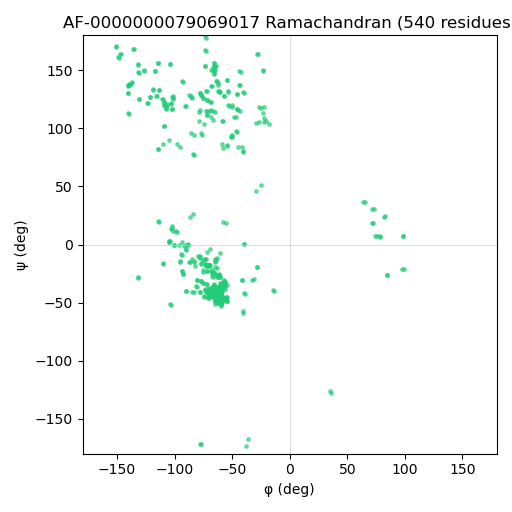87 HIS B O 1
ATOM 2832 N N . GLU B 1 88 ? 1.787 21.406 13.055 1 94.5 88 GLU B N 1
ATOM 2833 C CA . GLU B 1 88 ? 1.477 22.734 13.562 1 94.5 88 GLU B CA 1
ATOM 2834 C C . GLU B 1 88 ? 2.6 23.734 13.25 1 94.5 88 GLU B C 1
ATOM 2836 O O . GLU B 1 88 ? 2.342 24.859 12.82 1 94.5 88 GLU B O 1
ATOM 2841 N N . ALA B 1 89 ? 3.795 23.328 13.453 1 95.62 89 ALA B N 1
ATOM 2842 C CA . ALA B 1 89 ? 4.945 24.188 13.188 1 95.62 89 ALA B CA 1
ATOM 2843 C C . ALA B 1 89 ? 5.004 24.594 11.719 1 95.62 89 ALA B C 1
ATOM 2845 O O . ALA B 1 89 ? 5.309 25.734 11.398 1 95.62 89 ALA B O 1
ATOM 2846 N N . VAL B 1 90 ? 4.742 23.656 10.844 1 96.56 90 VAL B N 1
ATOM 2847 C CA . VAL B 1 90 ? 4.762 23.953 9.414 1 96.56 90 VAL B CA 1
ATOM 2848 C C . VAL B 1 90 ? 3.621 24.906 9.07 1 96.56 90 VAL B C 1
ATOM 2850 O O . VAL B 1 90 ? 3.809 25.844 8.297 1 96.56 90 VAL B O 1
ATOM 2853 N N . VAL B 1 91 ? 2.445 24.672 9.656 1 93.81 91 VAL B N 1
ATOM 2854 C CA . VAL B 1 91 ? 1.291 25.547 9.43 1 93.81 91 VAL B CA 1
ATOM 2855 C C . VAL B 1 91 ? 1.604 26.953 9.891 1 93.81 91 VAL B C 1
ATOM 2857 O O . VAL B 1 91 ? 1.251 27.938 9.219 1 93.81 91 VAL B O 1
ATOM 2860 N N . HIS B 1 92 ? 2.299 27.094 11 1 92.12 92 HIS B N 1
ATOM 2861 C CA . HIS B 1 92 ? 2.689 28.406 11.5 1 92.12 92 HIS B CA 1
ATOM 2862 C C . HIS B 1 92 ? 3.617 29.109 10.523 1 92.12 92 HIS B C 1
ATOM 2864 O O . HIS B 1 92 ? 3.488 30.312 10.305 1 92.12 92 HIS B O 1
ATOM 2870 N N . ARG B 1 93 ? 4.473 28.391 9.961 1 92.5 93 ARG B N 1
ATOM 2871 C CA . ARG B 1 93 ? 5.387 28.984 8.984 1 92.5 93 ARG B CA 1
ATOM 2872 C C . ARG B 1 93 ? 4.645 29.422 7.73 1 92.5 93 ARG B C 1
ATOM 2874 O O . ARG B 1 93 ? 4.957 30.469 7.145 1 92.5 93 ARG B O 1
ATOM 2881 N N . LEU B 1 94 ? 3.723 28.625 7.34 1 93.31 94 LEU B N 1
ATOM 2882 C CA . LEU B 1 94 ? 2.883 29.016 6.211 1 93.31 94 LEU B CA 1
ATOM 2883 C C . LEU B 1 94 ? 2.117 30.297 6.516 1 93.31 94 LEU B C 1
ATOM 2885 O O . LEU B 1 94 ? 2.018 31.188 5.664 1 93.31 94 LEU B O 1
ATOM 2889 N N . ASP B 1 95 ? 1.61 30.344 7.691 1 89.62 95 ASP B N 1
ATOM 2890 C CA . ASP B 1 95 ? 0.868 31.516 8.117 1 89.62 95 ASP B CA 1
ATOM 2891 C C . ASP B 1 95 ? 1.769 32.75 8.156 1 89.62 95 ASP B C 1
ATOM 2893 O O . ASP B 1 95 ? 1.382 33.812 7.684 1 89.62 95 ASP B O 1
ATOM 2897 N N . ASP B 1 96 ? 2.949 32.594 8.742 1 88.56 96 ASP B N 1
ATOM 2898 C CA . ASP B 1 96 ? 3.914 33.688 8.812 1 88.56 96 ASP B CA 1
ATOM 2899 C C . ASP B 1 96 ? 4.25 34.219 7.422 1 88.56 96 ASP B C 1
ATOM 2901 O O . ASP B 1 96 ? 4.512 35.406 7.25 1 88.56 96 ASP B O 1
ATOM 2905 N N . ALA B 1 97 ? 4.188 33.312 6.477 1 91.44 97 ALA B N 1
ATOM 2906 C CA . ALA B 1 97 ? 4.508 33.688 5.102 1 91.44 97 ALA B CA 1
ATOM 2907 C C . ALA B 1 97 ? 3.271 34.188 4.363 1 91.44 97 ALA B C 1
ATOM 2909 O O . ALA B 1 97 ? 3.334 34.5 3.17 1 91.44 97 ALA B O 1
ATOM 2910 N N . GLY B 1 98 ? 2.107 34.219 5.047 1 89.25 98 GLY B N 1
ATOM 2911 C CA . GLY B 1 98 ? 0.878 34.688 4.441 1 89.25 98 GLY B CA 1
ATOM 2912 C C . GLY B 1 98 ? 0.302 33.75 3.412 1 89.25 98 GLY B C 1
ATOM 2913 O O . GLY B 1 98 ? -0.342 34.188 2.453 1 89.25 98 GLY B O 1
ATOM 2914 N N . LEU B 1 99 ? 0.543 32.469 3.613 1 92.38 99 LEU B N 1
ATOM 2915 C CA . LEU B 1 99 ? 0.189 31.5 2.578 1 92.38 99 LEU B CA 1
ATOM 2916 C C . LEU B 1 99 ? -1.057 30.719 2.971 1 92.38 99 LEU B C 1
ATOM 2918 O O . LEU B 1 99 ? -1.486 29.812 2.24 1 92.38 99 LEU B O 1
ATOM 2922 N N . ILE B 1 100 ? -1.677 31 4.098 1 91.81 100 ILE B N 1
ATOM 2923 C CA . ILE B 1 100 ? -2.891 30.312 4.523 1 91.81 100 ILE B CA 1
ATOM 2924 C C . ILE B 1 100 ? -4.105 31.188 4.258 1 91.81 100 ILE B C 1
ATOM 2926 O O . ILE B 1 100 ? -4.098 32.375 4.582 1 91.81 100 ILE B O 1
ATOM 2930 N N . ASP B 1 101 ? -5.082 30.703 3.59 1 91.38 101 ASP B N 1
ATOM 2931 C CA . ASP B 1 101 ? -6.332 31.406 3.314 1 91.38 101 ASP B CA 1
ATOM 2932 C C . ASP B 1 101 ? -7.488 30.797 4.113 1 91.38 101 ASP B C 1
ATOM 2934 O O . ASP B 1 101 ? -8.055 29.781 3.725 1 91.38 101 ASP B O 1
ATOM 2938 N N . VAL B 1 102 ? -7.844 31.469 5.191 1 89.88 102 VAL B N 1
ATOM 2939 C CA . VAL B 1 102 ? -8.898 30.953 6.055 1 89.88 102 VAL B CA 1
ATOM 2940 C C . VAL B 1 102 ? -10.203 31.703 5.797 1 89.88 102 VAL B C 1
ATOM 2942 O O . VAL B 1 102 ? -11.109 31.688 6.625 1 89.88 102 VAL B O 1
ATOM 2945 N N . SER B 1 103 ? -10.281 32.469 4.656 1 88.75 103 SER B N 1
ATOM 2946 C CA . SER B 1 103 ? -11.555 33.094 4.297 1 88.75 103 SER B CA 1
ATOM 2947 C C . SER B 1 103 ? -12.672 32.062 4.227 1 88.75 103 SER B C 1
ATOM 2949 O O . SER B 1 103 ? -13.82 32.344 4.566 1 88.75 103 SER B O 1
ATOM 2951 N N . ARG B 1 104 ? -12.164 30.922 3.768 1 88 104 ARG B N 1
ATOM 2952 C CA . ARG B 1 104 ? -13.047 29.766 3.764 1 88 104 ARG B CA 1
ATOM 2953 C C . ARG B 1 104 ? -12.289 28.5 4.184 1 88 104 ARG B C 1
ATOM 2955 O O . ARG B 1 104 ? -11.164 28.281 3.75 1 88 104 ARG B O 1
ATOM 2962 N N . VAL B 1 105 ? -12.898 27.844 5.098 1 90.38 105 VAL B N 1
ATOM 2963 C CA . VAL B 1 105 ? -12.359 26.547 5.461 1 90.38 105 VAL B CA 1
ATOM 2964 C C . VAL B 1 105 ? -13.383 25.453 5.133 1 90.38 105 VAL B C 1
ATOM 2966 O O . VAL B 1 105 ? -14.586 25.703 5.105 1 90.38 105 VAL B O 1
ATOM 2969 N N . VAL B 1 106 ? -12.891 24.328 4.812 1 90.38 106 VAL B N 1
ATOM 2970 C CA . VAL B 1 106 ? -13.758 23.219 4.418 1 90.38 106 VAL B CA 1
ATOM 2971 C C . VAL B 1 106 ? -13.531 22.031 5.348 1 90.38 106 VAL B C 1
ATOM 2973 O O . VAL B 1 106 ? -12.383 21.656 5.613 1 90.38 106 VAL B O 1
ATOM 2976 N N . LEU B 1 107 ? -14.602 21.547 5.914 1 90.62 107 LEU B N 1
ATOM 2977 C CA . LEU B 1 107 ? -14.555 20.359 6.766 1 90.62 107 LEU B CA 1
ATOM 2978 C C . LEU B 1 107 ? -15.242 19.172 6.086 1 90.62 107 LEU B C 1
ATOM 2980 O O . LEU B 1 107 ? -16.359 19.297 5.59 1 90.62 107 LEU B O 1
ATOM 2984 N N . ASP B 1 108 ? -14.547 18.109 5.973 1 89.12 108 ASP B N 1
ATOM 2985 C CA . ASP B 1 108 ? -15.086 16.875 5.418 1 89.12 108 ASP B CA 1
ATOM 2986 C C . ASP B 1 108 ? -14.461 15.648 6.086 1 89.12 108 ASP B C 1
ATOM 2988 O O . ASP B 1 108 ? -13.492 15.773 6.836 1 89.12 108 ASP B O 1
ATOM 2992 N N . SER B 1 109 ? -15.094 14.516 5.898 1 89.75 109 SER B N 1
ATOM 2993 C CA . SER B 1 109 ? -14.602 13.266 6.465 1 89.75 109 SER B CA 1
ATOM 2994 C C . SER B 1 109 ? -14.578 12.156 5.418 1 89.75 109 SER B C 1
ATOM 2996 O O . SER B 1 109 ? -15.195 12.281 4.363 1 89.75 109 SER B O 1
ATOM 2998 N N . ALA B 1 110 ? -13.742 11.266 5.664 1 86.38 110 ALA B N 1
ATOM 2999 C CA . ALA B 1 110 ? -13.664 10.102 4.785 1 86.38 110 ALA B CA 1
ATOM 3000 C C . ALA B 1 110 ? -13.508 8.812 5.59 1 86.38 110 ALA B C 1
ATOM 3002 O O . ALA B 1 110 ? -12.781 8.781 6.586 1 86.38 110 ALA B O 1
ATOM 3003 N N . HIS B 1 111 ? -14.195 7.762 5.164 1 85.44 111 HIS B N 1
ATOM 3004 C CA . HIS B 1 111 ? -14.031 6.441 5.758 1 85.44 111 HIS B CA 1
ATOM 3005 C C . HIS B 1 111 ? -12.695 5.82 5.352 1 85.44 111 HIS B C 1
ATOM 3007 O O . HIS B 1 111 ? -12.281 5.93 4.195 1 85.44 111 HIS B O 1
ATOM 3013 N N . VAL B 1 112 ? -12.047 5.344 6.312 1 83.31 112 VAL B N 1
ATOM 3014 C CA . VAL B 1 112 ? -10.797 4.641 6.047 1 83.31 112 VAL B CA 1
ATOM 3015 C C . VAL B 1 112 ? -10.984 3.141 6.262 1 83.31 112 VAL B C 1
ATOM 3017 O O . VAL B 1 112 ? -11.375 2.709 7.352 1 83.31 112 VAL B O 1
ATOM 3020 N N . ARG B 1 113 ? -10.812 2.414 5.219 1 73.94 113 ARG B N 1
ATOM 3021 C CA . ARG B 1 113 ? -11.047 0.975 5.281 1 73.94 113 ARG B CA 1
ATOM 3022 C C . ARG B 1 113 ? -9.789 0.241 5.738 1 73.94 113 ARG B C 1
ATOM 3024 O O . ARG B 1 113 ? -8.68 0.572 5.312 1 73.94 113 ARG B O 1
ATOM 3031 N N . GLY B 1 114 ? -10.062 -0.568 6.754 1 74.94 114 GLY B N 1
ATOM 3032 C CA . GLY B 1 114 ? -8.953 -1.397 7.203 1 74.94 114 GLY B CA 1
ATOM 3033 C C . GLY B 1 114 ? -8.547 -2.449 6.188 1 74.94 114 GLY B C 1
ATOM 3034 O O . GLY B 1 114 ? -9.352 -2.846 5.34 1 74.94 114 GLY B O 1
ATOM 3035 N N . LYS B 1 115 ? -7.27 -2.57 6.031 1 62.56 115 LYS B N 1
ATOM 3036 C CA . LYS B 1 115 ? -6.852 -3.705 5.215 1 62.56 115 LYS B CA 1
ATOM 3037 C C . LYS B 1 115 ? -7.512 -4.996 5.688 1 62.56 115 LYS B C 1
ATOM 3039 O O . LYS B 1 115 ? -7.441 -5.34 6.871 1 62.56 115 LYS B O 1
ATOM 3044 N N . LYS B 1 116 ? -8.695 -5.301 4.988 1 51.41 116 LYS B N 1
ATOM 3045 C CA . LYS B 1 116 ? -9.414 -6.52 5.371 1 51.41 116 LYS B CA 1
ATOM 3046 C C . LYS B 1 116 ? -8.453 -7.699 5.496 1 51.41 116 LYS B C 1
ATOM 3048 O O . LYS B 1 116 ? -7.574 -7.887 4.652 1 51.41 116 LYS B O 1
ATOM 3053 N N . GLY B 1 117 ? -8.242 -8.133 6.711 1 43.28 117 GLY B N 1
ATOM 3054 C CA . GLY B 1 117 ? -7.781 -9.508 6.562 1 43.28 117 GLY B CA 1
ATOM 3055 C C . GLY B 1 117 ? -8.492 -10.258 5.449 1 43.28 117 GLY B C 1
ATOM 3056 O O . GLY B 1 117 ? -9.383 -9.711 4.797 1 43.28 117 GLY B O 1
ATOM 3057 N N . GLY B 1 118 ? -8.43 -11.523 5.098 1 39.78 118 GLY B N 1
ATOM 3058 C CA . GLY B 1 118 ? -9.102 -12.312 4.078 1 39.78 118 GLY B CA 1
ATOM 3059 C C . GLY B 1 118 ? -10.57 -11.984 3.947 1 39.78 118 GLY B C 1
ATOM 3060 O O . GLY B 1 118 ? -11.336 -12.133 4.906 1 39.78 118 GLY B O 1
ATOM 3061 N N . GLU B 1 119 ? -10.867 -11.047 3.254 1 39.72 119 GLU B N 1
ATOM 3062 C CA . GLU B 1 119 ? -12.258 -10.703 2.955 1 39.72 119 GLU B CA 1
ATOM 3063 C C . GLU B 1 119 ? -13.141 -11.945 2.932 1 39.72 119 GLU B C 1
ATOM 3065 O O . GLU B 1 119 ? -14.367 -11.844 2.939 1 39.72 119 GLU B O 1
ATOM 3070 N N . HIS B 1 120 ? -12.562 -13.047 2.574 1 37.69 120 HIS B N 1
ATOM 3071 C CA . HIS B 1 120 ? -13.383 -14.234 2.348 1 37.69 120 HIS B CA 1
ATOM 3072 C C . HIS B 1 120 ? -13.758 -14.906 3.666 1 37.69 120 HIS B C 1
ATOM 3074 O O . HIS B 1 120 ? -14.305 -16.016 3.672 1 37.69 120 HIS B O 1
ATOM 3080 N N . THR B 1 121 ? -13.203 -14.539 4.773 1 35.19 121 THR B N 1
ATOM 3081 C CA . THR B 1 121 ? -13.812 -15.078 5.984 1 35.19 121 THR B CA 1
ATOM 3082 C C . THR B 1 121 ? -15.109 -14.352 6.309 1 35.19 121 THR B C 1
ATOM 3084 O O . THR B 1 121 ? -15.156 -13.125 6.316 1 35.19 121 THR B O 1
ATOM 3087 N N . GLY B 1 122 ? -16.109 -14.867 5.887 1 35.03 122 GLY B N 1
ATOM 3088 C CA . GLY B 1 122 ? -17.359 -14.336 6.402 1 35.03 122 GLY B CA 1
ATOM 3089 C C . GLY B 1 122 ? -17.203 -13.648 7.742 1 35.03 122 GLY B C 1
ATOM 3090 O O . GLY B 1 122 ? -16.156 -13.742 8.383 1 35.03 122 GLY B O 1
ATOM 3091 N N . PRO B 1 123 ? -17.969 -12.695 8.031 1 37.34 123 PRO B N 1
ATOM 3092 C CA . PRO B 1 123 ? -17.906 -12.078 9.352 1 37.34 123 PRO B CA 1
ATOM 3093 C C . PRO B 1 123 ? -17.719 -13.094 10.477 1 37.34 123 PRO B C 1
ATOM 3095 O O . PRO B 1 123 ? -18.453 -14.086 10.539 1 37.34 123 PRO B O 1
ATOM 3098 N N . SER B 1 124 ? -16.656 -13.648 10.82 1 35.66 124 SER B N 1
ATOM 3099 C CA . SER B 1 124 ? -16.688 -14.359 12.094 1 35.66 124 SER B CA 1
ATOM 3100 C C . SER B 1 124 ? -17.484 -13.594 13.133 1 35.66 124 SER B C 1
ATOM 3102 O O . SER B 1 124 ? -17.5 -12.359 13.133 1 35.66 124 SER B O 1
ATOM 3104 N N . PRO B 1 125 ? -18.422 -14.297 13.797 1 34.12 125 PRO B N 1
ATOM 3105 C CA . PRO B 1 125 ? -19.172 -13.648 14.883 1 34.12 125 PRO B CA 1
ATOM 3106 C C . PRO B 1 125 ? -18.281 -12.742 15.742 1 34.12 125 PRO B C 1
ATOM 3108 O O . PRO B 1 125 ? -18.781 -11.797 16.359 1 34.12 125 PRO B O 1
ATOM 3111 N N . VAL B 1 126 ? -17.078 -13.258 16.016 1 34.88 126 VAL B N 1
ATOM 3112 C CA . VAL B 1 126 ? -16.203 -12.43 16.844 1 34.88 126 VAL B CA 1
ATOM 3113 C C . VAL B 1 126 ? -15.648 -11.281 16.016 1 34.88 126 VAL B C 1
ATOM 3115 O O . VAL B 1 126 ? -15.039 -10.359 16.562 1 34.88 126 VAL B O 1
ATOM 3118 N N . ASP B 1 127 ? -15.242 -11.625 14.883 1 36.88 127 ASP B N 1
ATOM 3119 C CA . ASP B 1 127 ? -14.781 -10.516 14.055 1 36.88 127 ASP B CA 1
ATOM 3120 C C . ASP B 1 127 ? -15.891 -9.477 13.859 1 36.88 127 ASP B C 1
ATOM 3122 O O . ASP B 1 127 ? -16.406 -9.32 12.758 1 36.88 127 ASP B O 1
ATOM 3126 N N . ARG B 1 128 ? -16.875 -9.523 14.742 1 34.31 128 ARG B N 1
ATOM 3127 C CA . ARG B 1 128 ? -17.578 -8.25 14.828 1 34.31 128 ARG B CA 1
ATOM 3128 C C . ARG B 1 128 ? -16.703 -7.098 14.344 1 34.31 128 ARG B C 1
ATOM 3130 O O . ARG B 1 128 ? -15.516 -7.035 14.68 1 34.31 128 ARG B O 1
ATOM 3137 N N . GLY B 1 129 ? -17.156 -6.414 13.281 1 40.97 129 GLY B N 1
ATOM 3138 C CA . GLY B 1 129 ? -16.734 -5.289 12.461 1 40.97 129 GLY B CA 1
ATOM 3139 C C . GLY B 1 129 ? -15.891 -4.277 13.219 1 40.97 129 GLY B C 1
ATOM 3140 O O . GLY B 1 129 ? -16.422 -3.52 14.031 1 40.97 129 GLY B O 1
ATOM 3141 N N . LYS B 1 130 ? -14.977 -4.691 13.938 1 48.44 130 LYS B N 1
ATOM 3142 C CA . LYS B 1 130 ? -14.375 -3.465 14.453 1 48.44 130 LYS B CA 1
ATOM 3143 C C . LYS B 1 130 ? -14.539 -2.312 13.461 1 48.44 130 LYS B C 1
ATOM 3145 O O . LYS B 1 130 ? -14.195 -2.441 12.289 1 48.44 130 LYS B O 1
ATOM 3150 N N . PRO B 1 131 ? -15.414 -1.443 13.75 1 56.03 131 PRO B N 1
ATOM 3151 C CA . PRO B 1 131 ? -15.828 -0.323 12.898 1 56.03 131 PRO B CA 1
ATOM 3152 C C . PRO B 1 131 ? -14.641 0.401 12.266 1 56.03 131 PRO B C 1
ATOM 3154 O O . PRO B 1 131 ? -13.539 0.394 12.812 1 56.03 131 PRO B O 1
ATOM 3157 N N . GLY B 1 132 ? -14.547 0.347 10.938 1 74.5 132 GLY B N 1
ATOM 3158 C CA . GLY B 1 132 ? -13.664 1.227 10.188 1 74.5 132 GLY B CA 1
ATOM 3159 C C . GLY B 1 132 ? -13.43 2.559 10.875 1 74.5 132 GLY B C 1
ATOM 3160 O O . GLY B 1 132 ? -13.695 2.707 12.062 1 74.5 132 GLY B O 1
ATOM 3161 N N . SER B 1 133 ? -12.57 3.268 10.594 1 87.62 133 SER B N 1
ATOM 3162 C CA . SER B 1 133 ? -12.289 4.613 11.086 1 87.62 133 SER B CA 1
ATOM 3163 C C . SER B 1 133 ? -12.68 5.668 10.062 1 87.62 133 SER B C 1
ATOM 3165 O O . SER B 1 133 ? -12.891 5.355 8.891 1 87.62 133 SER B O 1
ATOM 3167 N N . LYS B 1 134 ? -12.93 6.836 10.641 1 89.81 134 LYS B N 1
ATOM 3168 C CA . LYS B 1 134 ? -13.156 8.016 9.805 1 89.81 134 LYS B CA 1
ATOM 3169 C C . LYS B 1 134 ? -12.07 9.062 10.023 1 89.81 134 LYS B C 1
ATOM 3171 O O . LYS B 1 134 ? -11.727 9.375 11.156 1 89.81 134 LYS B O 1
ATOM 3176 N N . MET B 1 135 ? -11.508 9.477 8.945 1 92.81 135 MET B N 1
ATOM 3177 C CA . MET B 1 135 ? -10.602 10.617 9.086 1 92.81 135 MET B CA 1
ATOM 3178 C C . MET B 1 135 ? -11.344 11.93 8.836 1 92.81 135 MET B C 1
ATOM 3180 O O . MET B 1 135 ? -12.219 12 7.977 1 92.81 135 MET B O 1
ATOM 3184 N N . HIS B 1 136 ? -11.055 12.953 9.594 1 93.44 136 HIS B N 1
ATOM 3185 C CA . HIS B 1 136 ? -11.602 14.305 9.469 1 93.44 136 HIS B CA 1
ATOM 3186 C C . HIS B 1 136 ? -10.516 15.297 9.062 1 93.44 136 HIS B C 1
ATOM 3188 O O . HIS B 1 136 ? -9.406 15.273 9.602 1 93.44 136 HIS B O 1
ATOM 3194 N N . ILE B 1 137 ? -10.883 16.094 8.086 1 94.5 137 ILE B N 1
ATOM 3195 C CA . ILE B 1 137 ? -9.906 17.047 7.582 1 94.5 137 ILE B CA 1
ATOM 3196 C C . ILE B 1 137 ? -10.531 18.438 7.516 1 94.5 137 ILE B C 1
ATOM 3198 O O . ILE B 1 137 ? -11.641 18.609 6.992 1 94.5 137 ILE B O 1
ATOM 3202 N N . LEU B 1 138 ? -9.938 19.375 8.117 1 93.62 138 LEU B N 1
ATOM 3203 C CA . LEU B 1 138 ? -10.227 20.797 7.953 1 93.62 138 LEU B CA 1
ATOM 3204 C C . LEU B 1 138 ? -9.188 21.469 7.066 1 93.62 138 LEU B C 1
ATOM 3206 O O . LEU B 1 138 ? -8 21.484 7.406 1 93.62 138 LEU B O 1
ATOM 3210 N N . SER B 1 139 ? -9.586 21.953 5.984 1 94.12 139 SER B N 1
ATOM 3211 C CA . SER B 1 139 ? -8.648 22.562 5.051 1 94.12 139 SER B CA 1
ATOM 3212 C C . SER B 1 139 ? -8.906 24.062 4.898 1 94.12 139 SER B C 1
ATOM 3214 O O . SER B 1 139 ? -10 24.531 5.191 1 94.12 139 SER B O 1
ATOM 3216 N N . ASP B 1 140 ? -7.914 24.75 4.516 1 92.38 140 ASP B N 1
ATOM 3217 C CA . ASP B 1 140 ? -8.117 26.141 4.137 1 92.38 140 ASP B CA 1
ATOM 3218 C C . ASP B 1 140 ? -8.734 26.234 2.742 1 92.38 140 ASP B C 1
ATOM 3220 O O . ASP B 1 140 ? -9.172 25.234 2.176 1 92.38 140 ASP B O 1
ATOM 3224 N N . ALA B 1 141 ? -8.805 27.375 2.229 1 89.62 141 ALA B N 1
ATOM 3225 C CA . ALA B 1 141 ? -9.484 27.625 0.956 1 89.62 141 ALA B CA 1
ATOM 3226 C C . ALA B 1 141 ? -8.727 26.984 -0.201 1 89.62 141 ALA B C 1
ATOM 3228 O O . ALA B 1 141 ? -9.305 26.672 -1.242 1 89.62 141 ALA B O 1
ATOM 3229 N N . ASN B 1 142 ? -7.422 26.75 0.024 1 90.12 142 ASN B N 1
ATOM 3230 C CA . ASN B 1 142 ? -6.59 26.203 -1.045 1 90.12 142 ASN B CA 1
ATOM 3231 C C . ASN B 1 142 ? -6.363 24.703 -0.871 1 90.12 142 ASN B C 1
ATOM 3233 O O . ASN B 1 142 ? -5.629 24.078 -1.646 1 90.12 142 ASN B O 1
ATOM 3237 N N . GLY B 1 143 ? -6.906 24.172 0.147 1 92.19 143 GLY B N 1
ATOM 3238 C CA . GLY B 1 143 ? -6.84 22.734 0.313 1 92.19 143 GLY B CA 1
ATOM 3239 C C . GLY B 1 143 ? -5.73 22.297 1.252 1 92.19 143 GLY B C 1
ATOM 3240 O O . GLY B 1 143 ? -5.445 21.094 1.365 1 92.19 143 GLY B O 1
ATOM 3241 N N . LEU B 1 144 ? -5.09 23.219 1.885 1 94.81 144 LEU B N 1
ATOM 3242 C CA . LEU B 1 144 ? -4.074 22.859 2.863 1 94.81 144 LEU B CA 1
ATOM 3243 C C . LEU B 1 144 ? -4.715 22.281 4.121 1 94.81 144 LEU B C 1
ATOM 3245 O O . LEU B 1 144 ? -5.602 22.906 4.711 1 94.81 144 LEU B O 1
ATOM 3249 N N . PRO B 1 145 ? -4.293 21.109 4.453 1 96.44 145 PRO B N 1
ATOM 3250 C CA . PRO B 1 145 ? -4.863 20.562 5.684 1 96.44 145 PRO B CA 1
ATOM 3251 C C . PRO B 1 145 ? -4.395 21.297 6.934 1 96.44 145 PRO B C 1
ATOM 3253 O O . PRO B 1 145 ? -3.223 21.203 7.309 1 96.44 145 PRO B O 1
ATOM 3256 N N . LEU B 1 146 ? -5.312 21.922 7.582 1 94.38 146 LEU B N 1
ATOM 3257 C CA . LEU B 1 146 ? -4.992 22.703 8.773 1 94.38 146 LEU B CA 1
ATOM 3258 C C . LEU B 1 146 ? -5.082 21.844 10.031 1 94.38 146 LEU B C 1
ATOM 3260 O O . LEU B 1 146 ? -4.289 22.016 10.961 1 94.38 146 LEU B O 1
ATOM 3264 N N . VAL B 1 147 ? -6.055 21.047 10.031 1 94.88 147 VAL B N 1
ATOM 3265 C CA . VAL B 1 147 ? -6.293 20.141 11.141 1 94.88 147 VAL B CA 1
ATOM 3266 C C . VAL B 1 147 ? -6.734 18.781 10.602 1 94.88 147 VAL B C 1
ATOM 3268 O O . VAL B 1 147 ? -7.504 18.703 9.641 1 94.88 147 VAL B O 1
ATOM 3271 N N . VAL B 1 148 ? -6.176 17.766 11.219 1 96.06 148 VAL B N 1
ATOM 3272 C CA . VAL B 1 148 ? -6.605 16.406 10.875 1 96.06 148 VAL B CA 1
ATOM 3273 C C . VAL B 1 148 ? -7.012 15.664 12.141 1 96.06 148 VAL B C 1
ATOM 3275 O O . VAL B 1 148 ? -6.473 15.914 13.227 1 96.06 148 VAL B O 1
ATOM 3278 N N . GLY B 1 149 ? -7.938 14.758 11.977 1 94.81 149 GLY B N 1
ATOM 3279 C CA . GLY B 1 149 ? -8.445 13.969 13.086 1 94.81 149 GLY B CA 1
ATOM 3280 C C . GLY B 1 149 ? -8.93 12.594 12.672 1 94.81 149 GLY B C 1
ATOM 3281 O O . GLY B 1 149 ? -8.977 12.281 11.477 1 94.81 149 GLY B O 1
ATOM 3282 N N . LEU B 1 150 ? -9.203 11.812 13.656 1 93.81 150 LEU B N 1
ATOM 3283 C CA . LEU B 1 150 ? -9.664 10.445 13.445 1 93.81 150 LEU B CA 1
ATOM 3284 C C . LEU B 1 150 ? -10.758 10.078 14.445 1 93.81 150 LEU B C 1
ATOM 3286 O O . LEU B 1 150 ? -10.672 10.43 15.617 1 93.81 150 LEU B O 1
ATOM 3290 N N . SER B 1 151 ? -11.781 9.422 13.992 1 92.69 151 SER B N 1
ATOM 3291 C CA . SER B 1 151 ? -12.828 8.883 14.859 1 92.69 151 SER B CA 1
ATOM 3292 C C . SER B 1 151 ? -13.211 7.469 14.438 1 92.69 151 SER B C 1
ATOM 3294 O O . SER B 1 151 ? -12.773 6.98 13.398 1 92.69 151 SER B O 1
ATOM 3296 N N . ALA B 1 152 ? -13.953 6.852 15.297 1 89.56 152 ALA B N 1
ATOM 3297 C CA . ALA B 1 152 ? -14.531 5.562 14.906 1 89.56 152 ALA B CA 1
ATOM 3298 C C . ALA B 1 152 ? -15.516 5.727 13.758 1 89.56 152 ALA B C 1
ATOM 3300 O O . ALA B 1 152 ? -16.109 6.793 13.594 1 89.56 152 ALA B O 1
ATOM 3301 N N . ALA B 1 153 ? -15.641 4.676 13.039 1 84.88 153 ALA B N 1
ATOM 3302 C CA . ALA B 1 153 ? -16.484 4.727 11.852 1 84.88 153 ALA B CA 1
ATOM 3303 C C . ALA B 1 153 ? -17.938 5 12.227 1 84.88 153 ALA B C 1
ATOM 3305 O O . ALA B 1 153 ? -18.688 5.594 11.445 1 84.88 153 ALA B O 1
ATOM 3306 N N . ASN B 1 154 ? -18.344 4.672 13.352 1 84.75 154 ASN B N 1
ATOM 3307 C CA . ASN B 1 154 ? -19.734 4.777 13.742 1 84.75 154 ASN B CA 1
ATOM 3308 C C . ASN B 1 154 ? -20.047 6.137 14.367 1 84.75 154 ASN B C 1
ATOM 3310 O O . ASN B 1 154 ? -21.203 6.441 14.672 1 84.75 154 ASN B O 1
ATOM 3314 N N . VAL B 1 155 ? -19.094 6.934 14.523 1 87.25 155 VAL B N 1
ATOM 3315 C CA . VAL B 1 155 ? -19.281 8.266 15.094 1 87.25 155 VAL B CA 1
ATOM 3316 C C . VAL B 1 155 ? -19.859 9.203 14.039 1 87.25 155 VAL B C 1
ATOM 3318 O O . VAL B 1 155 ? -19.375 9.242 12.906 1 87.25 155 VAL B O 1
ATOM 3321 N N . HIS B 1 156 ? -20.859 9.852 14.422 1 89.44 156 HIS B N 1
ATOM 3322 C CA . HIS B 1 156 ? -21.484 10.805 13.508 1 89.44 156 HIS B CA 1
ATOM 3323 C C . HIS B 1 156 ? -20.531 11.945 13.172 1 89.44 156 HIS B C 1
ATOM 3325 O O . HIS B 1 156 ? -19.875 12.492 14.062 1 89.44 156 HIS B O 1
ATOM 3331 N N . ASP B 1 157 ? -20.531 12.375 11.938 1 85.88 157 ASP B N 1
ATOM 3332 C CA . ASP B 1 157 ? -19.594 13.383 11.445 1 85.88 157 ASP B CA 1
ATOM 3333 C C . ASP B 1 157 ? -19.75 14.695 12.203 1 85.88 157 ASP B C 1
ATOM 3335 O O . ASP B 1 157 ? -18.781 15.414 12.43 1 85.88 157 ASP B O 1
ATOM 3339 N N . SER B 1 158 ? -20.953 14.969 12.602 1 87.12 158 SER B N 1
ATOM 3340 C CA . SER B 1 158 ? -21.25 16.234 13.258 1 87.12 158 SER B CA 1
ATOM 3341 C C . SER B 1 158 ? -20.453 16.375 14.562 1 87.12 158 SER B C 1
ATOM 3343 O O . SER B 1 158 ? -20.141 17.5 14.984 1 87.12 158 SER B O 1
ATOM 3345 N N . LEU B 1 159 ? -20.094 15.305 15.156 1 88.5 159 LEU B N 1
ATOM 3346 C CA . LEU B 1 159 ? -19.406 15.328 16.438 1 88.5 159 LEU B CA 1
ATOM 3347 C C . LEU B 1 159 ? -17.953 15.781 16.266 1 88.5 159 LEU B C 1
ATOM 3349 O O . LEU B 1 159 ? -17.312 16.203 17.219 1 88.5 159 LEU B O 1
ATOM 3353 N N . ALA B 1 160 ? -17.516 15.734 15.062 1 90.38 160 ALA B N 1
ATOM 3354 C CA . ALA B 1 160 ? -16.125 16.094 14.805 1 90.38 160 ALA B CA 1
ATOM 3355 C C . ALA B 1 160 ? -15.977 17.594 14.57 1 90.38 160 ALA B C 1
ATOM 3357 O O . ALA B 1 160 ? -14.867 18.141 14.625 1 90.38 160 ALA B O 1
ATOM 3358 N N . LEU B 1 161 ? -17.047 18.266 14.328 1 89.12 161 LEU B N 1
ATOM 3359 C CA . LEU B 1 161 ? -16.984 19.672 13.938 1 89.12 161 LEU B CA 1
ATOM 3360 C C . LEU B 1 161 ? -16.312 20.516 15.016 1 89.12 161 LEU B C 1
ATOM 3362 O O . LEU B 1 161 ? -15.336 21.203 14.742 1 89.12 161 LEU B O 1
ATOM 3366 N N . LYS B 1 162 ? -16.75 20.422 16.281 1 89.25 162 LYS B N 1
ATOM 3367 C CA . LYS B 1 162 ? -16.25 21.266 17.359 1 89.25 162 LYS B CA 1
ATOM 3368 C C . LYS B 1 162 ? -14.773 20.984 17.625 1 89.25 162 LYS B C 1
ATOM 3370 O O . LYS B 1 162 ? -13.953 21.906 17.625 1 89.25 162 LYS B O 1
ATOM 3375 N N . PRO B 1 163 ? -14.445 19.719 17.797 1 89.38 163 PRO B N 1
ATOM 3376 C CA . PRO B 1 163 ? -13.031 19.438 18.031 1 89.38 163 PRO B CA 1
ATOM 3377 C C . PRO B 1 163 ? -12.141 19.906 16.875 1 89.38 163 PRO B C 1
ATOM 3379 O O . PRO B 1 163 ? -11.016 20.375 17.109 1 89.38 163 PRO B O 1
ATOM 3382 N N . MET B 1 164 ? -12.578 19.812 15.727 1 91.38 164 MET B N 1
ATOM 3383 C CA . MET B 1 164 ? -11.781 20.188 14.562 1 91.38 164 MET B CA 1
ATOM 3384 C C . MET B 1 164 ? -11.586 21.703 14.508 1 91.38 164 MET B C 1
ATOM 3386 O O . MET B 1 164 ? -10.484 22.172 14.234 1 91.38 164 MET B O 1
ATOM 3390 N N . ILE B 1 165 ? -12.625 22.391 14.766 1 87 165 ILE B N 1
ATOM 3391 C CA . ILE B 1 165 ? -12.562 23.859 14.719 1 87 165 ILE B CA 1
ATOM 3392 C C . ILE B 1 165 ? -11.781 24.375 15.922 1 87 165 ILE B C 1
ATOM 3394 O O . ILE B 1 165 ? -10.953 25.281 15.789 1 87 165 ILE B O 1
ATOM 3398 N N . ALA B 1 166 ? -12.023 23.781 17.062 1 82.19 166 ALA B N 1
ATOM 3399 C CA . ALA B 1 166 ? -11.312 24.188 18.281 1 82.19 166 ALA B CA 1
ATOM 3400 C C . ALA B 1 166 ? -9.812 23.906 18.141 1 82.19 166 ALA B C 1
ATOM 3402 O O . ALA B 1 166 ? -8.992 24.703 18.625 1 82.19 166 ALA B O 1
ATOM 3403 N N . GLY B 1 167 ? -9.5 22.812 17.578 1 77 167 GLY B N 1
ATOM 3404 C CA . GLY B 1 167 ? -8.109 22.484 17.328 1 77 167 GLY B CA 1
ATOM 3405 C C . GLY B 1 167 ? -7.402 23.5 16.438 1 77 167 GLY B C 1
ATOM 3406 O O . GLY B 1 167 ? -6.223 23.797 16.641 1 77 167 GLY B O 1
ATOM 3407 N N . HIS B 1 168 ? -8.109 24.016 15.547 1 74.69 168 HIS B N 1
ATOM 3408 C CA . HIS B 1 168 ? -7.57 25.047 14.664 1 74.69 168 HIS B CA 1
ATOM 3409 C C . HIS B 1 168 ? -7.371 26.359 15.406 1 74.69 168 HIS B C 1
ATOM 3411 O O . HIS B 1 168 ? -6.355 27.031 15.219 1 74.69 168 HIS B O 1
ATOM 3417 N N . GLN B 1 169 ? -8.328 26.656 16.234 1 61.78 169 GLN B N 1
ATOM 3418 C CA . GLN B 1 169 ? -8.289 27.922 16.953 1 61.78 169 GLN B CA 1
ATOM 3419 C C . GLN B 1 169 ? -7.164 27.938 17.984 1 61.78 169 GLN B C 1
ATOM 3421 O O . GLN B 1 169 ? -6.547 28.969 18.219 1 61.78 169 GLN B O 1
ATOM 3426 N N . THR B 1 170 ? -6.996 26.812 18.562 1 52.59 170 THR B N 1
ATOM 3427 C CA . THR B 1 170 ? -5.938 26.75 19.562 1 52.59 170 THR B CA 1
ATOM 3428 C C . THR B 1 170 ? -4.574 27 18.922 1 52.59 170 THR B C 1
ATOM 3430 O O . THR B 1 170 ? -3.611 27.344 19.609 1 52.59 170 THR B O 1
ATOM 3433 N N . ARG B 1 171 ? -4.605 26.969 17.719 1 57.41 171 ARG B N 1
ATOM 3434 C CA . ARG B 1 171 ? -3.359 27.203 17 1 57.41 171 ARG B CA 1
ATOM 3435 C C . ARG B 1 171 ? -3.172 28.688 16.703 1 57.41 171 ARG B C 1
ATOM 3437 O O . ARG B 1 171 ? -2.135 29.094 16.172 1 57.41 171 ARG B O 1
ATOM 3444 N N . HIS B 1 172 ? -4.301 29.406 17.219 1 56.03 172 HIS B N 1
ATOM 3445 C CA . HIS B 1 172 ? -4.328 30.859 17.078 1 56.03 172 HIS B CA 1
ATOM 3446 C C . HIS B 1 172 ? -3.455 31.531 18.125 1 56.03 172 HIS B C 1
ATOM 3448 O O . HIS B 1 172 ? -3.48 31.156 19.297 1 56.03 172 HIS B O 1
ATOM 3454 N N . ASP B 1 173 ? -2.363 32.031 17.797 1 55.91 173 ASP B N 1
ATOM 3455 C CA . ASP B 1 173 ? -1.551 32.844 18.703 1 55.91 173 ASP B CA 1
ATOM 3456 C C . ASP B 1 173 ? -1.644 34.312 18.344 1 55.91 173 ASP B C 1
ATOM 3458 O O . ASP B 1 173 ? -0.875 34.812 17.516 1 55.91 173 ASP B O 1
ATOM 3462 N N . PRO B 1 174 ? -2.678 35 18.984 1 54.06 174 PRO B N 1
ATOM 3463 C CA . PRO B 1 174 ? -2.799 36.406 18.656 1 54.06 174 PRO B CA 1
ATOM 3464 C C . PRO B 1 174 ? -1.515 37.188 18.922 1 54.06 174 PRO B C 1
ATOM 3466 O O . PRO B 1 174 ? -1.264 38.219 18.281 1 54.06 174 PRO B O 1
ATOM 3469 N N . HIS B 1 175 ? -0.921 36.75 19.953 1 52.44 175 HIS B N 1
ATOM 3470 C CA . HIS B 1 175 ? 0.28 37.5 20.328 1 52.44 175 HIS B CA 1
ATOM 3471 C C . HIS B 1 175 ? 1.314 37.438 19.203 1 52.44 175 HIS B C 1
ATOM 3473 O O . HIS B 1 175 ? 2.146 38.344 19.078 1 52.44 175 HIS B O 1
ATOM 3479 N N . ARG B 1 176 ? 1.206 36.469 18.516 1 55.28 176 ARG B N 1
ATOM 3480 C CA . ARG B 1 176 ? 2.129 36.406 17.391 1 55.28 176 ARG B CA 1
ATOM 3481 C C . ARG B 1 176 ? 1.432 36.812 16.094 1 55.28 176 ARG B C 1
ATOM 3483 O O . ARG B 1 176 ? 1.936 36.531 15.008 1 55.28 176 ARG B O 1
ATOM 3490 N N . GLY B 1 177 ? 0.219 37.375 16.344 1 54 177 GLY B N 1
ATOM 3491 C CA . GLY B 1 177 ? -0.516 37.875 15.188 1 54 177 GLY B CA 1
ATOM 3492 C C . GLY B 1 177 ? -1.114 36.781 14.336 1 54 177 GLY B C 1
ATOM 3493 O O . GLY B 1 177 ? -1.448 37 13.172 1 54 177 GLY B O 1
ATOM 3494 N N . ARG B 1 178 ? -1.006 35.656 14.836 1 57.41 178 ARG B N 1
ATOM 3495 C CA . ARG B 1 178 ? -1.512 34.531 14.023 1 57.41 178 ARG B CA 1
ATOM 3496 C C . ARG B 1 178 ? -3.02 34.375 14.195 1 57.41 178 ARG B C 1
ATOM 3498 O O . ARG B 1 178 ? -3.502 34.125 15.297 1 57.41 178 ARG B O 1
ATOM 3505 N N . TYR B 1 179 ? -3.799 35.031 13.219 1 58 179 TYR B N 1
ATOM 3506 C CA . TYR B 1 179 ? -5.258 35 13.25 1 58 179 TYR B CA 1
ATOM 3507 C C . TYR B 1 179 ? -5.797 33.875 12.359 1 58 179 TYR B C 1
ATOM 3509 O O . TYR B 1 179 ? -5.91 34.062 11.141 1 58 179 TYR B O 1
ATOM 3517 N N . PHE B 1 180 ? -5.867 32.625 12.867 1 65.81 180 PHE B N 1
ATOM 3518 C CA . PHE B 1 180 ? -6.402 31.531 12.094 1 65.81 180 PHE B CA 1
ATOM 3519 C C . PHE B 1 180 ? -7.922 31.484 12.195 1 65.81 180 PHE B C 1
ATOM 3521 O O . PHE B 1 180 ? -8.531 30.422 12.016 1 65.81 180 PHE B O 1
ATOM 3528 N N . LYS B 1 181 ? -8.555 32.625 12.445 1 75 181 LYS B N 1
ATOM 3529 C CA . LYS B 1 181 ? -9.992 32.469 12.602 1 75 181 LYS B CA 1
ATOM 3530 C C . LYS B 1 181 ? -10.688 32.312 11.25 1 75 181 LYS B C 1
ATOM 3532 O O . LYS B 1 181 ? -10.633 33.219 10.414 1 75 181 LYS B O 1
ATOM 3537 N N . PRO B 1 182 ? -11.266 31.156 11.078 1 85.19 182 PRO B N 1
ATOM 3538 C CA . PRO B 1 182 ? -12.016 30.984 9.836 1 85.19 182 PRO B CA 1
ATOM 3539 C C . PRO B 1 182 ? -13.188 31.953 9.703 1 85.19 182 PRO B C 1
ATOM 3541 O O . PRO B 1 182 ? -13.844 32.281 10.695 1 85.19 182 PRO B O 1
ATOM 3544 N N . GLN B 1 183 ? -13.383 32.531 8.531 1 84 183 GLN B N 1
ATOM 3545 C CA . GLN B 1 183 ? -14.516 33.406 8.297 1 84 183 GLN B CA 1
ATOM 3546 C C . GLN B 1 183 ? -15.773 32.625 7.941 1 84 183 GLN B C 1
ATOM 3548 O O . GLN B 1 183 ? -16.859 32.938 8.43 1 84 183 GLN B O 1
ATOM 3553 N N . ARG B 1 184 ? -15.57 31.625 7.137 1 88.5 184 ARG B N 1
ATOM 3554 C CA . ARG B 1 184 ? -16.688 30.797 6.703 1 88.5 184 ARG B CA 1
ATOM 3555 C C . ARG B 1 184 ? -16.328 29.328 6.707 1 88.5 184 ARG B C 1
ATOM 3557 O O . ARG B 1 184 ? -15.219 28.953 6.293 1 88.5 184 ARG B O 1
ATOM 3564 N N . LEU B 1 185 ? -17.234 28.562 7.168 1 89.31 185 LEU B N 1
ATOM 3565 C CA . LEU B 1 185 ? -17.062 27.109 7.176 1 89.31 185 LEU B CA 1
ATOM 3566 C C . LEU B 1 185 ? -17.969 26.438 6.152 1 89.31 185 LEU B C 1
ATOM 3568 O O . LEU B 1 185 ? -19.172 26.688 6.133 1 89.31 185 LEU B O 1
ATOM 3572 N N . HIS B 1 186 ? -17.344 25.719 5.277 1 88.38 186 HIS B N 1
ATOM 3573 C CA . HIS B 1 186 ? -18.078 24.859 4.348 1 88.38 186 HIS B CA 1
ATOM 3574 C C . HIS B 1 186 ? -18.047 23.406 4.793 1 88.38 186 HIS B C 1
ATOM 3576 O O . HIS B 1 186 ? -16.984 22.875 5.102 1 88.38 186 HIS B O 1
ATOM 3582 N N . ALA B 1 187 ? -19.219 22.812 4.918 1 86.62 187 ALA B N 1
ATOM 3583 C CA . ALA B 1 187 ? -19.312 21.406 5.305 1 86.62 187 ALA B CA 1
ATOM 3584 C C . ALA B 1 187 ? -20.547 20.766 4.676 1 86.62 187 ALA B C 1
ATOM 3586 O O . ALA B 1 187 ? -21.406 21.453 4.121 1 86.62 187 ALA B O 1
ATOM 3587 N N . ASP B 1 188 ? -20.531 19.484 4.633 1 80 188 ASP B N 1
ATOM 3588 C CA . ASP B 1 188 ? -21.656 18.766 4.039 1 80 188 ASP B CA 1
ATOM 3589 C C . ASP B 1 188 ? -22.875 18.812 4.957 1 80 188 ASP B C 1
ATOM 3591 O O . ASP B 1 188 ? -22.797 19.328 6.074 1 80 188 ASP B O 1
ATOM 3595 N N . LYS B 1 189 ? -23.953 18.234 4.508 1 76.5 189 LYS B N 1
ATOM 3596 C CA . LYS B 1 189 ? -25.25 18.281 5.188 1 76.5 189 LYS B CA 1
ATOM 3597 C C . LYS B 1 189 ? -25.188 17.547 6.527 1 76.5 189 LYS B C 1
ATOM 3599 O O . LYS B 1 189 ? -25.984 17.844 7.434 1 76.5 189 LYS B O 1
ATOM 3604 N N . ALA B 1 190 ? -24.297 16.672 6.617 1 76.62 190 ALA B N 1
ATOM 3605 C CA . ALA B 1 190 ? -24.188 15.883 7.84 1 76.62 190 ALA B CA 1
ATOM 3606 C C . ALA B 1 190 ? -23.812 16.766 9.031 1 76.62 190 ALA B C 1
ATOM 3608 O O . ALA B 1 190 ? -24.047 16.406 10.18 1 76.62 190 ALA B O 1
ATOM 3609 N N . TYR B 1 191 ? -23.422 17.953 8.75 1 83.44 191 TYR B N 1
ATOM 3610 C CA . TYR B 1 191 ? -22.984 18.859 9.797 1 83.44 191 TYR B CA 1
ATOM 3611 C C . TYR B 1 191 ? -24.047 19.906 10.102 1 83.44 191 TYR B C 1
ATOM 3613 O O . TYR B 1 191 ? -23.828 20.812 10.914 1 83.44 191 TYR B O 1
ATOM 3621 N N . ASP B 1 192 ? -25.109 19.703 9.406 1 81.56 192 ASP B N 1
ATOM 3622 C CA . ASP B 1 192 ? -26.188 20.688 9.57 1 81.56 192 ASP B CA 1
ATOM 3623 C C . ASP B 1 192 ? -27.031 20.375 10.797 1 81.56 192 ASP B C 1
ATOM 3625 O O . ASP B 1 192 ? -28.156 19.875 10.672 1 81.56 192 ASP B O 1
ATOM 3629 N N . VAL B 1 193 ? -26.531 20.688 11.93 1 85.12 193 VAL B N 1
ATOM 3630 C CA . VAL B 1 193 ? -27.203 20.5 13.203 1 85.12 193 VAL B CA 1
ATOM 3631 C C . VAL B 1 193 ? -27.391 21.859 13.898 1 85.12 193 VAL B C 1
ATOM 3633 O O . VAL B 1 193 ? -26.453 22.656 13.969 1 85.12 193 VAL B O 1
ATOM 3636 N N . PRO B 1 194 ? -28.578 22.078 14.391 1 87 194 PRO B N 1
ATOM 3637 C CA . PRO B 1 194 ? -28.906 23.391 14.945 1 87 194 PRO B CA 1
ATOM 3638 C C . PRO B 1 194 ? -27.938 23.844 16.031 1 87 194 PRO B C 1
ATOM 3640 O O . PRO B 1 194 ? -27.484 24.984 16.047 1 87 194 PRO B O 1
ATOM 3643 N N . HIS B 1 195 ? -27.625 22.984 16.938 1 89.06 195 HIS B N 1
ATOM 3644 C CA . HIS B 1 195 ? -26.766 23.406 18.031 1 89.06 195 HIS B CA 1
ATOM 3645 C C . HIS B 1 195 ? -25.359 23.719 17.531 1 89.06 195 HIS B C 1
ATOM 3647 O O . HIS B 1 195 ? -24.656 24.547 18.109 1 89.06 195 HIS B O 1
ATOM 3653 N N . LEU B 1 196 ? -24.953 23.125 16.5 1 87.69 196 LEU B N 1
ATOM 3654 C CA . LEU B 1 196 ? -23.656 23.391 15.922 1 87.69 196 LEU B CA 1
ATOM 3655 C C . LEU B 1 196 ? -23.641 24.75 15.219 1 87.69 196 LEU B C 1
ATOM 3657 O O . LEU B 1 196 ? -22.672 25.5 15.297 1 87.69 196 LEU B O 1
ATOM 3661 N N . ARG B 1 197 ? -24.734 25.047 14.562 1 86.12 197 ARG B N 1
ATOM 3662 C CA . ARG B 1 197 ? -24.859 26.344 13.93 1 86.12 197 ARG B CA 1
ATOM 3663 C C . ARG B 1 197 ? -24.797 27.469 14.961 1 86.12 197 ARG B C 1
ATOM 3665 O O . ARG B 1 197 ? -24.125 28.484 14.742 1 86.12 197 ARG B O 1
ATOM 3672 N N . LYS B 1 198 ? -25.484 27.281 15.977 1 89.62 198 LYS B N 1
ATOM 3673 C CA . LYS B 1 198 ? -25.469 28.266 17.047 1 89.62 198 LYS B CA 1
ATOM 3674 C C . LYS B 1 198 ? -24.062 28.438 17.609 1 89.62 198 LYS B C 1
AT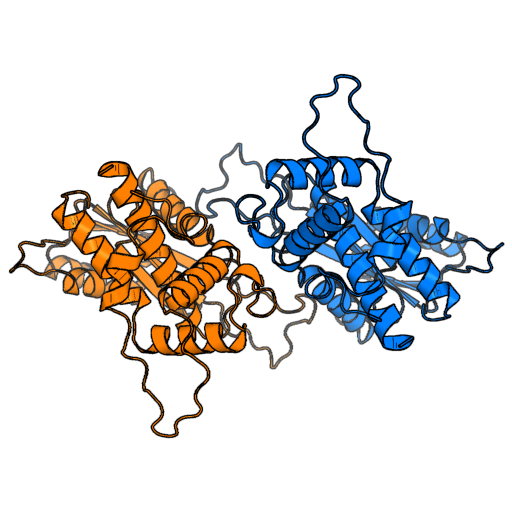OM 3676 O O . LYS B 1 198 ? -23.625 29.562 17.875 1 89.62 198 LYS B O 1
ATOM 3681 N N . TRP B 1 199 ? -23.484 27.344 17.781 1 88.75 199 TRP B N 1
ATOM 3682 C CA . TRP B 1 199 ? -22.125 27.375 18.312 1 88.75 199 TRP B CA 1
ATOM 3683 C C . TRP B 1 199 ? -21.188 28.109 17.359 1 88.75 199 TRP B C 1
ATOM 3685 O O . TRP B 1 199 ? -20.375 28.938 17.812 1 88.75 199 TRP B O 1
ATOM 3695 N N . LEU B 1 200 ? -21.25 27.891 16.141 1 87.56 200 LEU B N 1
ATOM 3696 C CA . LEU B 1 200 ? -20.422 28.562 15.141 1 87.56 200 LEU B CA 1
ATOM 3697 C C . LEU B 1 200 ? -20.719 30.047 15.094 1 87.56 200 LEU B C 1
ATOM 3699 O O . LEU B 1 200 ? -19.812 30.859 14.945 1 87.56 200 LEU B O 1
ATOM 3703 N N . TRP B 1 201 ? -21.984 30.344 15.195 1 85.81 201 TRP B N 1
ATOM 3704 C CA . TRP B 1 201 ? -22.391 31.734 15.242 1 85.81 201 TRP B CA 1
ATOM 3705 C C . TRP B 1 201 ? -21.766 32.438 16.438 1 85.81 201 TRP B C 1
ATOM 3707 O O . TRP B 1 201 ? -21.312 33.594 16.328 1 85.81 201 TRP B O 1
ATOM 3717 N N . GLY B 1 202 ? -21.766 31.781 17.469 1 85.75 202 GLY B N 1
ATOM 3718 C CA . GLY B 1 202 ? -21.141 32.312 18.656 1 85.75 202 GLY B CA 1
ATOM 3719 C C . GLY B 1 202 ? -19.656 32.594 18.469 1 85.75 202 GLY B C 1
ATOM 3720 O O . GLY B 1 202 ? -19.094 33.5 19.078 1 85.75 202 GLY B O 1
ATOM 3721 N N . LYS B 1 203 ? -19.062 31.859 17.594 1 85.06 203 LYS B N 1
ATOM 3722 C CA . LYS B 1 203 ? -17.641 32.031 17.312 1 85.06 203 LYS B CA 1
ATOM 3723 C C . LYS B 1 203 ? -17.422 32.969 16.141 1 85.06 203 LYS B C 1
ATOM 3725 O O . LYS B 1 203 ? -16.281 33.188 15.719 1 85.06 203 LYS B O 1
ATOM 3730 N N . HIS B 1 204 ? -18.5 33.5 15.602 1 84.94 204 HIS B N 1
ATOM 3731 C CA . HIS B 1 204 ? -18.484 34.438 14.484 1 84.94 204 HIS B CA 1
ATOM 3732 C C . HIS B 1 204 ? -17.922 33.781 13.227 1 84.94 204 HIS B C 1
ATOM 3734 O O . HIS B 1 204 ? -17.094 34.375 12.531 1 84.94 204 HIS B O 1
ATOM 3740 N N . ILE B 1 205 ? -18.25 32.531 13.078 1 85.75 205 ILE B N 1
ATOM 3741 C CA . ILE B 1 205 ? -17.906 31.797 11.875 1 85.75 205 ILE B CA 1
ATOM 3742 C C . ILE B 1 205 ? -19.141 31.578 11.016 1 85.75 205 ILE B C 1
ATOM 3744 O O . ILE B 1 205 ? -20.141 31.031 11.492 1 85.75 205 ILE B O 1
ATOM 3748 N N . GLY B 1 206 ? -19.078 32.094 9.781 1 81 206 GLY B N 1
ATOM 3749 C CA . GLY B 1 206 ? -20.188 31.859 8.867 1 81 206 GLY B CA 1
ATOM 3750 C C . GLY B 1 206 ? -20.297 30.422 8.438 1 81 206 GLY B C 1
ATOM 3751 O O . GLY B 1 206 ? -19.312 29.688 8.43 1 81 206 GLY B O 1
ATOM 3752 N N . VAL B 1 207 ? -21.547 30.031 8.164 1 79.94 207 VAL B N 1
ATOM 3753 C CA . VAL B 1 207 ? -21.734 28.609 7.836 1 79.94 207 VAL B CA 1
ATOM 3754 C C . VAL B 1 207 ? -22.406 28.484 6.469 1 79.94 207 VAL B C 1
ATOM 3756 O O . VAL B 1 207 ? -23.391 29.156 6.188 1 79.94 207 VAL B O 1
ATOM 3759 N N . ARG B 1 208 ? -21.719 27.812 5.629 1 76 208 ARG B N 1
ATOM 3760 C CA . ARG B 1 208 ? -22.344 27.391 4.379 1 76 208 ARG B CA 1
ATOM 3761 C C . ARG B 1 208 ? -22.453 25.875 4.32 1 76 208 ARG B C 1
ATOM 3763 O O . ARG B 1 208 ? -21.531 25.188 3.865 1 76 208 ARG B O 1
ATOM 3770 N N . ILE B 1 209 ? -23.438 25.391 4.918 1 64.88 209 ILE B N 1
ATOM 3771 C CA . ILE B 1 209 ? -23.719 23.969 4.965 1 64.88 209 ILE B CA 1
ATOM 3772 C C . ILE B 1 209 ? -24.844 23.625 3.99 1 64.88 209 ILE B C 1
ATOM 3774 O O . ILE B 1 209 ? -25.859 24.344 3.936 1 64.88 209 ILE B O 1
ATOM 3778 N N . ALA B 1 210 ? -24.531 22.703 3.002 1 60.12 210 ALA B N 1
ATOM 3779 C CA . ALA B 1 210 ? -25.609 22.281 2.113 1 60.12 210 ALA B CA 1
ATOM 3780 C C . ALA B 1 210 ? -26.844 21.859 2.912 1 60.12 210 ALA B C 1
ATOM 3782 O O . ALA B 1 210 ? -26.734 21.188 3.932 1 60.12 210 ALA B O 1
ATOM 3783 N N . ARG B 1 211 ? -27.969 22.625 2.652 1 53.75 211 ARG B N 1
ATOM 3784 C CA . ARG B 1 211 ? -29.234 22.344 3.346 1 53.75 211 ARG B CA 1
ATOM 3785 C C . ARG B 1 211 ? -29.812 21.016 2.902 1 53.75 211 ARG B C 1
ATOM 3787 O O . ARG B 1 211 ? -29.859 20.719 1.706 1 53.75 211 ARG B O 1
ATOM 3794 N N . LYS B 1 212 ? -30.031 20.109 3.947 1 52.41 212 LYS B N 1
ATOM 3795 C CA . LYS B 1 212 ? -30.734 18.859 3.676 1 52.41 212 LYS B CA 1
ATOM 3796 C C . LYS B 1 212 ? -32.094 19.125 2.99 1 52.41 212 LYS B C 1
ATOM 3798 O O . LYS B 1 212 ? -32.844 19.969 3.428 1 52.41 212 LYS B O 1
ATOM 3803 N N . GLY B 1 213 ? -32.406 18.344 1.798 1 48.25 213 GLY B N 1
ATOM 3804 C CA . GLY B 1 213 ? -33.688 18.406 1.109 1 48.25 213 GLY B CA 1
ATOM 3805 C C . GLY B 1 213 ? -33.781 19.547 0.11 1 48.25 213 GLY B C 1
ATOM 3806 O O . GLY B 1 213 ? -34.656 19.547 -0.753 1 48.25 213 GLY B O 1
ATOM 3807 N N . ILE B 1 214 ? -33.125 20.516 0.265 1 49.09 214 ILE B N 1
ATOM 3808 C CA . ILE B 1 214 ? -33.281 21.641 -0.649 1 49.09 214 ILE B CA 1
ATOM 3809 C C . ILE B 1 214 ? -32.125 21.672 -1.623 1 49.09 214 ILE B C 1
ATOM 3811 O O . ILE B 1 214 ? -32.312 21.781 -2.836 1 49.09 214 ILE B O 1
ATOM 3815 N N . ASP B 1 215 ? -30.859 21.641 -1.106 1 49.31 215 ASP B N 1
ATOM 3816 C CA . ASP B 1 215 ? -29.703 21.797 -1.974 1 49.31 215 ASP B CA 1
ATOM 3817 C C . ASP B 1 215 ? -29.203 20.438 -2.477 1 49.31 215 ASP B C 1
ATOM 3819 O O . ASP B 1 215 ? -29.297 19.438 -1.768 1 49.31 215 ASP B O 1
ATOM 3823 N N . SER B 1 216 ? -29.203 20.219 -3.756 1 47.72 216 SER B N 1
ATOM 3824 C CA . SER B 1 216 ? -28.688 18.984 -4.348 1 47.72 216 SER B CA 1
ATOM 3825 C C . SER B 1 216 ? -27.344 18.609 -3.748 1 47.72 216 SER B C 1
ATOM 3827 O O . SER B 1 216 ? -26.578 19.484 -3.336 1 47.72 216 SER B O 1
ATOM 3829 N N . SER B 1 217 ? -27.25 17.531 -3.1 1 47.81 217 SER B N 1
ATOM 3830 C CA . SER B 1 217 ? -25.984 16.984 -2.598 1 47.81 217 SER B CA 1
ATOM 3831 C C . SER B 1 217 ? -24.812 17.406 -3.469 1 47.81 217 SER B C 1
ATOM 3833 O O . SER B 1 217 ? -23.656 17.234 -3.082 1 47.81 217 SER B O 1
ATOM 3835 N N . GLU B 1 218 ? -25.109 17.797 -4.645 1 46.06 218 GLU B N 1
ATOM 3836 C CA . GLU B 1 218 ? -24.141 18.219 -5.656 1 46.06 218 GLU B CA 1
ATOM 3837 C C . GLU B 1 218 ? -23.484 19.547 -5.273 1 46.06 218 GLU B C 1
ATOM 3839 O O . GLU B 1 218 ? -22.469 19.922 -5.855 1 46.06 218 GLU B O 1
ATOM 3844 N N . ARG B 1 219 ? -24.047 20.203 -4.434 1 43.69 219 ARG B N 1
ATOM 3845 C CA . ARG B 1 219 ? -23.672 21.609 -4.391 1 43.69 219 ARG B CA 1
ATOM 3846 C C . ARG B 1 219 ? -22.406 21.828 -3.582 1 43.69 219 ARG B C 1
ATOM 3848 O O . ARG B 1 219 ? -22.109 22.953 -3.172 1 43.69 219 ARG B O 1
ATOM 3855 N N . LEU B 1 220 ? -21.906 20.953 -2.785 1 52.06 220 LEU B N 1
ATOM 3856 C CA . LEU B 1 220 ? -20.609 21.453 -2.377 1 52.06 220 LEU B CA 1
ATOM 3857 C C . LEU B 1 220 ? -19.891 22.109 -3.553 1 52.06 220 LEU B C 1
ATOM 3859 O O . LEU B 1 220 ? -19 22.953 -3.359 1 52.06 220 LEU B O 1
ATOM 3863 N N . GLY B 1 221 ? -20.703 22.062 -4.758 1 49.56 221 GLY B N 1
ATOM 3864 C CA . GLY B 1 221 ? -20.281 22.703 -5.992 1 49.56 221 GLY B CA 1
ATOM 3865 C C . GLY B 1 221 ? -18.781 22.641 -6.215 1 49.56 221 GLY B C 1
ATOM 3866 O O . GLY B 1 221 ? -18.188 21.562 -6.105 1 49.56 221 GLY B O 1
ATOM 3867 N N . ARG B 1 222 ? -18.172 23.828 -6.48 1 54.94 222 ARG B N 1
ATOM 3868 C CA . ARG B 1 222 ? -16.781 24.031 -6.828 1 54.94 222 ARG B CA 1
ATOM 3869 C C . ARG B 1 222 ? -15.867 23.766 -5.637 1 54.94 222 ARG B C 1
ATOM 3871 O O . ARG B 1 222 ? -14.672 23.516 -5.801 1 54.94 222 ARG B O 1
ATOM 3878 N N . ARG B 1 223 ? -16.469 23.766 -4.406 1 64.69 223 ARG B N 1
ATOM 3879 C CA . ARG B 1 223 ? -15.57 23.688 -3.258 1 64.69 223 ARG B CA 1
ATOM 3880 C C . ARG B 1 223 ? -15.391 22.234 -2.799 1 64.69 223 ARG B C 1
ATOM 3882 O O . ARG B 1 223 ? -14.492 21.938 -2.01 1 64.69 223 ARG B O 1
ATOM 3889 N N . ARG B 1 224 ? -16.172 21.453 -3.385 1 68.94 224 ARG B N 1
ATOM 3890 C CA . ARG B 1 224 ? -16.031 20.016 -3.146 1 68.94 224 ARG B CA 1
ATOM 3891 C C . ARG B 1 224 ? -14.719 19.5 -3.705 1 68.94 224 ARG B C 1
ATOM 3893 O O . ARG B 1 224 ? -14.086 18.625 -3.102 1 68.94 224 ARG B O 1
ATOM 3900 N N . TRP B 1 225 ? -14.297 20.234 -4.641 1 74.94 225 TRP B N 1
ATOM 3901 C CA . TRP B 1 225 ? -13.094 19.766 -5.316 1 74.94 225 TRP B CA 1
ATOM 3902 C C . TRP B 1 225 ? -11.859 20 -4.457 1 74.94 225 TRP B C 1
ATOM 3904 O O . TRP B 1 225 ? -10.945 19.156 -4.434 1 74.94 225 TRP B O 1
ATOM 3914 N N . VAL B 1 226 ? -11.883 21.078 -3.691 1 81.62 226 VAL B N 1
ATOM 3915 C CA . VAL B 1 226 ? -10.719 21.422 -2.891 1 81.62 226 VAL B CA 1
ATOM 3916 C C . VAL B 1 226 ? -10.469 20.344 -1.836 1 81.62 226 VAL B C 1
ATOM 3918 O O . VAL B 1 226 ? -9.344 19.859 -1.687 1 81.62 226 VAL B O 1
ATOM 3921 N N . ILE B 1 227 ? -11.539 19.984 -1.188 1 85.19 227 ILE B N 1
ATOM 3922 C CA . ILE B 1 227 ? -11.391 19.031 -0.104 1 85.19 227 ILE B CA 1
ATOM 3923 C C . ILE B 1 227 ? -11.109 17.641 -0.681 1 85.19 227 ILE B C 1
ATOM 3925 O O . ILE B 1 227 ? -10.367 16.859 -0.088 1 85.19 227 ILE B O 1
ATOM 3929 N N . GLU B 1 228 ? -11.688 17.375 -1.813 1 81.12 228 GLU B N 1
ATOM 3930 C CA . GLU B 1 228 ? -11.406 16.109 -2.484 1 81.12 228 GLU B CA 1
ATOM 3931 C C . GLU B 1 228 ? -9.938 16.016 -2.889 1 81.12 228 GLU B C 1
ATOM 3933 O O . GLU B 1 228 ? -9.328 14.938 -2.791 1 81.12 228 GLU B O 1
ATOM 3938 N N . ARG B 1 229 ? -9.398 17.078 -3.291 1 84.94 229 ARG B N 1
ATOM 3939 C CA . ARG B 1 229 ? -7.98 17.109 -3.637 1 84.94 229 ARG B CA 1
ATOM 3940 C C . ARG B 1 229 ? -7.113 16.891 -2.402 1 84.94 229 ARG B C 1
ATOM 3942 O O . ARG B 1 229 ? -6.125 16.156 -2.451 1 84.94 229 ARG B O 1
ATOM 3949 N N . THR B 1 230 ? -7.504 17.562 -1.328 1 91.12 230 THR B N 1
ATOM 3950 C CA . THR B 1 230 ? -6.773 17.406 -0.077 1 91.12 230 THR B CA 1
ATOM 3951 C C . THR B 1 230 ? -6.773 15.938 0.359 1 91.12 230 THR B C 1
ATOM 3953 O O . THR B 1 230 ? -5.727 15.391 0.719 1 91.12 230 THR B O 1
ATOM 3956 N N . MET B 1 231 ? -7.914 15.367 0.272 1 88.44 231 MET B N 1
ATOM 3957 C CA . MET B 1 231 ? -8.047 13.961 0.638 1 88.44 231 MET B CA 1
ATOM 3958 C C . MET B 1 231 ? -7.18 13.078 -0.254 1 88.44 231 MET B C 1
ATOM 3960 O O . MET B 1 231 ? -6.57 12.117 0.219 1 88.44 231 MET B O 1
ATOM 3964 N N . SER B 1 232 ? -7.121 13.453 -1.492 1 87.19 232 SER B N 1
ATOM 3965 C CA . SER B 1 232 ? -6.305 12.695 -2.436 1 87.19 232 SER B CA 1
ATOM 3966 C C . SER B 1 232 ? -4.82 12.82 -2.104 1 87.19 232 SER B C 1
ATOM 3968 O O . SER B 1 232 ? -4.066 11.852 -2.229 1 87.19 232 SER B O 1
ATOM 3970 N N . TRP B 1 233 ? -4.418 14.008 -1.656 1 91.38 233 TRP B N 1
ATOM 3971 C CA . TRP B 1 233 ? -3.029 14.203 -1.253 1 91.38 233 TRP B CA 1
ATOM 3972 C C . TRP B 1 233 ? -2.67 13.297 -0.081 1 91.38 233 TRP B C 1
ATOM 3974 O O . TRP B 1 233 ? -1.646 12.609 -0.111 1 91.38 233 TRP B O 1
ATOM 3984 N N . LEU B 1 234 ? -3.545 13.336 0.851 1 93.75 234 LEU B N 1
ATOM 3985 C CA . LEU B 1 234 ? -3.27 12.578 2.07 1 93.75 234 LEU B CA 1
ATOM 3986 C C . LEU B 1 234 ? -3.322 11.078 1.809 1 93.75 234 LEU B C 1
ATOM 3988 O O . LEU B 1 234 ? -2.453 10.336 2.268 1 93.75 234 LEU B O 1
ATOM 3992 N N . SER B 1 235 ? -4.254 10.633 1.031 1 87.25 235 SER B N 1
ATOM 3993 C CA . SER B 1 235 ? -4.383 9.211 0.75 1 87.25 235 SER B CA 1
ATOM 3994 C C . SER B 1 235 ? -3.303 8.734 -0.217 1 87.25 235 SER B C 1
ATOM 3996 O O . SER B 1 235 ? -3.117 7.531 -0.409 1 87.25 235 SER B O 1
ATOM 3998 N N . GLY B 1 236 ? -2.633 9.719 -0.837 1 89.94 236 GLY B N 1
ATOM 3999 C CA . GLY B 1 236 ? -1.515 9.375 -1.702 1 89.94 236 GLY B CA 1
ATOM 4000 C C . GLY B 1 236 ? -0.336 8.789 -0.95 1 89.94 236 GLY B C 1
ATOM 4001 O O . GLY B 1 236 ? 0.517 8.125 -1.543 1 89.94 236 GLY B O 1
ATOM 4002 N N . TYR B 1 237 ? -0.25 9.109 0.28 1 95.25 237 TYR B N 1
ATOM 4003 C CA . TYR B 1 237 ? 0.713 8.43 1.135 1 95.25 237 TYR B CA 1
ATOM 4004 C C . TYR B 1 237 ? 0.264 7 1.428 1 95.25 237 TYR B C 1
ATOM 4006 O O . TYR B 1 237 ? -0.726 6.789 2.131 1 95.25 237 TYR B O 1
ATOM 4014 N N . ARG B 1 238 ? 0.959 6.039 0.994 1 93.19 238 ARG B N 1
ATOM 4015 C CA . ARG B 1 238 ? 0.474 4.672 0.813 1 93.19 238 ARG B CA 1
ATOM 4016 C C . ARG B 1 238 ? 0.281 3.979 2.156 1 93.19 238 ARG B C 1
ATOM 4018 O O . ARG B 1 238 ? -0.402 2.955 2.24 1 93.19 238 ARG B O 1
ATOM 4025 N N . ARG B 1 239 ? 0.889 4.52 3.215 1 94.12 239 ARG B N 1
ATOM 4026 C CA . ARG B 1 239 ? 0.69 3.926 4.531 1 94.12 239 ARG B CA 1
ATOM 4027 C C . ARG B 1 239 ? -0.714 4.211 5.055 1 94.12 239 ARG B C 1
ATOM 4029 O O . ARG B 1 239 ? -1.191 3.535 5.969 1 94.12 239 ARG B O 1
ATOM 4036 N N . LEU B 1 240 ? -1.372 5.203 4.492 1 93.19 240 LEU B N 1
ATOM 4037 C CA . LEU B 1 240 ? -2.652 5.664 5.016 1 93.19 240 LEU B CA 1
ATOM 4038 C C . LEU B 1 240 ? -3.811 4.953 4.328 1 93.19 240 LEU B C 1
ATOM 4040 O O . LEU B 1 240 ? -4.926 4.922 4.855 1 93.19 240 LEU B O 1
ATOM 4044 N N . SER B 1 241 ? -3.564 4.496 3.096 1 85.25 241 SER B N 1
ATOM 4045 C CA . SER B 1 241 ? -4.625 3.838 2.342 1 85.25 241 SER B CA 1
ATOM 4046 C C . SER B 1 241 ? -4.09 2.637 1.568 1 85.25 241 SER B C 1
ATOM 4048 O O . SER B 1 241 ? -3.295 2.793 0.639 1 85.25 241 SER B O 1
ATOM 4050 N N . PRO B 1 242 ? -4.523 1.373 1.953 1 84 242 PRO B N 1
ATOM 4051 C CA . PRO B 1 242 ? -5.48 1.067 3.02 1 84 242 PRO B CA 1
ATOM 4052 C C . PRO B 1 242 ? -4.891 1.267 4.414 1 84 242 PRO B C 1
ATOM 4054 O O . PRO B 1 242 ? -3.709 1.587 4.551 1 84 242 PRO B O 1
ATOM 4057 N N . ARG B 1 243 ? -5.832 1.272 5.461 1 83.5 243 ARG B N 1
ATOM 4058 C CA . ARG B 1 243 ? -5.387 1.389 6.844 1 83.5 243 ARG B CA 1
ATOM 4059 C C . ARG B 1 243 ? -4.703 0.106 7.309 1 83.5 243 ARG B C 1
ATOM 4061 O O . ARG B 1 243 ? -5.371 -0.898 7.57 1 83.5 243 ARG B O 1
ATOM 4068 N N . TYR B 1 244 ? -3.439 0.16 7.531 1 85 244 TYR B N 1
ATOM 4069 C CA . TYR B 1 244 ? -2.658 -0.981 7.996 1 85 244 TYR B CA 1
ATOM 4070 C C . TYR B 1 244 ? -2.545 -0.981 9.516 1 85 244 TYR B C 1
ATOM 4072 O O . TYR B 1 244 ? -2.281 -2.021 10.125 1 85 244 TYR B O 1
ATOM 4080 N N . GLU B 1 245 ? -2.74 0.285 10.031 1 88.19 245 GLU B N 1
ATOM 4081 C CA . GLU B 1 245 ? -2.523 0.443 11.461 1 88.19 245 GLU B CA 1
ATOM 4082 C C . GLU B 1 245 ? -3.705 -0.097 12.266 1 88.19 245 GLU B C 1
ATOM 4084 O O . GLU B 1 245 ? -4.855 0.268 12.008 1 88.19 245 GLU B O 1
ATOM 4089 N N . ARG B 1 246 ? -3.406 -0.894 13.156 1 84.38 246 ARG B N 1
ATOM 4090 C CA . ARG B 1 246 ? -4.438 -1.427 14.039 1 84.38 246 ARG B CA 1
ATOM 4091 C C . ARG B 1 246 ? -4.82 -0.408 15.109 1 84.38 246 ARG B C 1
ATOM 4093 O O . ARG B 1 246 ? -6.004 -0.237 15.414 1 84.38 246 ARG B O 1
ATOM 4100 N N . GLN B 1 247 ? -3.836 0.24 15.609 1 90.56 247 GLN B N 1
ATOM 4101 C CA . GLN B 1 247 ? -4.078 1.249 16.641 1 90.56 247 GLN B CA 1
ATOM 4102 C C . GLN B 1 247 ? -4.418 2.6 16 1 90.56 247 GLN B C 1
ATOM 4104 O O . GLN B 1 247 ? -3.639 3.133 15.211 1 90.56 247 GLN B O 1
ATOM 4109 N N . PRO B 1 248 ? -5.512 3.172 16.406 1 90.94 248 PRO B N 1
ATOM 4110 C CA . PRO B 1 248 ? -5.914 4.469 15.852 1 90.94 248 PRO B CA 1
ATOM 4111 C C . PRO B 1 248 ? -4.863 5.555 16.078 1 90.94 248 PRO B C 1
ATOM 4113 O O . PRO B 1 248 ? -4.688 6.434 15.227 1 90.94 248 PRO B O 1
ATOM 4116 N N . SER B 1 249 ? -4.223 5.4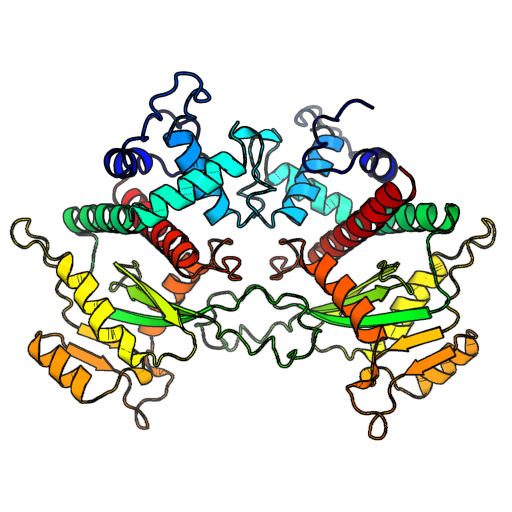92 17.203 1 93.38 249 SER B N 1
ATOM 4117 C CA . SER B 1 249 ? -3.221 6.508 17.516 1 93.38 249 SER B C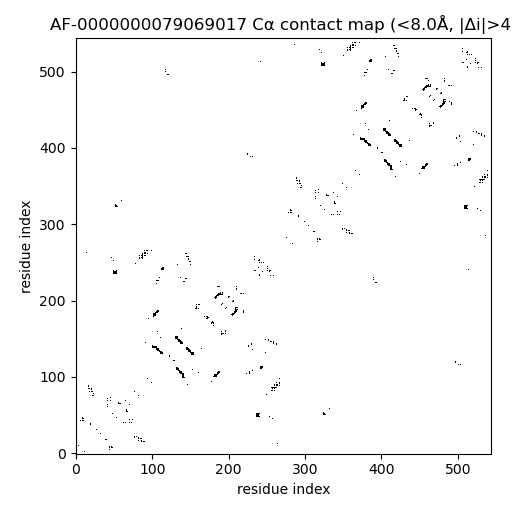A 1
ATOM 4118 C C . SER B 1 249 ? -2.078 6.488 16.516 1 93.38 249 SER B C 1
ATOM 4120 O O . SER B 1 249 ? -1.545 7.543 16.156 1 93.38 249 SER B O 1
ATOM 4122 N N . ASN B 1 250 ? -1.702 5.293 16.078 1 95.06 250 ASN B N 1
ATOM 4123 C CA . ASN B 1 250 ? -0.644 5.18 15.078 1 95.06 250 ASN B CA 1
ATOM 4124 C C . ASN B 1 250 ? -1.093 5.723 13.727 1 95.06 250 ASN B C 1
ATOM 4126 O O . ASN B 1 250 ? -0.309 6.359 13.016 1 95.06 250 ASN B O 1
ATOM 4130 N N . TYR B 1 251 ? -2.334 5.406 13.406 1 94.88 251 TYR B N 1
ATOM 4131 C CA . TYR B 1 251 ? -2.861 5.957 12.164 1 94.88 251 TYR B CA 1
ATOM 4132 C C . TYR B 1 251 ? -2.859 7.484 12.203 1 94.88 251 TYR B C 1
ATOM 4134 O O . TYR B 1 251 ? -2.451 8.133 11.234 1 94.88 251 TYR B O 1
ATOM 4142 N N . LEU B 1 252 ? -3.316 8.008 13.305 1 96 252 LEU B N 1
ATOM 4143 C CA . LEU B 1 252 ? -3.359 9.453 13.461 1 96 252 LEU B CA 1
ATOM 4144 C C . LEU B 1 252 ? -1.96 10.055 13.367 1 96 252 LEU B C 1
ATOM 4146 O O . LEU B 1 252 ? -1.781 11.148 12.82 1 96 252 LEU B O 1
ATOM 4150 N N . ALA B 1 253 ? -1 9.367 13.914 1 97.81 253 ALA B N 1
ATOM 4151 C CA . ALA B 1 253 ? 0.392 9.805 13.828 1 97.81 253 ALA B CA 1
ATOM 4152 C C . ALA B 1 253 ? 0.84 9.93 12.375 1 97.81 253 ALA B C 1
ATOM 4154 O O . ALA B 1 253 ? 1.368 10.961 11.969 1 97.81 253 ALA B O 1
ATOM 4155 N N . PHE B 1 254 ? 0.582 8.898 11.586 1 98.19 254 PHE B N 1
ATOM 4156 C CA . PHE B 1 254 ? 0.946 8.938 10.18 1 98.19 254 PHE B CA 1
ATOM 4157 C C . PHE B 1 254 ? 0.147 10.008 9.438 1 98.19 254 PHE B C 1
ATOM 4159 O O . PHE B 1 254 ? 0.672 10.68 8.547 1 98.19 254 PHE B O 1
ATOM 4166 N N . LEU B 1 255 ? -1.102 10.156 9.828 1 97.62 255 LEU B N 1
ATOM 4167 C CA . LEU B 1 255 ? -1.939 11.18 9.219 1 97.62 255 LEU B CA 1
ATOM 4168 C C . LEU B 1 255 ? -1.382 12.578 9.492 1 97.62 255 LEU B C 1
ATOM 4170 O O . LEU B 1 255 ? -1.324 13.414 8.594 1 97.62 255 LEU B O 1
ATOM 4174 N N . GL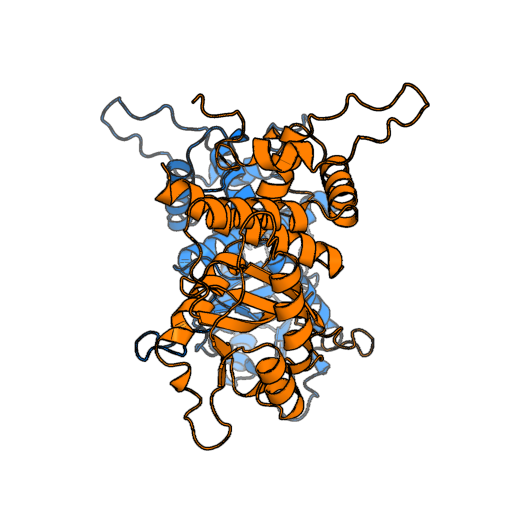Y B 1 256 ? -1.015 12.797 10.727 1 97.88 256 GLY B N 1
ATOM 4175 C CA . GLY B 1 256 ? -0.379 14.055 11.086 1 97.88 256 GLY B CA 1
ATOM 4176 C C . GLY B 1 256 ? 0.902 14.312 10.312 1 97.88 256 GLY B C 1
ATOM 4177 O O . GLY B 1 256 ? 1.136 15.43 9.844 1 97.88 256 GLY B O 1
ATOM 4178 N N . LEU B 1 257 ? 1.738 13.305 10.211 1 98.69 257 LEU B N 1
ATOM 4179 C CA . LEU B 1 257 ? 2.975 13.43 9.453 1 98.69 257 LEU B CA 1
ATOM 4180 C C . LEU B 1 257 ? 2.682 13.711 7.98 1 98.69 257 LEU B C 1
ATOM 4182 O O . LEU B 1 257 ? 3.348 14.547 7.363 1 98.69 257 LEU B O 1
ATOM 4186 N N . ALA B 1 258 ? 1.711 13.055 7.406 1 98.44 258 ALA B N 1
ATOM 4187 C CA . ALA B 1 258 ? 1.31 13.297 6.02 1 98.44 258 ALA B CA 1
ATOM 4188 C C . ALA B 1 258 ? 0.858 14.742 5.828 1 98.44 258 ALA B C 1
ATOM 4190 O O . ALA B 1 258 ? 1.226 15.391 4.84 1 98.44 258 ALA B O 1
ATOM 4191 N N . ALA B 1 259 ? 0.023 15.203 6.766 1 98.12 259 ALA B N 1
ATOM 4192 C CA . ALA B 1 259 ? -0.44 16.594 6.699 1 98.12 259 ALA B CA 1
ATOM 4193 C C . ALA B 1 259 ? 0.734 17.562 6.75 1 98.12 259 ALA B C 1
ATOM 4195 O O . ALA B 1 259 ? 0.767 18.547 6.008 1 98.12 259 ALA B O 1
ATOM 4196 N N . ALA B 1 260 ? 1.687 17.266 7.621 1 98.38 260 ALA B N 1
ATOM 4197 C CA . ALA B 1 260 ? 2.883 18.094 7.727 1 98.38 260 ALA B CA 1
ATOM 4198 C C . ALA B 1 260 ? 3.643 18.141 6.402 1 98.38 260 ALA B C 1
ATOM 4200 O O . ALA B 1 260 ? 4.062 19.203 5.953 1 98.38 260 ALA B O 1
ATOM 4201 N N . LEU B 1 261 ? 3.805 17 5.785 1 98.44 261 LEU B N 1
ATOM 4202 C CA . LEU B 1 261 ? 4.531 16.906 4.527 1 98.44 261 LEU B CA 1
ATOM 4203 C C . LEU B 1 261 ? 3.803 17.656 3.418 1 98.44 261 LEU B C 1
ATOM 4205 O O . LEU B 1 261 ? 4.43 18.375 2.629 1 98.44 261 LEU B O 1
ATOM 4209 N N . CYS B 1 262 ? 2.508 17.531 3.387 1 97.25 262 CYS B N 1
ATOM 4210 C CA . CYS B 1 262 ? 1.712 18.234 2.395 1 97.25 262 CYS B CA 1
ATOM 4211 C C . CYS B 1 262 ? 1.896 19.75 2.525 1 97.25 262 CYS B C 1
ATOM 4213 O O . CYS B 1 262 ? 2.156 20.438 1.536 1 97.25 262 CYS B O 1
ATOM 4215 N N . CYS B 1 263 ? 1.725 20.203 3.73 1 97.31 263 CYS B N 1
ATOM 4216 C CA . CYS B 1 263 ? 1.867 21.625 3.998 1 97.31 263 CYS B CA 1
ATOM 4217 C C . CYS B 1 263 ? 3.287 22.094 3.707 1 97.31 263 CYS B C 1
ATOM 4219 O O . CYS B 1 263 ? 3.486 23.172 3.131 1 97.31 263 CYS B O 1
ATOM 4221 N N . TYR B 1 264 ? 4.258 21.328 4.094 1 98.06 264 TYR B N 1
ATOM 4222 C CA . TYR B 1 264 ? 5.648 21.734 3.918 1 98.06 264 TYR B CA 1
ATOM 4223 C C . TYR B 1 264 ? 6.012 21.812 2.441 1 98.06 264 TYR B C 1
ATOM 4225 O O . TYR B 1 264 ? 6.73 22.719 2.021 1 98.06 264 TYR B O 1
ATOM 4233 N N . LYS B 1 265 ? 5.586 20.828 1.683 1 96.12 265 LYS B N 1
ATOM 4234 C CA . LYS B 1 265 ? 5.844 20.859 0.246 1 96.12 265 LYS B CA 1
ATOM 4235 C C . LYS B 1 265 ? 5.281 22.125 -0.391 1 96.12 265 LYS B C 1
ATOM 4237 O O . LYS B 1 265 ? 5.906 22.719 -1.276 1 96.12 265 LYS B O 1
ATOM 4242 N N . ARG B 1 266 ? 4.117 22.531 0.089 1 93.5 266 ARG B N 1
ATOM 4243 C CA . ARG B 1 266 ? 3.533 23.766 -0.393 1 93.5 266 ARG B CA 1
ATOM 4244 C C . ARG B 1 266 ? 4.375 24.969 0.029 1 93.5 266 ARG B C 1
ATOM 4246 O O . ARG B 1 266 ? 4.586 25.891 -0.757 1 93.5 266 ARG B O 1
ATOM 4253 N N . LEU B 1 267 ? 4.781 24.969 1.25 1 95.44 267 LEU B N 1
ATOM 4254 C CA . LEU B 1 267 ? 5.621 26.031 1.774 1 95.44 267 LEU B CA 1
ATOM 4255 C C . LEU B 1 267 ? 6.875 26.219 0.921 1 95.44 267 LEU B C 1
ATOM 4257 O O . LEU B 1 267 ? 7.188 27.328 0.494 1 95.44 267 LEU B O 1
ATOM 4261 N N . VAL B 1 268 ? 7.562 25.094 0.62 1 94.62 268 VAL B N 1
ATOM 4262 C CA . VAL B 1 268 ? 8.812 25.141 -0.136 1 94.62 268 VAL B CA 1
ATOM 4263 C C . VAL B 1 268 ? 8.531 25.562 -1.576 1 94.62 268 VAL B C 1
ATOM 4265 O O . VAL B 1 268 ? 9.281 26.344 -2.156 1 94.62 268 VAL B O 1
ATOM 4268 N N . ARG B 1 269 ? 7.465 25.062 -2.131 1 91.5 269 ARG B N 1
ATOM 4269 C CA . ARG B 1 269 ? 7.113 25.375 -3.512 1 91.5 269 ARG B CA 1
ATOM 4270 C C . ARG B 1 269 ? 6.859 26.875 -3.686 1 91.5 269 ARG B C 1
ATOM 4272 O O . ARG B 1 269 ? 7.223 27.453 -4.707 1 91.5 269 ARG B O 1
ATOM 4279 N N . LEU B 1 270 ? 6.281 27.5 -2.723 1 89.88 270 LEU B N 1
ATOM 4280 C CA . LEU B 1 270 ? 5.844 28.891 -2.871 1 89.88 270 LEU B CA 1
ATOM 4281 C C . LEU B 1 270 ? 6.895 29.859 -2.33 1 89.88 270 LEU B C 1
ATOM 4283 O O . LEU B 1 270 ? 6.836 31.062 -2.596 1 89.88 270 LEU B O 1
ATOM 4287 N N . THR B 1 271 ? 7.816 29.344 -1.596 1 88.81 271 THR B N 1
ATOM 4288 C CA . THR B 1 271 ? 8.797 30.25 -1.011 1 88.81 271 THR B CA 1
ATOM 4289 C C . THR B 1 271 ? 10.164 30.062 -1.66 1 88.81 271 THR B C 1
ATOM 4291 O O . THR B 1 271 ? 11.086 30.844 -1.427 1 88.81 271 THR B O 1
ATOM 4294 N N . THR B 1 272 ? 10.469 28.953 -2.393 1 80.69 272 THR B N 1
ATOM 4295 C CA . THR B 1 272 ? 11.734 28.734 -3.082 1 80.69 272 THR B CA 1
ATOM 4296 C C . THR B 1 272 ? 11.539 28.75 -4.594 1 80.69 272 THR B C 1
ATOM 4298 O O . THR B 1 272 ? 10.508 28.297 -5.098 1 80.69 272 THR B O 1
#

Nearest PDB structures (foldseek):
  5ejk-assembly1_H  TM=5.076E-01  e=1.483E-04  Rous sarcoma virus - Prague C
  5ejk-assembly1_D  TM=5.249E-01  e=9.539E-04  Rous sarcoma virus - Prague C
  7jn3-assembly1_H  TM=6.448E-01  e=8.809E-03  Rous sarcoma virus (strain Schmidt-Ruppin A)
  4r79-assembly1_B  TM=3.118E-01  e=2.759E-04  Drosophila mauritiana
  5f7q-assembly1_J  TM=2.588E-01  e=8.772E-01  Listeria monocytogenes EGD-e

Solvent-accessible surface area (backbone atoms only — not comparable to full-atom values): 30149 Å² total; per-residue (Å²): 129,78,80,52,98,50,46,90,74,37,64,84,67,52,60,73,64,41,55,80,57,55,75,79,76,78,71,68,84,72,85,74,66,72,85,74,71,56,63,66,54,45,51,44,51,52,48,42,33,37,52,26,28,30,54,63,87,62,58,63,69,72,70,72,62,53,47,67,57,44,50,50,48,50,52,53,39,46,74,70,41,34,30,55,49,41,23,49,53,42,50,50,52,29,46,74,68,66,69,63,44,39,69,32,24,37,44,53,71,44,80,39,54,55,59,67,62,47,75,64,55,63,77,45,84,77,54,54,68,71,63,41,33,23,39,36,40,34,19,29,59,82,23,47,62,70,34,77,49,72,45,54,44,81,55,60,70,45,70,48,50,59,60,50,53,49,59,41,43,72,65,40,35,64,91,76,63,35,76,56,68,44,42,25,39,34,34,54,44,75,51,67,40,71,71,53,52,52,51,34,50,72,68,62,29,42,77,52,48,48,47,80,92,72,45,61,89,68,56,59,50,81,58,40,51,35,55,23,49,33,50,34,57,51,48,60,26,31,37,57,46,49,30,73,56,84,50,64,69,58,43,48,32,52,49,26,40,44,38,22,51,54,47,40,54,50,45,49,61,75,73,99,129,78,80,52,95,50,46,90,75,36,64,84,68,51,59,72,64,41,57,82,58,55,74,78,78,77,70,68,85,72,84,75,66,71,86,74,72,55,63,67,52,46,52,46,51,53,47,41,34,37,52,26,27,29,52,62,86,63,58,63,69,74,69,74,61,55,46,68,57,45,51,50,49,48,51,53,40,46,73,70,40,34,31,54,50,40,23,48,53,41,51,50,52,30,45,77,68,67,67,63,45,38,67,32,24,37,45,51,69,44,81,39,53,53,59,67,64,46,77,61,54,62,77,46,84,79,56,53,69,71,63,42,33,24,38,36,39,34,19,29,58,82,22,46,61,72,35,77,47,73,45,54,44,81,55,61,70,46,70,47,50,60,60,49,52,49,57,40,45,69,66,35,38,64,91,74,64,38,78,59,67,44,43,25,38,35,35,52,44,74,53,66,41,72,73,55,52,52,52,33,50,73,68,62,29,42,77,53,48,48,45,82,91,72,45,62,88,67,58,59,50,83,59,39,51,36,54,24,49,33,51,35,57,51,47,60,26,32,37,59,47,50,29,72,56,82,50,66,68,59,42,46,32,53,48,26,40,44,39,23,51,55,47,40,53,50,43,48,61,75,73,100

Sequence (544 aa):
MGQGTWSWIVPDGLWEIAKPLIPPSKVRPQGGGTQDTPDETLFAAIVYVLVSGCSWRALPPCFGVSKSTVHRRFMIWSRAGVWGRLHEAVVHRLDDAGLIDVSRVVLDSAHVRGKKGGEHTGPSPVDRGKPGSKMHILSDANGLPLVVGLSAANVHDSLALKPMIAGHQTRHDPHRGRYFKPQRLHADKAYDVPHLRKWLWGKHIGVRIARKGIDSSERLGRRRWVIERTMSWLSGYRRLSPRYERQPSNYLAFLGLAAALCCYKRLVRLTTMGQGTWSWIVPDGLWEIAKPLIPPSKVRPQGGGTQDTPDETLFAAIVYVLVSGCSWRALPPCFGVSKSTVHRRFMIWSRAGVWGRLHEAVVHRLDDAGLIDVSRVVLDSAHVRGKKGGEHTGPSPVDRGKPGSKMHILSDANGLPLVVGLSAANVHDSLALKPMIAGHQTRHDPHRGRYFKPQRLHADKAYDVPHLRKWLWGKHIGVRIARKGIDSSERLGRRRWVIERTMSWLSGYRRLSPRYERQPSNYLAFLGLAAALCCYKRLVRLTT

Foldseek 3Di:
DPCPPLVVQDPPPLCVLLVVLQDDDPPDPDPPPPDDLPVVLLVSQVSCCQQVVDDLCPRDCVSVDHSVNSVVSLVVCLVSVSLLVSLLSLVVLCVVVVNFALLEKEKDKDWADAPDDPPPPDCDPVVPPQATKMKMFIGTQQQQTQDIDMDGNPDQSLVVVVVRQVVNCVSQDVVVPRHSHHQEYEYECSNPDPVSCVVCVVSNYHYDYQHPPPHPSCPVDPSVVSNVVSVVQQVSRVSQPNPHDPDVSSSVSSSSNSSSSRSNVVVVVVPD/DDCPPLVVQDPPPLCVLLVVLQDDDPPDPDPPPPDDLPVVLLVSQVSCCQQVVDDLCPRDCVSVDHSVNSVVSLVVCLVSVSLLVSLLSLVVLCVVVVNFALLEKEKDKDWADAPDDPPPPDCDPVVPPQATKMKMFIGTQQQQTQFIDMDGNPDQSLVVVVVRQVVNCVSADVVVPRDNHHQEYEYECSNPDPVSCVVCVVSNYHYDYQHPPPGPSCPVDPSVVSNVVNVVQQVSRVSQPNPHDPDVSSSVSSSSNSSSSRSNVVVVVVPD